Protein AF-A0A0L1I6T0-F1 (afdb_monomer)

Structure (mmCIF, N/CA/C/O backbone):
data_AF-A0A0L1I6T0-F1
#
_entry.id   AF-A0A0L1I6T0-F1
#
loop_
_atom_site.group_PDB
_atom_site.id
_atom_site.type_symbol
_atom_site.label_atom_id
_atom_site.label_alt_id
_atom_site.label_comp_id
_atom_site.label_asym_id
_atom_site.label_entity_id
_atom_site.label_seq_id
_atom_site.pdbx_PDB_ins_code
_atom_site.Cartn_x
_atom_site.Cartn_y
_atom_site.Cartn_z
_atom_site.occupancy
_atom_site.B_iso_or_equiv
_atom_site.auth_seq_id
_atom_site.auth_comp_id
_atom_site.auth_asym_id
_atom_site.auth_atom_id
_atom_site.pdbx_PDB_model_num
ATOM 1 N N . MET A 1 1 ? 6.686 -3.495 24.784 1.00 86.44 1 MET A N 1
ATOM 2 C CA . MET A 1 1 ? 7.859 -2.883 24.104 1.00 86.44 1 MET A CA 1
ATOM 3 C C . MET A 1 1 ? 7.490 -1.456 23.713 1.00 86.44 1 MET A C 1
ATOM 5 O O . MET A 1 1 ? 6.324 -1.241 23.418 1.00 86.44 1 MET A O 1
ATOM 9 N N . ASP A 1 2 ? 8.385 -0.470 23.781 1.00 90.19 2 ASP A N 1
ATOM 10 C CA . ASP A 1 2 ? 8.063 0.914 23.374 1.00 90.19 2 ASP A CA 1
ATOM 11 C C . ASP A 1 2 ? 8.415 1.176 21.894 1.00 90.19 2 ASP A C 1
ATOM 13 O O . ASP A 1 2 ? 8.954 0.301 21.211 1.00 90.19 2 ASP A O 1
ATOM 17 N N . ASP A 1 3 ? 8.096 2.372 21.395 1.00 89.81 3 ASP A N 1
ATOM 18 C CA . ASP A 1 3 ? 8.338 2.761 19.997 1.00 89.81 3 ASP A CA 1
ATOM 19 C C . ASP A 1 3 ? 9.828 2.818 19.629 1.00 89.81 3 ASP A C 1
ATOM 21 O O . ASP A 1 3 ? 10.187 2.536 18.488 1.00 89.81 3 ASP A O 1
ATOM 25 N N . ASN A 1 4 ? 10.703 3.139 20.588 1.00 86.81 4 ASN A N 1
ATOM 26 C CA . ASN A 1 4 ? 12.148 3.210 20.359 1.00 86.81 4 ASN A CA 1
ATOM 27 C C . ASN A 1 4 ? 12.766 1.819 20.214 1.00 86.81 4 ASN A C 1
ATOM 29 O O . ASN A 1 4 ? 13.787 1.654 19.550 1.00 86.81 4 ASN A O 1
ATOM 33 N N . ASN A 1 5 ? 12.154 0.824 20.853 1.00 89.88 5 ASN A N 1
ATOM 34 C CA . ASN A 1 5 ? 12.670 -0.527 20.893 1.00 89.88 5 ASN A CA 1
ATOM 35 C C . ASN A 1 5 ? 12.037 -1.435 19.832 1.00 89.88 5 ASN A C 1
ATOM 37 O O . ASN A 1 5 ? 12.729 -2.330 19.367 1.00 89.88 5 ASN A O 1
ATOM 41 N N . VAL A 1 6 ? 10.781 -1.217 19.404 1.00 90.44 6 VAL A N 1
ATOM 42 C CA . VAL A 1 6 ? 10.029 -2.156 18.530 1.00 90.44 6 VAL A CA 1
ATOM 43 C C . VAL A 1 6 ? 10.720 -2.498 17.200 1.00 90.44 6 VAL A C 1
ATOM 45 O O . VAL A 1 6 ? 10.526 -3.586 16.660 1.00 90.44 6 VAL A O 1
ATOM 48 N N . LEU A 1 7 ? 11.557 -1.592 16.691 1.00 90.56 7 LEU A N 1
ATOM 49 C CA . LEU A 1 7 ? 12.312 -1.766 15.446 1.00 90.56 7 LEU A CA 1
ATOM 50 C C . LEU A 1 7 ? 13.754 -2.261 15.659 1.00 90.56 7 LEU A C 1
ATOM 52 O O . LEU A 1 7 ? 14.477 -2.461 14.683 1.00 90.56 7 LEU A O 1
ATOM 56 N N . LEU A 1 8 ? 14.201 -2.442 16.907 1.00 87.19 8 LEU A N 1
ATOM 57 C CA . LEU A 1 8 ? 15.548 -2.927 17.196 1.00 87.19 8 LEU A CA 1
ATOM 58 C C . LEU A 1 8 ? 15.679 -4.417 16.877 1.00 87.19 8 LEU A C 1
ATOM 60 O O . LEU A 1 8 ? 14.784 -5.226 17.134 1.00 87.19 8 LEU A O 1
ATOM 64 N N . PHE A 1 9 ? 16.848 -4.768 16.348 1.00 82.25 9 PHE A N 1
ATOM 65 C CA . PHE A 1 9 ? 17.226 -6.151 16.109 1.00 82.25 9 PHE A CA 1
ATOM 66 C C . PHE A 1 9 ? 17.631 -6.810 17.434 1.00 82.25 9 PHE A C 1
ATOM 68 O O . PHE A 1 9 ? 18.522 -6.318 18.129 1.00 82.25 9 PHE A O 1
ATOM 75 N N . THR A 1 10 ? 16.994 -7.922 17.781 1.00 72.12 10 THR A N 1
ATOM 76 C CA . THR A 1 10 ? 17.306 -8.752 18.952 1.00 72.12 10 THR A CA 1
ATOM 77 C C . THR A 1 10 ? 18.234 -9.905 18.571 1.00 72.12 10 THR A C 1
ATOM 79 O O . THR A 1 10 ? 18.402 -10.230 17.398 1.00 72.12 10 THR A O 1
ATOM 82 N N . GLU A 1 11 ? 18.858 -10.570 19.548 1.00 64.12 11 GLU A N 1
ATOM 83 C CA . GLU A 1 11 ? 19.749 -11.708 19.255 1.00 64.12 11 GLU A CA 1
ATOM 84 C C . GLU A 1 11 ? 19.032 -12.887 18.591 1.00 64.12 11 GLU A C 1
ATOM 86 O O . GLU A 1 11 ? 19.621 -13.550 17.742 1.00 64.12 11 GLU A O 1
ATOM 91 N N . SER A 1 12 ? 17.743 -13.078 18.885 1.00 62.78 12 SER A N 1
ATOM 92 C CA . SER A 1 12 ? 16.871 -14.034 18.190 1.00 62.78 12 SER A CA 1
ATOM 93 C C . SER A 1 12 ? 16.697 -13.728 16.696 1.00 62.78 12 SER A C 1
ATOM 95 O O . SER A 1 12 ? 16.321 -14.606 15.930 1.00 62.78 12 SER A O 1
ATOM 97 N N . ASP A 1 13 ? 16.984 -12.499 16.251 1.00 64.88 13 ASP A N 1
ATOM 98 C CA . ASP A 1 13 ? 16.931 -12.124 14.836 1.00 64.88 13 ASP A CA 1
ATOM 99 C C . ASP A 1 13 ? 18.181 -12.578 14.058 1.00 64.88 13 ASP A C 1
ATOM 101 O O . ASP A 1 13 ? 18.234 -12.442 12.833 1.00 64.88 13 ASP A O 1
ATOM 105 N N . LYS A 1 14 ? 19.213 -13.105 14.735 1.00 57.59 14 LYS A N 1
ATOM 106 C CA . LYS A 1 14 ? 20.445 -13.587 14.089 1.00 57.59 14 LYS A CA 1
ATOM 107 C C . LYS A 1 14 ? 20.267 -14.950 13.394 1.00 57.59 14 LYS A C 1
ATOM 109 O O . LYS A 1 14 ? 21.068 -15.264 12.521 1.00 57.59 14 LYS A O 1
ATOM 114 N N . ASP A 1 15 ? 19.181 -15.687 13.659 1.00 52.75 15 ASP A N 1
ATOM 115 C CA . ASP A 1 15 ? 18.835 -16.962 12.987 1.00 52.75 15 ASP A CA 1
ATOM 116 C C . ASP A 1 15 ? 18.396 -16.805 11.509 1.00 52.75 15 ASP A C 1
ATOM 118 O O . ASP A 1 15 ? 18.027 -17.763 10.827 1.00 52.75 15 ASP A O 1
ATOM 122 N N . ASN A 1 16 ? 18.476 -15.592 10.957 1.00 54.28 16 ASN A N 1
ATOM 123 C CA . ASN A 1 16 ? 18.065 -15.255 9.591 1.00 54.28 16 ASN A CA 1
ATOM 124 C C . ASN A 1 16 ? 18.924 -15.879 8.466 1.00 54.28 16 ASN A C 1
ATOM 126 O O . ASN A 1 16 ? 18.552 -15.772 7.295 1.00 54.28 16 ASN A O 1
ATOM 130 N N . ASP A 1 17 ? 20.029 -16.561 8.782 1.00 57.41 17 ASP A N 1
ATOM 131 C CA . ASP A 1 17 ? 20.849 -17.271 7.788 1.00 57.41 17 ASP A CA 1
ATOM 132 C C . ASP A 1 17 ? 20.216 -18.579 7.290 1.00 57.41 17 ASP A C 1
ATOM 134 O O . ASP A 1 17 ? 20.591 -19.076 6.223 1.00 57.41 17 ASP A O 1
ATOM 138 N N . VAL A 1 18 ? 19.200 -19.101 7.989 1.00 60.62 18 VAL A N 1
ATOM 139 C CA . VAL A 1 18 ? 18.487 -20.331 7.600 1.00 60.62 18 VAL A CA 1
ATOM 140 C C . VAL A 1 18 ? 17.895 -20.219 6.189 1.00 60.62 18 VAL A C 1
ATOM 142 O O . VAL A 1 18 ? 17.924 -21.183 5.424 1.00 60.62 18 VAL A O 1
ATOM 145 N N . TYR A 1 19 ? 17.427 -19.032 5.791 1.00 69.06 19 TYR A N 1
ATOM 146 C CA . TYR A 1 19 ? 16.785 -18.818 4.491 1.00 69.06 19 TYR A CA 1
ATOM 147 C C . TYR A 1 19 ? 17.759 -18.687 3.316 1.00 69.06 19 TYR A C 1
ATOM 149 O O . TYR A 1 19 ? 17.331 -18.820 2.172 1.00 69.06 19 TYR A O 1
ATOM 157 N N . LYS A 1 20 ? 19.061 -18.473 3.551 1.00 66.69 20 LYS A N 1
ATOM 158 C CA . LYS A 1 20 ? 20.043 -18.346 2.457 1.00 66.69 20 LYS A CA 1
ATOM 159 C C . LYS A 1 20 ? 20.194 -19.635 1.648 1.00 66.69 20 LYS A C 1
ATOM 161 O O . LYS A 1 20 ? 20.472 -19.572 0.455 1.00 66.69 20 LYS A O 1
ATOM 166 N N . ASN A 1 21 ? 19.974 -20.782 2.292 1.00 68.56 21 ASN A N 1
ATOM 167 C CA . ASN A 1 21 ? 20.127 -22.114 1.699 1.00 68.56 21 ASN A CA 1
ATOM 168 C C . ASN A 1 21 ? 18.783 -22.795 1.387 1.00 68.56 21 ASN A C 1
ATOM 170 O O . ASN A 1 21 ? 18.746 -23.997 1.119 1.00 68.56 21 ASN A O 1
ATOM 174 N N . LEU A 1 22 ? 17.676 -22.054 1.475 1.00 71.25 22 LEU A N 1
ATOM 175 C CA . LEU A 1 22 ? 16.333 -22.562 1.219 1.00 71.25 22 LEU A CA 1
ATOM 176 C C . LEU A 1 22 ? 15.751 -21.953 -0.056 1.00 71.25 22 LEU A C 1
ATOM 178 O O . LEU A 1 22 ? 16.174 -20.908 -0.542 1.00 71.25 22 LEU A O 1
ATOM 182 N N . TYR A 1 23 ? 14.748 -22.634 -0.583 1.00 71.25 23 TYR A N 1
ATOM 183 C CA . TYR A 1 23 ? 13.949 -22.256 -1.732 1.00 71.25 23 TYR A CA 1
ATOM 184 C C . TYR A 1 23 ? 12.475 -22.298 -1.327 1.00 71.25 23 TYR A C 1
ATOM 186 O O . TYR A 1 23 ? 12.021 -23.292 -0.763 1.00 71.25 23 TYR A O 1
ATOM 194 N N . TYR A 1 24 ? 11.702 -21.253 -1.622 1.00 76.00 24 TYR A N 1
ATOM 195 C CA . TYR A 1 24 ? 10.254 -21.272 -1.403 1.00 76.00 24 TYR A CA 1
ATOM 196 C C . TYR A 1 24 ? 9.529 -21.747 -2.657 1.00 76.00 24 TYR A C 1
ATOM 198 O O . TYR A 1 24 ? 9.558 -21.065 -3.669 1.00 76.00 24 TYR A O 1
ATOM 206 N N . CYS A 1 25 ? 8.827 -22.870 -2.613 1.00 75.56 25 CYS A N 1
ATOM 207 C CA . CYS A 1 25 ? 7.931 -23.312 -3.676 1.00 75.56 25 CYS A CA 1
ATOM 208 C C . CYS A 1 25 ? 6.479 -22.993 -3.312 1.00 75.56 25 CYS A C 1
ATOM 210 O O . CYS A 1 25 ? 6.044 -23.328 -2.214 1.00 75.56 25 CYS A O 1
ATOM 212 N N . SER A 1 26 ? 5.694 -22.452 -4.247 1.00 68.44 26 SER A N 1
ATOM 213 C CA . SER A 1 26 ? 4.262 -22.215 -4.016 1.00 68.44 26 SER A CA 1
ATOM 214 C C . SER A 1 26 ? 3.505 -23.499 -3.668 1.00 68.44 26 SER A C 1
ATOM 216 O O . SER A 1 26 ? 2.596 -23.457 -2.854 1.00 68.44 26 SER A O 1
ATOM 218 N N . LYS A 1 27 ? 3.892 -24.647 -4.233 1.00 73.44 27 LYS A N 1
ATOM 219 C CA . LYS A 1 27 ? 3.275 -25.957 -3.954 1.00 73.44 27 LYS A CA 1
ATOM 220 C C . LYS A 1 27 ? 3.932 -26.692 -2.790 1.00 73.44 27 LYS A C 1
ATOM 222 O O . LYS A 1 27 ? 3.260 -27.225 -1.917 1.00 73.44 27 LYS A O 1
ATOM 227 N N . CYS A 1 28 ? 5.261 -26.743 -2.822 1.00 75.69 28 CYS A N 1
ATOM 228 C CA . CYS A 1 28 ? 6.071 -27.576 -1.943 1.00 75.69 28 CYS A CA 1
ATOM 229 C C . CYS A 1 28 ? 6.442 -26.844 -0.610 1.00 75.69 28 CYS A C 1
ATOM 231 O O . CYS A 1 28 ? 6.961 -27.475 0.305 1.00 75.69 28 CYS A O 1
ATOM 233 N N . GLY A 1 29 ? 6.190 -25.531 -0.473 1.00 75.38 29 GLY A N 1
ATOM 234 C CA . GLY A 1 29 ? 6.619 -24.716 0.676 1.00 75.38 29 GLY A CA 1
ATOM 235 C C . GLY A 1 29 ? 8.126 -24.427 0.688 1.00 75.38 29 GLY A C 1
ATOM 236 O O . GLY A 1 29 ? 8.793 -24.520 -0.345 1.00 75.38 29 GLY A O 1
ATOM 237 N N . LEU A 1 30 ? 8.678 -24.063 1.851 1.00 76.88 30 LEU A N 1
ATOM 238 C CA . LEU A 1 30 ? 10.129 -23.947 2.033 1.00 76.88 30 LEU A CA 1
ATOM 239 C C . LEU A 1 30 ? 10.806 -25.317 1.919 1.00 76.88 30 LEU A C 1
ATOM 241 O O . LEU A 1 30 ? 10.461 -26.247 2.642 1.00 76.88 30 LEU A O 1
ATOM 245 N N . SER A 1 31 ? 11.807 -25.430 1.050 1.00 74.06 31 SER A N 1
ATOM 246 C CA . SER A 1 31 ? 12.570 -26.659 0.842 1.00 74.06 31 SER A CA 1
ATOM 247 C C . SER A 1 31 ? 14.015 -26.367 0.438 1.00 74.06 31 SER A C 1
ATOM 249 O O . SER A 1 31 ? 14.311 -25.320 -0.124 1.00 74.06 31 SER A O 1
ATOM 251 N N . LYS A 1 32 ? 14.928 -27.313 0.673 1.00 74.94 32 LYS A N 1
ATOM 252 C CA . LYS A 1 32 ? 16.297 -27.273 0.117 1.00 74.94 32 LYS A CA 1
ATOM 253 C C . LYS A 1 32 ? 16.334 -27.655 -1.367 1.00 74.94 32 LYS A C 1
ATOM 255 O O . LYS A 1 32 ? 17.267 -27.302 -2.077 1.00 74.94 32 LYS A O 1
ATOM 260 N N . TYR A 1 33 ? 15.328 -28.398 -1.826 1.00 73.31 33 TYR A N 1
ATOM 261 C CA . TYR A 1 33 ? 15.235 -28.919 -3.187 1.00 73.31 33 TYR A CA 1
ATOM 262 C C . TYR A 1 33 ? 13.772 -29.113 -3.598 1.00 73.31 33 TYR A C 1
ATOM 264 O O . TYR A 1 33 ? 12.935 -29.509 -2.787 1.00 73.31 33 TYR A O 1
ATOM 272 N N . CYS A 1 34 ? 13.440 -28.825 -4.854 1.00 75.25 34 CYS A N 1
ATOM 273 C CA . CYS A 1 34 ? 12.063 -28.844 -5.329 1.00 75.25 34 CYS A CA 1
ATOM 274 C C . CYS A 1 34 ? 11.967 -29.455 -6.730 1.00 75.25 34 CYS A C 1
ATOM 276 O O . CYS A 1 34 ? 12.534 -28.918 -7.676 1.00 75.25 34 CYS A O 1
ATOM 278 N N . ASN A 1 35 ? 11.182 -30.529 -6.862 1.00 80.31 35 ASN A N 1
ATOM 279 C CA . ASN A 1 35 ? 10.857 -31.177 -8.141 1.00 80.31 35 ASN A CA 1
ATOM 280 C C . ASN A 1 35 ? 9.515 -30.722 -8.725 1.00 80.31 35 ASN A C 1
ATOM 282 O O . ASN A 1 35 ? 9.024 -31.312 -9.683 1.00 80.31 35 ASN A O 1
ATOM 286 N N . CYS A 1 36 ? 8.920 -29.660 -8.172 1.00 78.00 36 CYS A N 1
ATOM 287 C CA . CYS A 1 36 ? 7.641 -29.112 -8.623 1.00 78.00 36 CYS A CA 1
ATOM 288 C C . CYS A 1 36 ? 7.725 -28.465 -10.048 1.00 78.00 36 CYS A C 1
ATOM 290 O O . CYS A 1 36 ? 6.731 -27.916 -10.519 1.00 78.00 36 CYS A O 1
ATOM 292 N N . GLY A 1 37 ? 8.871 -28.543 -10.746 1.00 74.31 37 GLY A N 1
ATOM 293 C CA . GLY A 1 37 ? 9.098 -28.012 -12.099 1.00 74.31 37 GLY A CA 1
ATOM 294 C C . GLY A 1 37 ? 9.816 -26.657 -12.122 1.00 74.31 37 GLY A C 1
ATOM 295 O O . GLY A 1 37 ? 10.352 -26.206 -11.108 1.00 74.31 37 GLY A O 1
ATOM 296 N N . LYS A 1 38 ? 9.849 -25.999 -13.293 1.00 73.12 38 LYS A N 1
ATOM 297 C CA . LYS A 1 38 ? 10.403 -24.640 -13.429 1.00 73.12 38 LYS A CA 1
ATOM 298 C C . LYS A 1 38 ? 9.615 -23.682 -12.531 1.00 73.12 38 LYS A C 1
ATOM 300 O O . LYS A 1 38 ? 8.387 -23.717 -12.523 1.00 73.12 38 LYS A O 1
ATOM 305 N N . ARG A 1 39 ? 10.324 -22.811 -11.807 1.00 72.62 39 ARG A N 1
ATOM 306 C CA . ARG A 1 39 ? 9.705 -21.747 -11.009 1.00 72.62 39 ARG A CA 1
ATOM 307 C C . ARG A 1 39 ? 8.839 -20.859 -11.901 1.00 72.62 39 ARG A C 1
ATOM 309 O O . ARG A 1 39 ? 9.322 -20.355 -12.912 1.00 72.62 39 ARG A O 1
ATOM 316 N N . THR A 1 40 ? 7.594 -20.654 -11.495 1.00 68.75 40 THR A N 1
ATOM 317 C CA . THR A 1 40 ? 6.667 -19.707 -12.116 1.00 68.75 40 THR A CA 1
ATOM 318 C C . THR A 1 40 ? 5.997 -18.888 -11.025 1.00 68.75 40 THR A C 1
ATOM 320 O O . THR A 1 40 ? 5.658 -19.427 -9.967 1.00 68.75 40 THR A O 1
ATOM 323 N N . MET A 1 41 ? 5.752 -17.607 -11.292 1.00 74.25 41 MET A N 1
ATOM 324 C CA . MET A 1 41 ? 4.815 -16.827 -10.488 1.00 74.25 41 MET A CA 1
ATOM 325 C C . MET A 1 41 ? 3.440 -17.502 -10.562 1.00 74.25 41 MET A C 1
ATOM 327 O O . MET A 1 41 ? 2.994 -17.877 -11.646 1.00 74.25 41 MET A O 1
ATOM 331 N N . SER A 1 42 ? 2.801 -17.732 -9.414 1.00 73.94 42 SER A N 1
ATOM 332 C CA . SER A 1 42 ? 1.544 -18.481 -9.335 1.00 73.94 42 SER A CA 1
ATOM 333 C C . SER A 1 42 ? 0.515 -17.731 -8.509 1.00 73.94 42 SER A C 1
ATOM 335 O O . SER A 1 42 ? 0.822 -17.203 -7.441 1.00 73.94 42 SER A O 1
ATOM 337 N N . TYR A 1 43 ? -0.725 -17.747 -8.992 1.00 82.94 43 TYR A N 1
ATOM 338 C CA . TYR A 1 43 ? -1.890 -17.370 -8.202 1.00 82.94 43 TYR A CA 1
ATOM 339 C C . TYR A 1 43 ? -2.102 -18.334 -7.022 1.00 82.94 43 TYR A C 1
ATOM 341 O O . TYR A 1 43 ? -2.495 -17.912 -5.936 1.00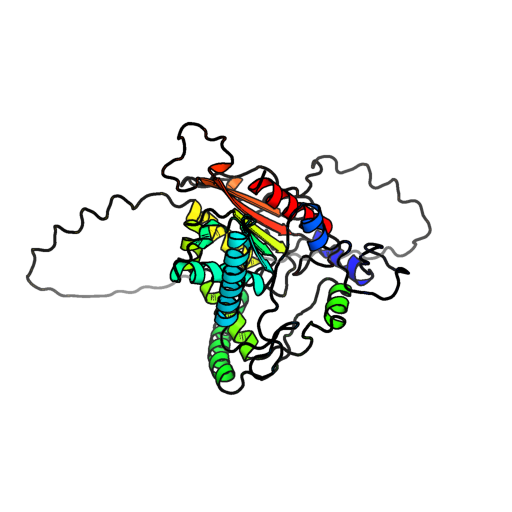 82.94 43 TYR A O 1
ATOM 349 N N . GLU A 1 44 ? -1.796 -19.618 -7.208 1.00 80.19 44 GLU A N 1
ATOM 350 C CA . GLU A 1 44 ? -1.945 -20.643 -6.175 1.00 80.19 44 GLU A CA 1
ATOM 351 C C . GLU A 1 44 ? -1.009 -20.383 -4.980 1.00 80.19 44 GLU A C 1
ATOM 353 O O . GLU A 1 44 ? 0.187 -20.139 -5.153 1.00 80.19 44 GLU A O 1
ATOM 358 N N . ASN A 1 45 ? -1.562 -20.458 -3.768 1.00 76.25 45 ASN A N 1
ATOM 359 C CA . ASN A 1 45 ? -0.945 -20.132 -2.481 1.00 76.25 45 ASN A CA 1
ATOM 360 C C . ASN A 1 45 ? -0.461 -18.677 -2.349 1.00 76.25 45 ASN A C 1
ATOM 362 O O . ASN A 1 45 ? 0.341 -18.362 -1.467 1.00 76.25 45 ASN A O 1
ATOM 366 N N . SER A 1 46 ? -0.965 -17.775 -3.196 1.00 81.38 46 SER A N 1
ATOM 367 C CA . SER A 1 46 ? -0.755 -16.336 -3.043 1.00 81.38 46 SER A CA 1
ATOM 368 C C . SER A 1 46 ? -1.706 -15.733 -2.005 1.00 81.38 46 SER A C 1
ATOM 370 O O . SER A 1 46 ? -2.793 -16.249 -1.732 1.00 81.38 46 SER A O 1
ATOM 372 N N . TRP A 1 47 ? -1.325 -14.577 -1.466 1.00 84.06 47 TRP A N 1
ATOM 373 C CA . TRP A 1 47 ? -2.194 -13.782 -0.598 1.00 84.06 47 TRP A CA 1
ATOM 374 C C . TRP A 1 47 ? -3.465 -13.316 -1.334 1.00 84.06 47 TRP A C 1
ATOM 376 O O . TRP A 1 47 ? -4.530 -13.270 -0.727 1.00 84.06 47 TRP A O 1
ATOM 386 N N . ILE A 1 48 ? -3.400 -13.077 -2.653 1.00 88.19 48 ILE A N 1
ATOM 387 C CA . ILE A 1 48 ? -4.584 -12.768 -3.475 1.00 88.19 48 ILE A CA 1
ATOM 388 C C . ILE A 1 48 ? -5.550 -13.952 -3.497 1.00 88.19 48 ILE A C 1
ATOM 390 O O . ILE A 1 48 ? -6.750 -13.764 -3.315 1.00 88.19 48 ILE A O 1
ATOM 394 N N . GLN A 1 49 ? -5.057 -15.183 -3.681 1.00 88.44 49 GLN A N 1
ATOM 395 C CA . GLN A 1 49 ? -5.926 -16.357 -3.593 1.00 88.44 49 GLN A CA 1
ATOM 396 C C . GLN A 1 49 ? -6.557 -16.455 -2.206 1.00 88.44 49 GLN A C 1
ATOM 398 O O . GLN A 1 49 ? -7.761 -16.676 -2.120 1.00 88.44 49 GLN A O 1
ATOM 403 N N . SER A 1 50 ? -5.779 -16.226 -1.142 1.00 88.12 50 SER A N 1
ATOM 404 C CA . SER A 1 50 ? -6.295 -16.197 0.231 1.00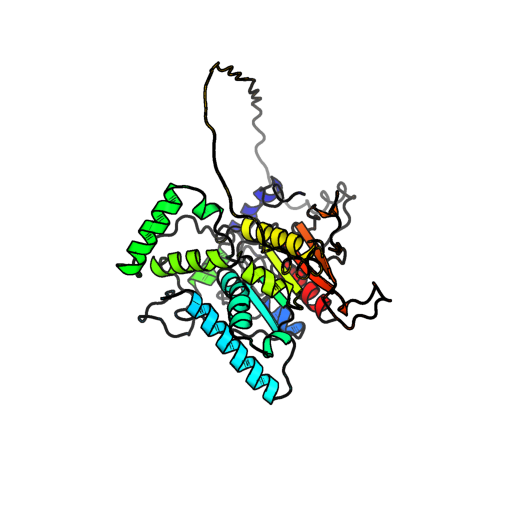 88.12 50 SER A CA 1
ATOM 405 C C . SER A 1 50 ? -7.427 -15.178 0.405 1.00 88.12 50 SER A C 1
ATOM 407 O O . SER A 1 50 ? -8.402 -15.468 1.089 1.00 88.12 50 SER A O 1
ATOM 409 N N . LEU A 1 51 ? -7.343 -14.005 -0.219 1.00 89.38 51 LEU A N 1
ATOM 410 C CA . LEU A 1 51 ? -8.413 -13.005 -0.181 1.00 89.38 51 LEU A CA 1
ATOM 411 C C . LEU A 1 51 ? -9.642 -13.440 -0.988 1.00 89.38 51 LEU A C 1
ATOM 413 O O . LEU A 1 51 ? -10.761 -13.371 -0.480 1.00 89.38 51 LEU A O 1
ATOM 417 N N . ASN A 1 52 ? -9.438 -13.958 -2.200 1.00 92.56 52 ASN A N 1
ATOM 418 C CA . ASN A 1 52 ? -10.529 -14.405 -3.068 1.00 92.56 52 ASN A CA 1
ATOM 419 C C . ASN A 1 52 ? -11.337 -15.551 -2.446 1.00 92.56 52 ASN A C 1
ATOM 421 O O . ASN A 1 52 ? -12.565 -15.530 -2.502 1.00 92.56 52 ASN A O 1
ATOM 425 N N . VAL A 1 53 ? -10.681 -16.527 -1.803 1.00 92.38 53 VAL A N 1
ATOM 426 C CA . VAL A 1 53 ? -11.392 -17.623 -1.112 1.00 92.38 53 VAL A CA 1
ATOM 427 C C . VAL A 1 53 ? -12.166 -17.145 0.121 1.00 92.38 53 VAL A C 1
ATOM 429 O O . VAL A 1 53 ? -13.084 -17.831 0.556 1.00 92.38 53 VAL A O 1
ATOM 432 N N . ASN A 1 54 ? -11.836 -15.963 0.653 1.00 90.69 54 ASN A N 1
ATOM 433 C CA . ASN A 1 54 ? -12.573 -15.295 1.730 1.00 90.69 54 ASN A CA 1
ATOM 434 C C . ASN A 1 54 ? -13.608 -14.277 1.203 1.00 90.69 54 ASN A C 1
ATOM 436 O O . ASN A 1 54 ? -14.136 -13.482 1.973 1.00 90.69 54 ASN A O 1
ATOM 440 N N . GLY A 1 55 ? -13.925 -14.297 -0.097 1.00 91.81 55 GLY A N 1
ATOM 441 C CA . GLY A 1 55 ? -15.001 -13.488 -0.680 1.00 91.81 55 GLY A CA 1
ATOM 442 C C . GLY A 1 55 ? -14.618 -12.049 -1.038 1.00 91.81 55 GLY A C 1
ATOM 443 O O . GLY A 1 55 ? -15.494 -11.261 -1.394 1.00 91.81 55 GLY A O 1
ATOM 444 N N . TYR A 1 56 ? -13.332 -11.698 -0.987 1.00 91.81 56 TYR A N 1
ATOM 445 C CA . TYR A 1 56 ? -12.841 -10.393 -1.427 1.00 91.81 56 TYR A CA 1
ATOM 446 C C . TYR A 1 56 ? -12.467 -10.428 -2.906 1.00 91.81 56 TYR A C 1
ATOM 448 O O . TYR A 1 56 ? -11.946 -11.418 -3.404 1.00 91.81 56 TYR A O 1
ATOM 456 N N . THR A 1 57 ? -12.716 -9.334 -3.622 1.00 91.88 57 THR A N 1
ATOM 457 C CA . THR A 1 57 ? -12.255 -9.169 -5.006 1.00 91.88 57 THR A CA 1
ATOM 458 C C . THR A 1 57 ? -11.116 -8.168 -5.031 1.00 91.88 57 THR A C 1
ATOM 460 O O . THR A 1 57 ? -11.239 -7.079 -4.471 1.00 91.88 57 THR A O 1
ATOM 463 N N . PHE A 1 58 ? -10.016 -8.537 -5.682 1.00 88.50 58 PHE A N 1
ATOM 464 C CA . PHE A 1 58 ? -8.873 -7.656 -5.869 1.00 88.50 58 PHE A CA 1
ATOM 465 C C . PHE A 1 58 ? -8.886 -7.052 -7.274 1.00 88.50 58 PHE A C 1
ATOM 467 O O . PHE A 1 58 ? -8.938 -7.780 -8.265 1.00 88.50 58 PHE A O 1
ATOM 474 N N . CYS A 1 59 ? -8.798 -5.727 -7.346 1.00 91.50 59 CYS A N 1
ATOM 475 C CA . CYS A 1 59 ? -8.729 -4.964 -8.586 1.00 91.50 59 CYS A CA 1
ATOM 476 C C . CYS A 1 59 ? -7.541 -4.005 -8.510 1.00 91.50 59 CYS A C 1
ATOM 478 O O . CYS A 1 59 ? -7.262 -3.444 -7.451 1.00 91.50 59 CYS A O 1
ATOM 480 N N . GLY A 1 60 ? -6.870 -3.783 -9.634 1.00 92.44 60 GLY A N 1
ATOM 481 C CA . GLY A 1 60 ? -5.765 -2.840 -9.727 1.00 92.44 60 GLY A CA 1
ATOM 482 C C . GLY A 1 60 ? -5.485 -2.467 -11.173 1.00 92.44 60 GLY A C 1
ATOM 483 O O . GLY A 1 60 ? -5.969 -3.121 -12.096 1.00 92.44 60 GLY A O 1
ATOM 484 N N . ILE A 1 61 ? -4.702 -1.410 -11.340 1.00 95.25 61 ILE A N 1
ATOM 485 C CA . ILE A 1 61 ? -4.142 -0.997 -12.621 1.00 95.25 61 ILE A CA 1
ATOM 486 C C . ILE A 1 61 ? -2.624 -0.995 -12.509 1.00 95.25 61 ILE A C 1
ATOM 488 O O . ILE A 1 61 ? -2.072 -0.738 -11.434 1.00 95.25 61 ILE A O 1
ATOM 492 N N . ASP A 1 62 ? -1.954 -1.249 -13.626 1.00 97.31 62 ASP A N 1
ATOM 493 C CA . ASP A 1 62 ? -0.534 -0.963 -13.718 1.00 97.31 62 ASP A CA 1
ATOM 494 C C . ASP A 1 62 ? -0.358 0.556 -13.772 1.00 97.31 62 ASP A C 1
ATOM 496 O O . ASP A 1 62 ? -0.940 1.240 -14.616 1.00 97.31 62 ASP A O 1
ATOM 500 N N . ASN A 1 63 ? 0.436 1.103 -12.854 1.00 97.00 63 ASN A N 1
ATOM 501 C CA . ASN A 1 63 ? 0.784 2.522 -12.877 1.00 97.00 63 ASN A CA 1
ATOM 502 C C . ASN A 1 63 ? 1.478 2.877 -14.202 1.00 97.00 63 ASN A C 1
ATOM 504 O O . ASN A 1 63 ? 2.179 2.037 -14.771 1.00 97.00 63 ASN A O 1
ATOM 508 N N . GLN A 1 64 ? 1.364 4.128 -14.661 1.00 95.50 64 GLN A N 1
ATOM 509 C CA . GLN A 1 64 ? 2.070 4.578 -15.867 1.00 95.50 64 GLN A CA 1
ATOM 510 C C . GLN A 1 64 ? 3.557 4.161 -15.858 1.00 95.50 64 GLN A C 1
ATOM 512 O O . GLN A 1 64 ? 4.243 4.208 -14.829 1.00 95.50 64 GLN A O 1
ATOM 517 N N . SER A 1 65 ? 4.051 3.711 -17.011 1.00 96.31 65 SER A N 1
ATOM 518 C CA . SER A 1 65 ? 5.404 3.172 -17.215 1.00 96.31 65 SER A CA 1
ATOM 519 C C . SER A 1 65 ? 5.750 1.875 -16.461 1.00 96.31 65 SER A C 1
ATOM 521 O O . SER A 1 65 ? 6.917 1.460 -16.470 1.00 96.31 65 SER A O 1
ATOM 523 N N . HIS A 1 66 ? 4.784 1.223 -15.813 1.00 96.19 66 HIS A N 1
ATOM 524 C CA . HIS A 1 66 ? 4.948 -0.060 -15.124 1.00 96.19 66 HIS A CA 1
ATOM 525 C C . HIS A 1 66 ? 4.107 -1.149 -15.793 1.00 96.19 66 HIS A C 1
ATOM 527 O O . HIS A 1 66 ? 3.120 -0.855 -16.458 1.00 96.19 66 HIS A O 1
ATOM 533 N N . GLY A 1 67 ? 4.518 -2.407 -15.611 1.00 94.81 67 GLY A N 1
ATOM 534 C CA . GLY A 1 67 ? 3.797 -3.568 -16.127 1.00 94.81 67 GLY A CA 1
ATOM 535 C C . GLY A 1 67 ? 3.453 -3.462 -17.614 1.00 94.81 67 GLY A C 1
ATOM 536 O O . GLY A 1 67 ? 4.348 -3.338 -18.454 1.00 94.81 67 GLY A O 1
ATOM 537 N N . LEU A 1 68 ? 2.157 -3.532 -17.902 1.00 95.94 68 LEU A N 1
ATOM 538 C CA . LEU A 1 68 ? 1.545 -3.441 -19.225 1.00 95.94 68 LEU A CA 1
ATOM 539 C C . LEU A 1 68 ? 1.109 -2.022 -19.614 1.00 95.94 68 LEU A C 1
ATOM 541 O O . LEU A 1 68 ? 0.729 -1.811 -20.765 1.00 95.94 68 LEU A O 1
ATOM 545 N N . SER A 1 69 ? 1.145 -1.063 -18.690 1.00 97.12 69 SER A N 1
ATOM 546 C CA . SER A 1 69 ? 0.745 0.315 -18.972 1.00 97.12 69 SER A CA 1
ATOM 547 C C . SER A 1 69 ? 1.764 1.038 -19.846 1.00 97.12 69 SER A C 1
ATOM 549 O O . SER A 1 69 ? 2.976 0.812 -19.765 1.00 97.12 69 SER A O 1
ATOM 551 N N . GLU A 1 70 ? 1.259 1.954 -20.673 1.00 96.00 70 GLU A N 1
ATOM 552 C CA . GLU A 1 70 ? 2.089 2.795 -21.529 1.00 96.00 70 GLU A CA 1
ATOM 553 C C . GLU A 1 70 ? 3.074 3.633 -20.709 1.00 96.00 70 GLU A C 1
ATOM 555 O O . GLU A 1 70 ? 2.832 3.996 -19.552 1.00 96.00 70 GLU A O 1
ATOM 560 N N . ALA A 1 71 ? 4.216 3.924 -21.324 1.00 93.75 71 ALA A N 1
ATOM 561 C CA . ALA A 1 71 ? 5.326 4.580 -20.663 1.00 93.75 71 ALA A CA 1
ATOM 562 C C . ALA A 1 71 ? 5.434 6.056 -21.045 1.00 93.75 71 ALA A C 1
ATOM 564 O O . ALA A 1 71 ? 5.494 6.410 -22.226 1.00 93.75 71 ALA A O 1
ATOM 565 N N . SER A 1 72 ? 5.568 6.916 -20.035 1.00 91.75 72 SER A N 1
ATOM 566 C CA . SER A 1 72 ? 5.951 8.308 -20.261 1.00 91.75 72 SER A CA 1
ATOM 567 C C . SER A 1 72 ? 7.324 8.356 -20.929 1.00 91.75 72 SER A C 1
ATOM 569 O O . SER A 1 72 ? 8.245 7.645 -20.525 1.00 91.75 72 SER A O 1
ATOM 571 N N . ARG A 1 73 ? 7.456 9.169 -21.983 1.00 92.06 73 ARG A N 1
ATOM 572 C CA . ARG A 1 73 ? 8.656 9.250 -22.840 1.00 92.06 73 ARG A CA 1
ATOM 573 C C . ARG A 1 73 ? 9.107 7.909 -23.430 1.00 92.06 73 ARG A C 1
ATOM 575 O O . ARG A 1 73 ? 10.267 7.789 -23.810 1.00 92.06 73 ARG A O 1
ATOM 582 N N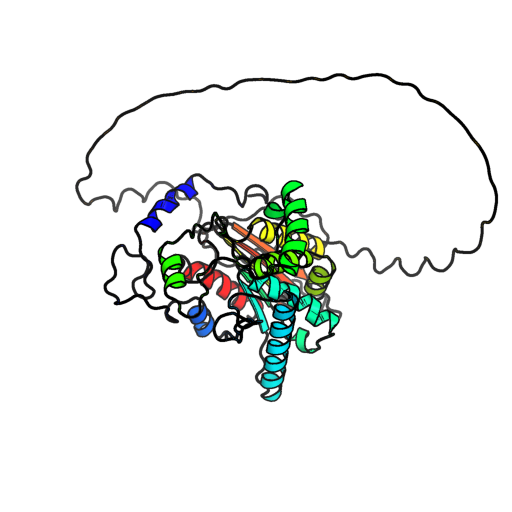 . ASN A 1 74 ? 8.219 6.916 -23.511 1.00 93.75 74 ASN A N 1
ATOM 583 C CA . ASN A 1 74 ? 8.575 5.545 -23.879 1.00 93.75 74 ASN A CA 1
ATOM 584 C C . ASN A 1 74 ? 9.630 4.915 -22.934 1.00 93.75 74 ASN A C 1
ATOM 586 O O . ASN A 1 74 ? 10.403 4.049 -23.336 1.00 93.75 74 ASN A O 1
ATOM 590 N N . GLU A 1 75 ? 9.675 5.357 -21.671 1.00 94.56 75 GLU A N 1
ATOM 591 C CA . GLU A 1 75 ? 10.653 4.938 -20.664 1.00 94.56 75 GLU A CA 1
ATOM 592 C C . GLU A 1 75 ? 9.991 4.184 -19.508 1.00 94.56 75 GLU A C 1
ATOM 594 O O . GLU A 1 75 ? 9.192 4.736 -18.754 1.00 94.56 75 GLU A O 1
ATOM 599 N N . ARG A 1 76 ? 10.366 2.917 -19.310 1.00 94.56 76 ARG A N 1
ATOM 600 C CA . ARG A 1 76 ? 9.880 2.106 -18.178 1.00 94.56 76 ARG A CA 1
ATOM 601 C C . ARG A 1 76 ? 10.320 2.698 -16.834 1.00 94.56 76 ARG A C 1
ATOM 603 O O . ARG A 1 76 ? 11.411 3.263 -16.736 1.00 94.56 76 ARG A O 1
ATOM 610 N N . CYS A 1 77 ? 9.509 2.508 -15.790 1.00 93.44 77 CYS A N 1
ATOM 611 C CA . CYS A 1 77 ? 9.794 2.967 -14.421 1.00 93.44 77 CYS A CA 1
ATOM 612 C C . CYS A 1 77 ? 10.145 4.470 -14.369 1.00 93.44 77 CYS A C 1
ATOM 614 O O . CYS A 1 77 ? 11.173 4.888 -13.828 1.00 93.44 77 CYS A O 1
ATOM 616 N N . PHE A 1 78 ? 9.316 5.285 -15.023 1.00 94.75 78 PHE A N 1
ATOM 617 C CA . PHE A 1 78 ? 9.481 6.731 -15.087 1.00 94.75 78 PHE A CA 1
ATOM 618 C C . PHE A 1 78 ? 8.133 7.454 -15.016 1.00 94.75 78 PHE A C 1
ATOM 620 O O . PHE A 1 78 ? 7.135 7.014 -15.587 1.00 94.75 78 PHE A O 1
ATOM 627 N N . VAL A 1 79 ? 8.120 8.592 -14.334 1.00 94.94 79 VAL A N 1
ATOM 628 C CA . VAL A 1 79 ? 6.973 9.490 -14.221 1.00 94.94 79 VAL A CA 1
ATOM 629 C C . VAL A 1 79 ? 7.467 10.932 -14.240 1.00 94.94 79 VAL A C 1
ATOM 631 O O . VAL A 1 79 ? 8.559 11.220 -13.753 1.00 94.94 79 VAL A O 1
ATOM 634 N N . GLU A 1 80 ? 6.678 11.824 -14.833 1.00 93.31 80 GLU A N 1
ATOM 635 C CA . GLU A 1 80 ? 6.983 13.260 -14.866 1.00 93.31 80 GLU A CA 1
ATOM 636 C C . GLU A 1 80 ? 6.705 13.924 -13.510 1.00 93.31 80 GLU A C 1
ATOM 638 O O . GLU A 1 80 ? 7.516 14.715 -13.011 1.00 93.31 80 GLU A O 1
ATOM 643 N N . ASP A 1 81 ? 5.558 13.568 -12.930 1.00 94.12 81 ASP A N 1
ATOM 644 C CA . ASP A 1 81 ? 5.030 14.068 -11.665 1.00 94.12 81 ASP A CA 1
ATOM 645 C C . ASP A 1 81 ? 4.360 12.925 -10.893 1.00 94.12 81 ASP A C 1
ATOM 647 O O . ASP A 1 81 ? 3.464 12.259 -11.420 1.00 94.12 81 ASP A O 1
ATOM 651 N N . PHE A 1 82 ? 4.792 12.683 -9.654 1.00 95.38 82 PHE A N 1
ATOM 652 C CA . PHE A 1 82 ? 4.218 11.648 -8.793 1.00 95.38 82 PHE A CA 1
ATOM 653 C C . PHE A 1 82 ? 2.687 11.744 -8.669 1.00 95.38 82 PHE A C 1
ATOM 655 O O . PHE A 1 82 ? 2.020 10.714 -8.542 1.00 95.38 82 PHE A O 1
ATOM 662 N N . GLU A 1 83 ? 2.112 12.951 -8.730 1.00 95.81 83 GLU A N 1
ATOM 663 C CA . GLU A 1 83 ? 0.659 13.150 -8.681 1.00 95.81 83 GLU A CA 1
ATOM 664 C C . GLU A 1 83 ? -0.079 12.490 -9.846 1.00 95.81 83 GLU A C 1
ATOM 666 O O . GLU A 1 83 ? -1.255 12.166 -9.688 1.00 95.81 83 GLU A O 1
ATOM 671 N N . ASN A 1 84 ? 0.581 12.215 -10.976 1.00 97.12 84 ASN A N 1
ATOM 672 C CA . ASN A 1 84 ? -0.046 11.480 -12.073 1.00 97.12 84 ASN A CA 1
ATOM 673 C C . ASN A 1 84 ? -0.473 10.080 -11.623 1.00 97.12 84 ASN A C 1
ATOM 675 O O . ASN A 1 84 ? -1.601 9.679 -11.884 1.00 97.12 84 ASN A O 1
ATOM 679 N N . PHE A 1 85 ? 0.354 9.376 -10.840 1.00 97.75 85 PHE A N 1
ATOM 680 C CA . PHE A 1 85 ? -0.043 8.079 -10.280 1.00 97.75 85 PHE A CA 1
ATOM 681 C C . PHE A 1 85 ? -1.285 8.188 -9.391 1.00 97.75 85 PHE A C 1
ATOM 683 O O . PHE A 1 85 ? -2.138 7.303 -9.384 1.00 97.75 85 PHE A O 1
ATOM 690 N N . VAL A 1 86 ? -1.386 9.272 -8.617 1.00 97.69 86 VAL A N 1
ATOM 691 C CA . VAL A 1 86 ? -2.527 9.516 -7.729 1.00 97.69 86 VAL A CA 1
ATOM 692 C C . VAL A 1 86 ? -3.775 9.840 -8.545 1.00 97.69 86 VAL A C 1
ATOM 694 O O . VAL A 1 86 ? -4.844 9.300 -8.261 1.00 97.69 86 VAL A O 1
ATOM 697 N N . ALA A 1 87 ? -3.647 10.692 -9.562 1.00 97.62 87 ALA A N 1
ATOM 698 C CA . ALA A 1 87 ? -4.733 11.060 -10.459 1.00 97.62 87 ALA A CA 1
ATOM 699 C C . ALA A 1 87 ? -5.274 9.837 -11.213 1.00 97.62 87 ALA A C 1
ATOM 701 O O . ALA A 1 87 ? -6.485 9.614 -11.194 1.00 97.62 87 ALA A O 1
ATOM 702 N N . ASP A 1 88 ? -4.390 9.012 -11.777 1.00 97.75 88 ASP A N 1
ATOM 703 C CA . ASP A 1 88 ? -4.745 7.787 -12.496 1.00 97.75 88 ASP A CA 1
ATOM 704 C C . ASP A 1 88 ? -5.460 6.791 -11.572 1.00 97.75 88 ASP A C 1
ATOM 706 O O . ASP A 1 88 ? -6.509 6.251 -11.922 1.00 97.75 88 ASP A O 1
ATOM 710 N N . ALA A 1 89 ? -4.955 6.593 -10.348 1.00 98.00 89 ALA A N 1
ATOM 711 C CA . ALA A 1 89 ? -5.579 5.702 -9.371 1.00 98.00 89 ALA A CA 1
ATOM 712 C C . ALA A 1 89 ? -6.977 6.183 -8.939 1.00 98.00 89 ALA A C 1
ATOM 714 O O . ALA A 1 89 ? -7.904 5.378 -8.814 1.00 98.00 89 ALA A O 1
ATOM 715 N N . VAL A 1 90 ? -7.161 7.493 -8.728 1.00 98.31 90 VAL A N 1
ATOM 716 C CA . VAL A 1 90 ? -8.476 8.079 -8.409 1.00 98.31 90 VAL A CA 1
ATOM 717 C C . VAL A 1 90 ? -9.431 7.963 -9.595 1.00 98.31 90 VAL A C 1
ATOM 719 O O . VAL A 1 90 ? -10.595 7.613 -9.395 1.00 98.31 90 VAL A O 1
ATOM 722 N N . GLN A 1 91 ? -8.957 8.210 -10.817 1.00 97.94 91 GLN A N 1
ATOM 723 C CA . GLN A 1 91 ? -9.760 8.080 -12.031 1.00 97.94 91 GLN A CA 1
ATOM 724 C C . GLN A 1 91 ? -10.202 6.630 -12.258 1.00 97.94 91 GLN A C 1
ATOM 726 O O . GLN A 1 91 ? -11.384 6.379 -12.489 1.00 97.94 91 GLN A O 1
ATOM 731 N N . ALA A 1 92 ? -9.285 5.667 -12.141 1.00 97.75 92 ALA A N 1
ATOM 732 C CA . ALA A 1 92 ? -9.595 4.248 -12.278 1.00 97.75 92 ALA A CA 1
ATOM 733 C C . ALA A 1 92 ? -10.633 3.794 -11.244 1.00 97.75 92 ALA A C 1
ATOM 735 O O . ALA A 1 92 ? -11.588 3.088 -11.578 1.00 97.75 92 ALA A O 1
ATOM 736 N N . LEU A 1 93 ? -10.496 4.251 -9.995 1.00 98.00 93 LEU A N 1
ATOM 737 C CA . LEU A 1 93 ? -11.467 3.962 -8.947 1.00 98.00 93 LEU A CA 1
ATOM 738 C C . LEU A 1 93 ? -12.836 4.594 -9.227 1.00 98.00 93 LEU A C 1
ATOM 740 O O . LEU A 1 93 ? -13.860 3.961 -8.988 1.00 98.00 93 LEU A O 1
ATOM 744 N N . GLU A 1 94 ? -12.875 5.820 -9.747 1.00 98.06 94 GLU A N 1
ATOM 745 C CA . GLU A 1 94 ? -14.122 6.486 -10.125 1.00 98.06 94 GLU A CA 1
ATOM 746 C C . GLU A 1 94 ? -14.854 5.739 -11.247 1.00 98.06 94 GLU A C 1
ATOM 748 O O . GLU A 1 94 ? -16.064 5.523 -11.147 1.00 98.06 94 GLU A O 1
ATOM 753 N N . ILE A 1 95 ? -14.129 5.297 -12.280 1.00 97.81 95 ILE A N 1
ATOM 754 C CA . ILE A 1 95 ? -14.680 4.470 -13.363 1.00 97.81 95 ILE A CA 1
ATOM 755 C C . ILE A 1 95 ? -15.257 3.176 -12.782 1.00 97.81 95 ILE A C 1
ATOM 757 O O . ILE A 1 95 ? -16.435 2.885 -12.995 1.00 97.81 95 ILE A O 1
ATOM 761 N N . PHE A 1 96 ? -14.474 2.461 -11.966 1.00 96.94 96 PHE A N 1
ATOM 762 C CA . PHE A 1 96 ? -14.920 1.242 -11.292 1.00 96.94 96 PHE A CA 1
ATOM 763 C C . PHE A 1 96 ? -16.196 1.486 -10.474 1.00 96.94 96 PHE A C 1
ATOM 765 O O . PHE A 1 96 ? -17.194 0.785 -10.637 1.00 96.94 96 PHE A O 1
ATOM 772 N N . VAL A 1 97 ? -16.216 2.512 -9.622 1.00 97.62 97 VAL A N 1
ATOM 773 C CA . VAL A 1 97 ? -17.394 2.816 -8.805 1.00 97.62 97 VAL A CA 1
ATOM 774 C C . VAL A 1 97 ? -18.617 3.077 -9.678 1.00 97.62 97 VAL A C 1
ATOM 776 O O . VAL A 1 97 ? -19.690 2.547 -9.390 1.00 97.62 97 VAL A O 1
ATOM 779 N N . ASN A 1 98 ? -18.478 3.880 -10.731 1.00 97.31 98 ASN A N 1
ATOM 780 C CA . ASN A 1 98 ? -19.596 4.237 -11.597 1.00 97.31 98 ASN A CA 1
ATOM 781 C C . ASN A 1 98 ? -20.169 3.014 -12.324 1.00 97.31 98 ASN A C 1
ATOM 783 O O . ASN A 1 98 ? -21.388 2.831 -12.332 1.00 97.31 98 ASN A O 1
ATOM 787 N N . GLU A 1 99 ? -19.313 2.142 -12.860 1.00 96.94 99 GLU A N 1
ATOM 788 C CA . GLU A 1 99 ? -19.734 0.910 -13.534 1.00 96.94 99 GLU A CA 1
ATOM 789 C C . GLU A 1 99 ? -20.469 -0.049 -12.592 1.00 96.94 99 GLU A C 1
ATOM 791 O O . GLU A 1 99 ? -21.563 -0.529 -12.901 1.00 96.94 99 GLU A O 1
ATOM 796 N N . TRP A 1 100 ? -19.902 -0.312 -11.414 1.00 96.44 100 TRP A N 1
ATOM 797 C CA . TRP A 1 100 ? -20.480 -1.256 -10.455 1.00 96.44 100 TRP A CA 1
ATOM 798 C C . TRP A 1 100 ? -21.726 -0.702 -9.766 1.00 96.44 100 TRP A C 1
ATOM 800 O O . TRP A 1 100 ? -22.639 -1.453 -9.413 1.00 96.44 100 TRP A O 1
ATOM 810 N N . LYS A 1 101 ? -21.817 0.623 -9.623 1.00 96.25 101 LYS A N 1
ATOM 811 C CA . LYS A 1 101 ? -23.036 1.288 -9.165 1.00 96.25 101 LYS A CA 1
ATOM 812 C C . LYS A 1 101 ? -24.153 1.178 -10.200 1.00 96.25 101 LYS A C 1
ATOM 814 O O . LYS A 1 101 ? -25.283 0.903 -9.812 1.00 96.25 101 LYS A O 1
ATOM 819 N N . ALA A 1 102 ? -23.850 1.341 -11.491 1.00 97.12 102 ALA A N 1
ATOM 820 C CA . ALA A 1 102 ? -24.831 1.176 -12.567 1.00 97.12 102 ALA A CA 1
ATOM 821 C C . ALA A 1 102 ? -25.387 -0.258 -12.633 1.00 97.12 102 ALA A C 1
ATOM 823 O O . ALA A 1 102 ? -26.564 -0.448 -12.925 1.00 97.12 102 ALA A O 1
ATOM 824 N N . LYS A 1 103 ? -24.563 -1.255 -12.289 1.00 97.00 103 LYS A N 1
ATOM 825 C CA . LYS A 1 103 ? -24.968 -2.666 -12.165 1.00 97.00 103 LYS A CA 1
ATOM 826 C C . LYS A 1 103 ? -25.692 -3.001 -10.854 1.00 97.00 103 LYS A C 1
ATOM 828 O O . LYS A 1 103 ? -26.167 -4.117 -10.703 1.00 97.00 103 LYS A O 1
ATOM 833 N N . ASN A 1 104 ? -25.789 -2.059 -9.910 1.00 95.44 104 ASN A N 1
ATOM 834 C CA . ASN A 1 104 ? -26.291 -2.290 -8.549 1.00 95.44 104 ASN A CA 1
ATOM 835 C C . ASN A 1 104 ? -25.522 -3.392 -7.782 1.00 95.44 104 ASN A C 1
ATOM 837 O O . ASN A 1 104 ? -26.073 -4.095 -6.938 1.00 95.44 104 ASN A O 1
ATOM 841 N N . GLU A 1 105 ? -24.226 -3.528 -8.067 1.00 95.44 105 GLU A N 1
ATOM 842 C CA . GLU A 1 105 ? -23.349 -4.559 -7.495 1.00 95.44 105 GLU A CA 1
ATOM 843 C C . GLU A 1 105 ? -22.200 -3.968 -6.663 1.00 95.44 105 GLU A C 1
ATOM 845 O O . GLU A 1 105 ? -21.405 -4.712 -6.091 1.00 95.44 105 GLU A O 1
ATOM 850 N N . LEU A 1 106 ? -22.118 -2.636 -6.551 1.00 95.56 106 LEU A N 1
ATOM 851 C CA . LEU A 1 106 ? -21.067 -1.945 -5.806 1.00 95.56 106 LEU A CA 1
ATOM 852 C C . LEU A 1 106 ? -21.009 -2.398 -4.339 1.00 95.56 106 LEU A C 1
ATOM 854 O O . LEU A 1 106 ? -21.973 -2.267 -3.580 1.00 95.56 106 LEU A O 1
ATOM 858 N N . LYS A 1 107 ? -19.838 -2.890 -3.936 1.00 93.44 107 LYS A N 1
ATOM 859 C CA . LYS A 1 107 ? -19.516 -3.305 -2.567 1.00 93.44 107 LYS A CA 1
ATOM 860 C C . LYS A 1 107 ? -18.653 -2.252 -1.860 1.00 93.44 107 LYS A C 1
ATOM 862 O O . LYS A 1 107 ? -18.124 -1.359 -2.525 1.00 93.44 107 LYS A O 1
ATOM 867 N N . PRO A 1 108 ? -18.511 -2.326 -0.523 1.00 93.75 108 PRO A N 1
ATOM 868 C CA . PRO A 1 108 ? -17.505 -1.549 0.191 1.00 93.75 108 PRO A CA 1
ATOM 869 C C . PRO A 1 108 ? -16.110 -1.720 -0.415 1.00 93.75 108 PRO A C 1
ATOM 871 O O . PRO A 1 108 ? -15.726 -2.819 -0.811 1.00 93.75 108 PRO A O 1
ATOM 874 N N . ILE A 1 109 ? -15.361 -0.624 -0.476 1.00 95.81 109 ILE A N 1
ATOM 875 C CA . ILE A 1 109 ? -14.044 -0.547 -1.105 1.00 95.81 109 ILE A CA 1
ATOM 876 C C . ILE A 1 109 ? -12.969 -0.423 -0.035 1.00 95.81 109 ILE A C 1
ATOM 878 O O . ILE A 1 109 ? -13.116 0.308 0.947 1.00 95.81 109 ILE A O 1
ATOM 882 N N . ILE A 1 110 ? -11.856 -1.105 -0.268 1.00 95.56 110 ILE A N 1
ATOM 883 C CA . ILE A 1 110 ? -10.663 -1.049 0.567 1.00 95.56 110 ILE A CA 1
ATOM 884 C C . ILE A 1 110 ? -9.534 -0.570 -0.325 1.00 95.56 110 ILE A C 1
ATOM 886 O O . ILE A 1 110 ? -9.223 -1.209 -1.328 1.00 95.56 110 ILE A O 1
ATOM 890 N N . LEU A 1 111 ? -8.939 0.566 0.028 1.00 97.06 111 LEU A N 1
ATOM 891 C CA . LEU A 1 111 ? -7.727 1.023 -0.632 1.00 97.06 111 LEU A CA 1
ATOM 892 C C . LEU A 1 111 ? -6.560 0.262 -0.028 1.00 97.06 111 LEU A C 1
ATOM 894 O O . LEU A 1 111 ? -6.347 0.309 1.182 1.00 97.06 111 LEU A O 1
ATOM 898 N N . MET A 1 112 ? -5.808 -0.442 -0.861 1.00 95.50 112 MET A N 1
ATOM 899 C CA . MET A 1 112 ? -4.633 -1.176 -0.428 1.00 95.50 112 MET A CA 1
ATOM 900 C C . MET A 1 112 ? -3.405 -0.677 -1.179 1.00 95.50 112 MET A C 1
ATOM 902 O O . MET A 1 112 ? -3.432 -0.544 -2.399 1.00 95.50 112 MET A O 1
ATOM 906 N N . GLY A 1 113 ? -2.320 -0.433 -0.450 1.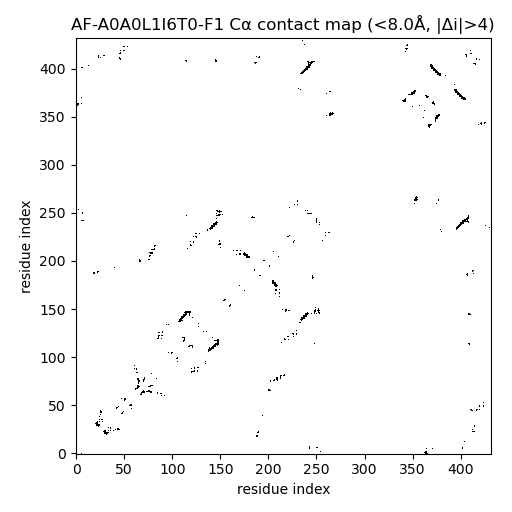00 95.38 113 GLY A N 1
ATOM 907 C CA . GLY A 1 113 ? -1.067 0.024 -1.027 1.00 95.38 113 GLY A CA 1
ATOM 908 C C . GLY A 1 113 ? 0.143 -0.660 -0.403 1.00 95.38 113 GLY A C 1
ATOM 909 O O . GLY A 1 113 ? 0.312 -0.655 0.816 1.00 95.38 113 GLY A O 1
ATOM 910 N N . THR A 1 114 ? 1.011 -1.203 -1.257 1.00 93.88 114 THR A N 1
ATOM 911 C CA . THR A 1 114 ? 2.329 -1.721 -0.871 1.00 93.88 114 THR A CA 1
ATOM 912 C C . THR A 1 114 ? 3.427 -0.780 -1.344 1.00 93.88 114 THR A C 1
ATOM 914 O O . THR A 1 114 ? 3.395 -0.356 -2.498 1.00 93.88 114 THR A O 1
ATOM 917 N N . SER A 1 115 ? 4.422 -0.475 -0.503 1.00 93.88 115 SER A N 1
ATOM 918 C CA . SER A 1 115 ? 5.578 0.343 -0.908 1.00 93.88 115 SER A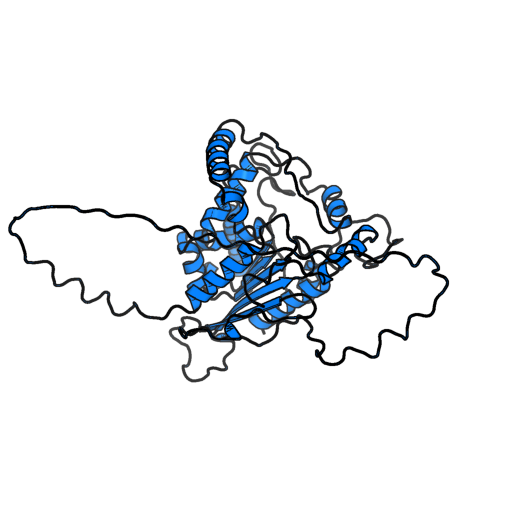 CA 1
ATOM 919 C C . SER A 1 115 ? 5.156 1.709 -1.469 1.00 93.88 115 SER A C 1
ATOM 921 O O . SER A 1 115 ? 4.365 2.417 -0.837 1.00 93.88 115 SER A O 1
ATOM 923 N N . MET A 1 116 ? 5.631 2.083 -2.660 1.00 94.94 116 MET A N 1
ATOM 924 C CA . MET A 1 116 ? 5.165 3.251 -3.416 1.00 94.94 116 MET A CA 1
ATOM 925 C C . MET A 1 116 ? 3.634 3.288 -3.562 1.00 94.94 116 MET A C 1
ATOM 927 O O . MET A 1 116 ? 3.037 4.353 -3.441 1.00 94.94 116 MET A O 1
ATOM 931 N N . GLY A 1 117 ? 2.977 2.139 -3.731 1.00 96.62 117 GLY A N 1
ATOM 932 C CA . GLY A 1 117 ? 1.515 2.040 -3.744 1.00 96.62 117 GLY A CA 1
ATOM 933 C C . GLY A 1 117 ? 0.866 2.482 -2.429 1.00 96.62 117 GLY A C 1
ATOM 934 O O . GLY A 1 117 ? -0.226 3.035 -2.446 1.00 96.62 117 GLY A O 1
ATOM 935 N N . GLY A 1 118 ? 1.546 2.314 -1.289 1.00 96.25 118 GLY A N 1
ATOM 936 C CA . GLY A 1 118 ? 1.109 2.857 0.004 1.00 96.25 118 GLY A CA 1
ATOM 937 C C . GLY A 1 118 ? 1.140 4.387 0.039 1.00 96.25 118 GLY A C 1
ATOM 938 O O . GLY A 1 118 ? 0.220 5.009 0.564 1.00 96.25 118 GLY A O 1
ATOM 939 N N . CYS A 1 119 ? 2.155 4.998 -0.583 1.00 96.44 119 CYS A N 1
ATOM 940 C CA . CYS A 1 119 ? 2.222 6.450 -0.784 1.00 96.44 119 CYS A CA 1
ATOM 941 C C . CYS A 1 119 ? 1.034 6.940 -1.623 1.00 96.44 119 CYS A C 1
ATOM 943 O O . CYS A 1 119 ? 0.320 7.856 -1.217 1.00 96.44 119 CYS A O 1
ATOM 945 N N . ILE A 1 120 ? 0.785 6.275 -2.758 1.00 97.88 120 ILE A N 1
ATOM 946 C CA . ILE A 1 120 ? -0.335 6.581 -3.657 1.00 97.88 120 ILE A CA 1
ATOM 947 C C . ILE A 1 120 ? -1.662 6.467 -2.897 1.00 97.88 120 ILE A C 1
ATOM 949 O O . ILE A 1 120 ? -2.415 7.435 -2.861 1.00 97.88 120 ILE A O 1
ATOM 953 N N . ALA A 1 121 ? -1.913 5.348 -2.210 1.00 97.25 121 ALA A N 1
ATOM 954 C CA . ALA A 1 121 ? -3.151 5.107 -1.467 1.00 97.25 121 ALA A CA 1
ATOM 955 C C . ALA A 1 121 ? -3.430 6.174 -0.393 1.00 97.25 121 ALA A C 1
ATOM 957 O O . ALA A 1 121 ? -4.563 6.632 -0.258 1.00 97.25 121 ALA A O 1
ATOM 958 N N . VAL A 1 122 ? -2.404 6.619 0.344 1.00 96.38 122 VAL A N 1
ATOM 959 C CA . VAL A 1 122 ? -2.541 7.721 1.314 1.00 96.38 122 VAL A CA 1
ATOM 960 C C . VAL A 1 122 ? -2.858 9.040 0.604 1.00 96.38 122 VAL A C 1
ATOM 962 O O . VAL A 1 122 ? -3.753 9.770 1.029 1.00 96.38 122 VAL A O 1
ATOM 965 N N . LYS A 1 123 ? -2.167 9.348 -0.498 1.00 96.06 123 LYS A N 1
ATOM 966 C CA . LYS A 1 123 ? -2.361 10.597 -1.251 1.00 96.06 123 LYS A CA 1
ATOM 967 C C . LYS A 1 123 ? -3.684 10.663 -2.007 1.00 96.06 123 LYS A C 1
ATOM 969 O O . LYS A 1 123 ? -4.210 11.759 -2.181 1.00 96.06 123 LYS A O 1
ATOM 974 N N . MET A 1 124 ? -4.276 9.525 -2.370 1.00 96.75 124 MET A N 1
ATOM 975 C CA . MET A 1 124 ? -5.619 9.484 -2.955 1.00 96.75 124 MET A CA 1
ATOM 976 C C . MET A 1 124 ? -6.641 10.213 -2.074 1.00 96.75 124 MET A C 1
ATOM 978 O O . MET A 1 124 ? -7.505 10.894 -2.616 1.00 96.75 124 MET A O 1
ATOM 982 N N . PHE A 1 125 ? -6.528 10.155 -0.739 1.00 94.94 125 PHE A N 1
ATOM 983 C CA . PHE A 1 125 ? -7.438 10.881 0.157 1.00 94.94 125 PHE A CA 1
ATOM 984 C C . PHE A 1 125 ? -7.389 12.395 -0.041 1.00 94.94 125 PHE A C 1
ATOM 986 O O . PHE A 1 125 ? -8.435 13.033 0.015 1.00 94.94 125 PHE A O 1
ATOM 993 N N . GLU A 1 126 ? -6.214 12.972 -0.310 1.00 92.81 126 GLU A N 1
ATOM 994 C CA . GLU A 1 126 ? -6.105 14.400 -0.618 1.00 92.81 126 GLU A CA 1
ATOM 995 C C . GLU A 1 126 ? -6.928 14.751 -1.854 1.00 92.81 126 GLU A C 1
ATOM 997 O O . GLU A 1 126 ? -7.812 15.605 -1.797 1.00 92.81 126 GLU A O 1
ATOM 1002 N N . ARG A 1 127 ? -6.693 14.022 -2.948 1.00 95.12 127 ARG A N 1
ATOM 1003 C CA . ARG A 1 127 ? -7.353 14.255 -4.232 1.00 95.12 127 ARG A CA 1
ATOM 1004 C C . ARG A 1 127 ? -8.863 14.022 -4.155 1.00 95.12 127 ARG A C 1
ATOM 1006 O O . ARG A 1 127 ? -9.636 14.870 -4.586 1.00 95.12 127 ARG A O 1
ATOM 1013 N N . ILE A 1 128 ? -9.286 12.911 -3.553 1.00 96.31 128 ILE A N 1
ATOM 1014 C CA . ILE A 1 128 ? -10.695 12.536 -3.361 1.00 96.31 128 ILE A CA 1
ATOM 1015 C C . ILE A 1 128 ? -11.460 13.620 -2.591 1.00 96.31 128 ILE A C 1
ATOM 1017 O O . ILE A 1 128 ? -12.613 13.918 -2.916 1.00 96.31 128 ILE A O 1
ATOM 1021 N N . TYR A 1 129 ? -10.839 14.207 -1.566 1.00 93.44 129 TYR A N 1
ATOM 1022 C CA . TYR A 1 129 ? -11.459 15.257 -0.765 1.00 93.44 129 TYR A CA 1
ATOM 1023 C C . TYR A 1 129 ? -11.459 16.617 -1.458 1.00 93.44 129 TYR A C 1
ATOM 1025 O O . TYR A 1 129 ? -12.500 17.277 -1.455 1.00 93.44 129 TYR A O 1
ATOM 1033 N N . ASP A 1 130 ? -10.343 17.016 -2.071 1.00 93.31 130 ASP A N 1
ATOM 1034 C CA . ASP A 1 130 ? -10.235 18.278 -2.810 1.00 93.31 130 ASP A CA 1
ATOM 1035 C C . ASP A 1 130 ? -11.237 18.330 -3.972 1.00 93.31 130 ASP A C 1
ATOM 1037 O O . ASP A 1 130 ? -11.910 19.340 -4.184 1.00 93.31 130 ASP A O 1
ATOM 1041 N N . GLU A 1 131 ? -11.404 17.210 -4.677 1.00 95.62 131 GLU A N 1
ATOM 1042 C CA . GLU A 1 131 ? -12.363 17.067 -5.775 1.00 95.62 131 GLU A CA 1
ATOM 1043 C C . GLU A 1 131 ? -13.789 16.745 -5.309 1.00 95.62 131 GLU A C 1
ATOM 1045 O O . GLU A 1 131 ? -14.679 16.565 -6.140 1.00 95.62 131 GLU A O 1
ATOM 1050 N N . LYS A 1 132 ? -14.027 16.672 -3.991 1.00 95.12 132 LYS A N 1
ATOM 1051 C CA . LYS A 1 132 ? -15.343 16.412 -3.384 1.00 95.12 132 LYS A CA 1
ATOM 1052 C C . LYS A 1 132 ? -16.034 15.182 -3.984 1.00 95.12 132 LYS A C 1
ATOM 1054 O O . LYS A 1 132 ? -17.226 15.200 -4.284 1.00 95.12 132 LYS A O 1
ATOM 1059 N N . LYS A 1 133 ? -15.283 14.096 -4.171 1.00 96.19 133 LYS A N 1
ATOM 1060 C CA . LYS A 1 133 ? -15.805 12.868 -4.775 1.00 96.19 133 LYS A CA 1
ATOM 1061 C C . LYS A 1 133 ? -16.860 12.230 -3.871 1.00 96.19 133 LYS A C 1
ATOM 1063 O O . LYS A 1 133 ? -16.546 11.646 -2.837 1.00 96.19 133 LYS A O 1
ATOM 1068 N N . GLU A 1 134 ? -18.123 12.285 -4.285 1.00 94.06 134 GLU A N 1
ATOM 1069 C CA . GLU A 1 134 ? -19.264 11.747 -3.523 1.00 94.06 134 GLU A CA 1
ATOM 1070 C C . GLU A 1 134 ? -19.178 10.234 -3.275 1.00 94.06 134 GLU A C 1
ATOM 1072 O O . GLU A 1 134 ? -19.706 9.710 -2.289 1.00 94.06 134 GLU A O 1
ATOM 1077 N N . TRP A 1 135 ? -18.490 9.505 -4.155 1.00 95.44 135 TRP A N 1
ATOM 1078 C CA . TRP A 1 135 ? -18.268 8.072 -3.999 1.00 95.44 135 TRP A CA 1
ATOM 1079 C C . TRP A 1 135 ? -17.271 7.713 -2.889 1.00 95.44 135 TRP A C 1
ATOM 1081 O O . TRP A 1 135 ? -17.190 6.543 -2.516 1.00 95.44 135 TRP A O 1
ATOM 1091 N N . ARG A 1 136 ? -16.581 8.685 -2.275 1.00 94.38 136 ARG A N 1
ATOM 1092 C CA . ARG A 1 136 ? -15.670 8.434 -1.144 1.00 94.38 136 ARG A CA 1
ATOM 1093 C C . ARG A 1 136 ? -16.323 7.677 0.014 1.00 94.38 136 ARG A C 1
ATOM 1095 O O . ARG A 1 136 ? -15.655 6.929 0.710 1.00 94.38 136 ARG A O 1
ATOM 1102 N N . LYS A 1 137 ? -17.646 7.807 0.183 1.00 92.56 137 LYS A N 1
ATOM 1103 C CA . LYS A 1 137 ? -18.432 7.096 1.208 1.00 92.56 137 LYS A CA 1
ATOM 1104 C C . LYS A 1 137 ? -18.402 5.567 1.085 1.00 92.56 137 LYS A C 1
ATOM 1106 O O . LYS A 1 137 ? -18.755 4.884 2.047 1.00 92.56 137 LYS A O 1
ATOM 1111 N N . TYR A 1 138 ? -18.041 5.043 -0.090 1.00 94.75 138 TYR A N 1
ATOM 1112 C CA . TYR A 1 138 ? -17.892 3.608 -0.327 1.00 94.75 138 TYR A CA 1
ATOM 1113 C C . TYR A 1 138 ? -16.526 3.079 0.117 1.00 94.75 138 TYR A C 1
ATOM 1115 O O . TYR A 1 138 ? -16.398 1.873 0.301 1.00 94.75 138 TYR A O 1
ATOM 1123 N N . ILE A 1 139 ? -15.532 3.947 0.332 1.00 95.44 139 ILE A N 1
ATOM 1124 C CA . ILE A 1 139 ? -14.246 3.552 0.907 1.00 95.44 139 ILE A CA 1
ATOM 1125 C C . ILE A 1 139 ? -14.448 3.315 2.403 1.00 95.44 139 ILE A C 1
ATOM 1127 O O . ILE A 1 139 ? -14.902 4.207 3.118 1.00 95.44 139 ILE A O 1
ATOM 1131 N N . LYS A 1 140 ? -14.128 2.102 2.857 1.00 93.88 140 LYS A N 1
ATOM 1132 C CA . LYS A 1 140 ? -14.287 1.643 4.244 1.00 93.88 140 LYS A CA 1
ATOM 1133 C C . LYS A 1 140 ? -12.993 1.173 4.890 1.00 93.88 140 LYS A C 1
ATOM 1135 O O . LYS A 1 140 ? -12.946 1.056 6.106 1.00 93.88 140 LYS A O 1
ATOM 1140 N N . GLY A 1 141 ? -11.940 0.956 4.107 1.00 94.94 141 GLY A N 1
ATOM 1141 C CA . GLY A 1 141 ? -10.657 0.516 4.638 1.00 94.94 141 GLY A CA 1
ATOM 1142 C C . GLY A 1 141 ? -9.463 1.135 3.925 1.00 94.94 141 GLY A C 1
ATOM 1143 O O . GLY A 1 141 ? -9.524 1.417 2.726 1.00 94.94 141 GLY A O 1
ATOM 1144 N N . LEU A 1 142 ? -8.370 1.292 4.668 1.00 97.06 142 LEU A N 1
ATOM 1145 C CA . LEU A 1 142 ? -7.034 1.602 4.176 1.00 97.06 142 LEU A CA 1
ATOM 1146 C C . LEU A 1 142 ? -6.047 0.548 4.698 1.00 97.06 142 LEU A C 1
ATOM 1148 O O . LEU A 1 142 ? -5.760 0.489 5.892 1.00 97.06 142 LEU A O 1
ATOM 1152 N N . ALA A 1 143 ? -5.515 -0.274 3.798 1.00 96.12 143 ALA A N 1
ATOM 1153 C CA . ALA A 1 143 ? -4.523 -1.297 4.100 1.00 96.12 143 ALA A CA 1
ATOM 1154 C C . ALA A 1 143 ? -3.147 -0.884 3.564 1.00 96.12 143 ALA A C 1
ATOM 1156 O O . ALA A 1 143 ? -2.933 -0.784 2.356 1.00 96.12 143 ALA A O 1
ATOM 1157 N N . LEU A 1 144 ? -2.201 -0.642 4.466 1.00 96.88 144 LEU A N 1
ATOM 1158 C CA . LEU A 1 144 ? -0.843 -0.220 4.143 1.00 96.88 144 LEU A CA 1
ATOM 1159 C C . LEU A 1 144 ? 0.140 -1.344 4.457 1.00 96.88 144 LEU A C 1
ATOM 1161 O O . LEU A 1 144 ? 0.258 -1.759 5.606 1.00 96.88 144 LEU A O 1
ATOM 1165 N N . ILE A 1 145 ? 0.877 -1.815 3.455 1.00 94.50 145 ILE A N 1
ATOM 1166 C CA . ILE A 1 145 ? 1.919 -2.831 3.640 1.00 94.50 145 ILE A CA 1
ATOM 1167 C C . ILE A 1 145 ? 3.268 -2.245 3.265 1.00 94.50 145 ILE A C 1
ATOM 1169 O O . ILE A 1 145 ? 3.469 -1.861 2.114 1.00 94.50 145 ILE A O 1
ATOM 1173 N N . SER A 1 146 ? 4.195 -2.189 4.217 1.00 94.12 146 SER A N 1
ATOM 1174 C CA . SER A 1 146 ? 5.500 -1.551 4.030 1.00 94.12 146 SER A CA 1
ATOM 1175 C C . SER A 1 146 ? 5.390 -0.228 3.247 1.00 94.12 146 SER A C 1
ATOM 1177 O O . SER A 1 146 ? 5.992 -0.086 2.180 1.00 94.12 146 SER A O 1
ATOM 1179 N N . PRO A 1 147 ? 4.531 0.719 3.671 1.00 95.56 147 PRO A N 1
ATOM 1180 C CA . PRO A 1 147 ? 4.206 1.892 2.870 1.00 95.56 147 PRO A CA 1
ATOM 1181 C C . PRO A 1 147 ? 5.383 2.874 2.775 1.00 95.56 147 PRO A C 1
ATOM 1183 O O . PRO A 1 147 ? 6.034 3.207 3.764 1.00 95.56 147 PRO A O 1
ATOM 1186 N N . MET A 1 148 ? 5.611 3.427 1.582 1.00 93.81 148 MET A N 1
ATOM 1187 C CA . MET A 1 148 ? 6.598 4.486 1.350 1.00 93.81 148 MET A CA 1
ATOM 1188 C C . MET A 1 148 ? 6.035 5.847 1.800 1.00 93.81 148 MET A C 1
ATOM 1190 O O . MET A 1 148 ? 5.606 6.651 0.981 1.00 93.81 148 MET A O 1
ATOM 1194 N N . ILE A 1 149 ? 5.972 6.099 3.109 1.00 90.81 149 ILE A N 1
ATOM 1195 C CA . ILE A 1 149 ? 5.315 7.300 3.681 1.00 90.81 149 ILE A CA 1
ATOM 1196 C C . ILE A 1 149 ? 6.224 8.161 4.564 1.00 90.81 149 ILE A C 1
ATOM 1198 O O . ILE A 1 149 ? 5.791 9.201 5.060 1.00 90.81 149 ILE A O 1
ATOM 1202 N N . SER A 1 150 ? 7.478 7.752 4.755 1.00 82.00 150 SER A N 1
ATOM 1203 C CA . SER A 1 150 ? 8.490 8.528 5.471 1.00 82.00 150 SER A CA 1
ATOM 1204 C C . SER A 1 150 ? 9.841 8.436 4.785 1.00 82.00 150 SER A C 1
ATOM 1206 O O . SER A 1 150 ? 10.189 7.420 4.185 1.00 82.00 150 SER A O 1
ATOM 1208 N N . ILE A 1 151 ? 10.588 9.527 4.915 1.00 69.44 151 ILE A N 1
ATOM 1209 C CA . ILE A 1 151 ? 11.947 9.716 4.407 1.00 69.44 151 ILE A CA 1
ATOM 1210 C C . ILE A 1 151 ? 12.843 10.380 5.461 1.00 69.44 151 ILE A C 1
ATOM 1212 O O . ILE A 1 151 ? 13.868 10.987 5.144 1.00 69.44 151 ILE A O 1
ATOM 1216 N N . GLU A 1 152 ? 12.438 10.327 6.734 1.00 65.06 152 GLU A N 1
ATOM 1217 C CA . GLU A 1 152 ? 13.127 10.999 7.841 1.00 65.06 152 GLU A CA 1
ATOM 1218 C C . GLU A 1 152 ? 14.589 10.557 7.942 1.00 65.06 152 GLU A C 1
ATOM 1220 O O . GLU A 1 152 ? 15.488 11.396 8.026 1.00 65.06 152 GLU A O 1
ATOM 1225 N N . LYS A 1 153 ? 14.859 9.255 7.813 1.00 63.81 153 LYS A N 1
ATOM 1226 C CA . LYS A 1 153 ? 16.224 8.727 7.831 1.00 63.81 153 LYS A CA 1
ATOM 1227 C C . LYS A 1 153 ? 17.046 9.199 6.630 1.00 63.81 153 LYS A C 1
ATOM 1229 O O . LYS A 1 153 ? 18.188 9.627 6.812 1.00 63.81 153 LYS A O 1
ATOM 1234 N N . GLN A 1 154 ? 16.470 9.201 5.424 1.00 60.69 154 GLN A N 1
ATOM 1235 C CA . GLN A 1 154 ? 17.149 9.621 4.191 1.00 60.69 154 GLN A CA 1
ATOM 1236 C C . GLN A 1 154 ? 17.391 11.140 4.131 1.00 60.69 154 GLN A C 1
ATOM 1238 O O . GLN A 1 154 ? 18.365 11.576 3.523 1.00 60.69 154 GLN A O 1
ATOM 1243 N N . THR A 1 155 ? 16.562 11.952 4.791 1.00 59.56 155 THR A N 1
ATOM 1244 C CA . THR A 1 155 ? 16.639 13.429 4.773 1.00 59.56 155 THR A CA 1
ATOM 1245 C C . THR A 1 155 ? 17.243 14.050 6.037 1.00 59.56 155 THR A C 1
ATOM 1247 O O . THR A 1 155 ? 17.301 15.275 6.164 1.00 59.56 155 THR A O 1
ATOM 1250 N N . SER A 1 156 ? 17.719 13.221 6.968 1.00 64.81 156 SER A N 1
ATOM 1251 C CA . SER A 1 156 ? 18.182 13.645 8.296 1.00 64.81 156 SER A CA 1
ATOM 1252 C C . SER A 1 156 ? 19.422 14.549 8.282 1.00 64.81 156 SER A C 1
ATOM 1254 O O . SER A 1 156 ? 19.563 15.406 9.155 1.00 64.81 156 SER A O 1
ATOM 1256 N N . THR A 1 157 ? 20.308 14.422 7.289 1.00 70.62 157 THR A N 1
ATOM 1257 C CA . THR A 1 157 ? 21.574 15.173 7.246 1.00 70.62 157 THR A CA 1
ATOM 1258 C C . THR A 1 157 ? 21.492 16.412 6.350 1.00 70.62 157 THR A C 1
ATOM 1260 O O . THR A 1 157 ? 20.823 16.422 5.315 1.00 70.62 157 THR A O 1
ATOM 1263 N N . LEU A 1 158 ? 22.218 17.476 6.720 1.00 67.75 158 LEU A N 1
ATOM 1264 C CA . LEU A 1 158 ? 22.335 18.699 5.907 1.00 67.75 158 LEU A CA 1
ATOM 1265 C C . LEU A 1 158 ? 22.891 18.408 4.506 1.00 67.75 158 LEU A C 1
ATOM 1267 O O . LEU A 1 158 ? 22.436 18.993 3.526 1.00 67.75 158 LEU A O 1
ATOM 1271 N N . PHE A 1 159 ? 23.823 17.459 4.410 1.00 70.00 159 PHE A N 1
ATOM 1272 C CA . PHE A 1 159 ? 24.373 17.005 3.138 1.00 70.00 159 PHE A CA 1
ATOM 1273 C C . PHE A 1 159 ? 23.303 16.357 2.254 1.00 70.00 159 PHE A C 1
ATOM 1275 O O . PHE A 1 159 ? 23.181 16.716 1.087 1.00 70.00 159 PHE A O 1
ATOM 1282 N N . ASN A 1 160 ? 22.461 15.481 2.810 1.00 75.00 160 ASN A N 1
ATOM 1283 C CA . ASN A 1 160 ? 21.380 14.860 2.046 1.00 75.00 160 ASN A CA 1
ATOM 1284 C C . ASN A 1 160 ? 20.346 15.896 1.591 1.00 75.00 160 ASN A C 1
ATOM 1286 O O . ASN A 1 160 ? 19.885 15.834 0.458 1.00 75.00 160 ASN A O 1
ATOM 1290 N N . LYS A 1 161 ? 20.030 16.898 2.420 1.00 75.88 161 LYS A N 1
ATOM 1291 C CA . LYS A 1 161 ? 19.150 18.012 2.020 1.00 75.88 161 LYS A CA 1
ATOM 1292 C C . LYS A 1 161 ? 19.730 18.819 0.855 1.00 75.88 161 LYS A C 1
ATOM 1294 O O . LYS A 1 161 ? 19.005 19.140 -0.083 1.00 75.88 161 LYS A O 1
ATOM 1299 N N . MET A 1 162 ? 21.035 19.097 0.879 1.00 75.00 162 MET A N 1
ATOM 1300 C CA . MET A 1 162 ? 21.734 19.736 -0.240 1.00 75.00 162 MET A CA 1
ATOM 1301 C C . MET A 1 162 ? 21.698 18.858 -1.502 1.00 75.00 162 MET A C 1
ATOM 1303 O O . MET A 1 162 ? 21.395 19.359 -2.582 1.00 75.00 162 MET A O 1
ATOM 1307 N N . LEU A 1 163 ? 21.945 17.549 -1.371 1.00 75.88 163 LEU A N 1
ATOM 1308 C CA . LEU A 1 163 ? 21.867 16.596 -2.482 1.00 75.88 163 LEU A CA 1
ATOM 1309 C C . LEU A 1 163 ? 20.465 16.505 -3.086 1.00 75.88 163 LEU A C 1
ATOM 1311 O O . LEU A 1 163 ? 20.351 16.351 -4.294 1.00 75.88 163 LEU A O 1
ATOM 1315 N N . ILE A 1 164 ? 19.408 16.634 -2.287 1.00 79.94 164 ILE A N 1
ATOM 1316 C CA . ILE A 1 164 ? 18.025 16.678 -2.782 1.00 79.94 164 ILE A CA 1
ATOM 1317 C C . ILE A 1 164 ? 17.792 17.945 -3.609 1.00 79.94 164 ILE A C 1
ATOM 1319 O O . ILE A 1 164 ? 17.209 17.873 -4.689 1.00 79.94 164 ILE A O 1
ATOM 1323 N N . GLY A 1 165 ? 18.308 19.091 -3.152 1.00 78.38 165 GLY A N 1
ATOM 1324 C CA . GLY A 1 165 ? 18.277 20.340 -3.918 1.00 78.38 165 GLY A CA 1
ATOM 1325 C C . GLY A 1 165 ? 19.025 20.234 -5.253 1.00 78.38 165 GLY A C 1
ATOM 1326 O O . GLY A 1 165 ? 18.492 20.617 -6.292 1.00 78.38 165 GLY A O 1
ATOM 1327 N N . LEU A 1 166 ? 20.226 19.646 -5.252 1.00 77.12 166 LEU A N 1
ATOM 1328 C CA . LEU A 1 166 ? 20.974 19.344 -6.481 1.00 77.12 166 LEU A CA 1
ATOM 1329 C C . LEU A 1 166 ? 20.248 18.312 -7.354 1.00 77.12 166 LEU A C 1
ATOM 1331 O O . LEU A 1 166 ? 20.235 18.430 -8.576 1.00 77.12 166 LEU A O 1
ATOM 1335 N N . GLY A 1 167 ? 19.597 17.336 -6.727 1.00 79.88 167 GLY A N 1
ATOM 1336 C CA . GLY A 1 167 ? 18.752 16.346 -7.374 1.00 79.88 167 GLY A CA 1
ATOM 1337 C C . GLY A 1 167 ? 17.628 17.004 -8.161 1.00 79.88 167 GLY A C 1
ATOM 1338 O O . GLY A 1 167 ? 17.437 16.668 -9.322 1.00 79.88 167 GLY A O 1
ATOM 1339 N N . TYR A 1 168 ? 16.943 17.999 -7.596 1.00 81.38 168 TYR A N 1
ATOM 1340 C CA . TYR A 1 168 ? 15.898 18.738 -8.310 1.00 81.38 168 TYR A CA 1
ATOM 1341 C C . TYR A 1 168 ? 16.416 19.390 -9.603 1.00 81.38 168 TYR A C 1
ATOM 1343 O O . TYR A 1 168 ? 15.755 19.341 -10.640 1.00 81.38 168 TYR A O 1
ATOM 1351 N N . ILE A 1 169 ? 17.634 19.938 -9.577 1.00 80.69 169 ILE A N 1
ATOM 1352 C CA . ILE A 1 169 ? 18.292 20.467 -10.780 1.00 80.69 169 ILE A CA 1
ATOM 1353 C C . ILE A 1 169 ? 18.575 19.323 -11.767 1.00 80.69 169 ILE A C 1
ATOM 1355 O O . ILE A 1 169 ? 18.222 19.424 -12.940 1.00 80.69 169 ILE A O 1
ATOM 1359 N N . LEU A 1 170 ? 19.146 18.208 -11.297 1.00 78.88 170 LEU A N 1
ATOM 1360 C CA . LEU A 1 170 ? 19.413 17.026 -12.125 1.00 78.88 170 LEU A CA 1
ATOM 1361 C C . LEU A 1 170 ? 18.140 16.426 -12.738 1.00 78.88 170 LEU A C 1
ATOM 1363 O O . LEU A 1 170 ? 18.191 16.009 -13.889 1.00 78.88 170 LEU A O 1
ATOM 1367 N N . LYS A 1 171 ? 16.997 16.430 -12.037 1.00 84.38 171 LYS A N 1
ATOM 1368 C CA . LYS A 1 171 ? 15.695 16.015 -12.588 1.00 84.38 171 LYS A CA 1
ATOM 1369 C C . LYS A 1 171 ? 15.344 16.832 -13.828 1.00 84.38 171 LYS A C 1
ATOM 1371 O O . LYS A 1 171 ? 14.886 16.265 -14.810 1.00 84.38 171 LYS A O 1
ATOM 1376 N N . ASN A 1 172 ? 15.557 18.144 -13.794 1.00 85.19 172 ASN A N 1
ATOM 1377 C CA . ASN A 1 172 ? 15.136 19.022 -14.885 1.00 85.19 172 ASN A CA 1
ATOM 1378 C C . ASN A 1 172 ? 16.007 18.871 -16.141 1.00 85.19 172 ASN A C 1
ATOM 1380 O O . ASN A 1 172 ? 15.492 18.985 -17.250 1.00 85.19 172 ASN A O 1
ATOM 1384 N N . PHE A 1 173 ? 17.305 18.590 -15.984 1.00 87.94 173 PHE A N 1
ATOM 1385 C CA . PHE A 1 173 ? 18.234 18.473 -17.118 1.00 87.94 173 PHE A CA 1
ATOM 1386 C C . PHE A 1 173 ? 18.491 17.028 -17.563 1.00 87.94 173 PHE A C 1
ATOM 1388 O O . PHE A 1 173 ? 18.627 16.763 -18.754 1.00 87.94 173 PHE A O 1
ATOM 1395 N N . PHE A 1 174 ? 18.537 16.083 -16.623 1.00 91.50 174 PHE A N 1
ATOM 1396 C CA . PHE A 1 174 ? 18.883 14.680 -16.857 1.00 91.50 174 PHE A CA 1
ATOM 1397 C C . PHE A 1 174 ? 17.944 13.717 -16.097 1.00 91.50 174 PHE A C 1
ATOM 1399 O O . PHE A 1 174 ? 18.414 12.861 -15.341 1.00 91.50 174 PHE A O 1
ATOM 1406 N N . PRO A 1 175 ? 16.612 13.790 -16.305 1.00 91.06 175 PRO A N 1
ATOM 1407 C CA . PRO A 1 175 ? 15.642 12.972 -15.562 1.00 91.06 175 PRO A CA 1
ATOM 1408 C C . PRO A 1 175 ? 15.837 11.463 -15.760 1.00 91.06 175 PRO A C 1
ATOM 1410 O O . PRO A 1 175 ? 15.508 10.670 -14.877 1.00 91.06 175 PRO A O 1
ATOM 1413 N N . LEU A 1 176 ? 16.389 11.068 -16.909 1.00 93.25 176 LEU A N 1
ATOM 1414 C CA . LEU A 1 176 ? 16.629 9.675 -17.284 1.00 93.25 176 LEU A CA 1
ATOM 1415 C C . LEU A 1 176 ? 18.006 9.157 -16.849 1.00 93.25 176 LEU A C 1
ATOM 1417 O O . LEU A 1 176 ? 18.331 8.005 -17.130 1.00 93.25 176 LEU A O 1
ATOM 1421 N N . TYR A 1 177 ? 18.818 9.978 -16.170 1.00 90.88 177 TYR A N 1
ATOM 1422 C CA . TYR A 1 177 ? 20.113 9.534 -15.664 1.00 90.88 177 TYR A CA 1
ATOM 1423 C C . TYR A 1 177 ? 19.923 8.379 -14.680 1.00 90.88 177 TYR A C 1
ATOM 1425 O O . TYR A 1 177 ? 19.188 8.498 -13.697 1.00 90.88 177 TYR A O 1
ATOM 1433 N N . LYS A 1 178 ? 20.580 7.257 -14.965 1.00 90.75 178 LYS A N 1
ATOM 1434 C CA . LYS A 1 178 ? 20.498 6.031 -14.176 1.00 90.75 178 LYS A CA 1
ATOM 1435 C C . LYS A 1 178 ? 21.581 6.033 -13.107 1.00 90.75 178 LYS A C 1
ATOM 1437 O O . LYS A 1 178 ? 22.727 6.391 -13.378 1.00 90.75 178 LYS A O 1
ATOM 1442 N N . PHE A 1 179 ? 21.225 5.636 -11.892 1.00 83.88 179 PHE A N 1
ATOM 1443 C CA . PHE A 1 179 ? 22.199 5.432 -10.830 1.00 83.88 179 PHE A CA 1
ATOM 1444 C C . PHE A 1 179 ? 21.970 4.112 -10.099 1.00 83.88 179 PHE A C 1
ATOM 1446 O O . PHE A 1 179 ? 20.843 3.652 -9.890 1.00 83.88 179 PHE A O 1
ATOM 1453 N N . LYS A 1 180 ? 23.078 3.512 -9.658 1.00 77.88 180 LYS A N 1
ATOM 1454 C CA . LYS A 1 180 ? 23.054 2.307 -8.832 1.00 77.88 180 LYS A CA 1
ATOM 1455 C C . LYS A 1 180 ? 22.629 2.663 -7.416 1.00 77.88 180 LYS A C 1
ATOM 1457 O O . LYS A 1 180 ? 23.350 3.343 -6.689 1.00 77.88 180 LYS A O 1
ATOM 1462 N N . VAL A 1 181 ? 21.471 2.157 -7.012 1.00 68.69 181 VAL A N 1
ATOM 1463 C CA . VAL A 1 181 ? 21.036 2.199 -5.615 1.00 68.69 181 VAL A CA 1
ATOM 1464 C C . VAL A 1 181 ? 21.813 1.130 -4.849 1.00 68.69 181 VAL A C 1
ATOM 1466 O O . VAL A 1 181 ? 21.555 -0.065 -4.995 1.00 68.69 181 VAL A O 1
ATOM 1469 N N . LEU A 1 182 ? 22.791 1.555 -4.049 1.00 62.09 182 LEU A N 1
ATOM 1470 C CA . LEU A 1 182 ? 23.511 0.670 -3.134 1.00 62.09 182 LEU A CA 1
ATOM 1471 C C . LEU A 1 182 ? 22.575 0.230 -1.994 1.00 62.09 182 LEU A C 1
ATOM 1473 O O . LEU A 1 182 ? 21.805 1.039 -1.483 1.00 62.09 182 LEU A O 1
ATOM 1477 N N . GLY A 1 183 ? 22.653 -1.039 -1.578 1.00 56.69 183 GLY A N 1
ATOM 1478 C CA . GLY A 1 183 ? 21.975 -1.524 -0.364 1.00 56.69 183 GLY A CA 1
ATOM 1479 C C . GLY A 1 183 ? 20.634 -2.247 -0.547 1.00 56.69 183 GLY A C 1
ATOM 1480 O O . GLY A 1 183 ? 19.968 -2.517 0.448 1.00 56.69 183 GLY A O 1
ATOM 1481 N N . ARG A 1 184 ? 20.236 -2.620 -1.772 1.00 61.09 184 ARG A N 1
ATOM 1482 C CA . ARG A 1 184 ? 19.059 -3.482 -2.009 1.00 61.09 184 ARG A CA 1
ATOM 1483 C C . ARG A 1 184 ? 19.371 -4.953 -1.724 1.00 61.09 184 ARG A C 1
ATOM 1485 O O . ARG A 1 184 ? 19.491 -5.761 -2.645 1.00 61.09 184 ARG A O 1
ATOM 1492 N N . THR A 1 185 ? 19.537 -5.315 -0.459 1.00 64.94 185 THR A N 1
ATOM 1493 C CA . THR A 1 185 ? 19.714 -6.724 -0.088 1.00 64.94 185 THR A CA 1
ATOM 1494 C C . THR A 1 185 ? 18.355 -7.315 0.255 1.00 64.94 185 THR A C 1
ATOM 1496 O O . THR A 1 185 ? 17.892 -7.190 1.384 1.00 64.94 185 THR A O 1
ATOM 1499 N N . LEU A 1 186 ? 17.685 -7.941 -0.712 1.00 72.06 186 LEU A N 1
ATOM 1500 C CA . LEU A 1 186 ? 16.455 -8.675 -0.411 1.00 72.06 186 LEU A CA 1
ATOM 1501 C C . LEU A 1 186 ? 16.767 -9.794 0.588 1.00 72.06 186 LEU A C 1
ATOM 1503 O O . LEU A 1 186 ? 17.724 -10.547 0.404 1.00 72.06 186 LEU A O 1
ATOM 1507 N N . LYS A 1 187 ? 15.950 -9.899 1.642 1.00 76.12 187 LYS A N 1
ATOM 1508 C CA . LYS A 1 187 ? 16.125 -10.910 2.695 1.00 76.12 187 LYS A CA 1
ATOM 1509 C C . LYS A 1 187 ? 16.063 -12.334 2.138 1.00 76.12 187 LYS A C 1
ATOM 1511 O O . LYS A 1 187 ? 16.802 -13.206 2.584 1.00 76.12 187 LYS A O 1
ATOM 1516 N N . TYR A 1 188 ? 15.188 -12.558 1.159 1.00 79.31 188 TYR A N 1
ATOM 1517 C CA . TYR A 1 188 ? 14.912 -13.871 0.586 1.00 79.31 188 TYR A CA 1
ATOM 1518 C C . TYR A 1 188 ? 15.457 -13.976 -0.849 1.00 79.31 188 TYR A C 1
ATOM 1520 O O . TYR A 1 188 ? 14.969 -13.270 -1.735 1.00 79.31 188 TYR A O 1
ATOM 1528 N N . PRO A 1 189 ? 16.424 -14.870 -1.131 1.00 78.19 189 PRO A N 1
ATOM 1529 C CA . PRO A 1 189 ? 17.023 -14.984 -2.465 1.00 78.19 189 PRO A CA 1
ATOM 1530 C C . PRO A 1 189 ? 16.026 -15.336 -3.578 1.00 78.19 189 PRO A C 1
ATOM 1532 O O . PRO A 1 189 ? 16.131 -14.824 -4.688 1.00 78.19 189 PRO A O 1
ATOM 1535 N N . TRP A 1 190 ? 15.026 -16.177 -3.295 1.00 78.88 190 TRP A N 1
ATOM 1536 C CA . TRP A 1 190 ? 14.012 -16.551 -4.291 1.00 78.88 190 TRP A CA 1
ATOM 1537 C C . TRP A 1 190 ? 13.067 -15.402 -4.644 1.00 78.88 190 TRP A C 1
ATOM 1539 O O . TRP A 1 190 ? 12.500 -15.411 -5.728 1.00 78.88 190 TRP A O 1
ATOM 1549 N N . VAL A 1 191 ? 12.909 -14.414 -3.760 1.00 80.44 191 VAL A N 1
ATOM 1550 C CA . VAL A 1 191 ? 12.128 -13.209 -4.056 1.00 80.44 191 VAL A CA 1
ATOM 1551 C C . VAL A 1 191 ? 12.839 -12.372 -5.112 1.00 80.44 191 VAL A C 1
ATOM 1553 O O . VAL A 1 191 ? 12.194 -11.873 -6.026 1.00 80.44 191 VAL A O 1
ATOM 1556 N N . LYS A 1 192 ? 14.172 -12.280 -5.025 1.00 80.44 192 LYS A N 1
ATOM 1557 C CA . LYS A 1 192 ? 14.983 -11.671 -6.080 1.00 80.44 192 LYS A CA 1
ATOM 1558 C C . LYS A 1 192 ? 14.845 -12.438 -7.394 1.00 80.44 192 LYS A C 1
ATOM 1560 O O . LYS A 1 192 ? 14.687 -11.826 -8.435 1.00 80.44 192 LYS A O 1
ATOM 1565 N N . LEU A 1 193 ? 14.877 -13.771 -7.335 1.00 80.06 193 LEU A N 1
ATOM 1566 C CA . LEU A 1 193 ? 14.690 -14.609 -8.519 1.00 80.06 193 LEU A CA 1
ATOM 1567 C C . LEU A 1 193 ? 13.301 -14.420 -9.150 1.00 80.06 193 LEU A C 1
ATOM 1569 O O . LEU A 1 193 ? 13.197 -14.410 -10.370 1.00 80.06 193 LEU A O 1
ATOM 1573 N N . ASP A 1 194 ? 12.243 -14.288 -8.343 1.00 81.69 194 ASP A N 1
ATOM 1574 C CA . ASP A 1 194 ? 10.901 -13.962 -8.845 1.00 81.69 194 ASP A CA 1
ATOM 1575 C C . ASP A 1 194 ? 10.903 -12.635 -9.583 1.00 81.69 194 ASP A C 1
ATOM 1577 O O . ASP A 1 194 ? 10.430 -12.591 -10.713 1.00 81.69 194 ASP A O 1
ATOM 1581 N N . ASP A 1 195 ? 11.480 -11.599 -8.966 1.00 82.69 195 ASP A N 1
ATOM 1582 C CA . ASP A 1 195 ? 11.609 -10.293 -9.598 1.00 82.69 195 ASP A CA 1
ATOM 1583 C C . ASP A 1 195 ? 12.365 -10.467 -10.925 1.00 82.69 195 ASP A C 1
ATOM 1585 O O . ASP A 1 195 ? 11.752 -10.310 -11.975 1.00 82.69 195 ASP A O 1
ATOM 1589 N N . ASP A 1 196 ? 13.613 -10.948 -10.913 1.00 83.12 196 ASP A N 1
ATOM 1590 C CA . ASP A 1 196 ? 14.475 -11.113 -12.100 1.00 83.12 196 ASP A CA 1
ATOM 1591 C C . ASP A 1 196 ? 13.839 -11.950 -13.240 1.00 83.12 196 ASP A C 1
ATOM 1593 O O . ASP A 1 196 ? 14.258 -11.845 -14.396 1.00 83.12 196 ASP A O 1
ATOM 1597 N N . THR A 1 197 ? 12.857 -12.810 -12.940 1.00 84.38 197 THR A N 1
ATOM 1598 C CA . THR A 1 197 ? 12.174 -13.660 -13.936 1.00 84.38 197 THR A CA 1
ATOM 1599 C C . THR A 1 197 ? 10.843 -13.104 -14.435 1.00 84.38 197 THR A C 1
ATOM 1601 O O . THR A 1 197 ? 10.349 -13.584 -15.459 1.00 84.38 197 THR A O 1
ATOM 1604 N N . ASP A 1 198 ? 10.266 -12.111 -13.760 1.00 86.81 198 ASP A N 1
ATOM 1605 C CA . ASP A 1 198 ? 9.028 -11.462 -14.175 1.00 86.81 198 ASP A CA 1
ATOM 1606 C C . ASP A 1 198 ? 9.280 -10.541 -15.387 1.00 86.81 198 ASP A C 1
ATOM 1608 O O . ASP A 1 198 ? 10.009 -9.547 -15.262 1.00 86.81 198 ASP A O 1
ATOM 1612 N N . PRO A 1 199 ? 8.675 -10.819 -16.563 1.00 88.56 199 PRO A N 1
ATOM 1613 C CA . PRO A 1 199 ? 8.837 -9.980 -17.753 1.00 88.56 199 PRO A CA 1
ATOM 1614 C C . PRO A 1 199 ? 8.208 -8.584 -17.606 1.00 88.56 199 PRO A C 1
ATOM 1616 O O . PRO A 1 199 ? 8.521 -7.677 -18.381 1.00 88.56 199 PRO A O 1
ATOM 1619 N N . TYR A 1 200 ? 7.312 -8.399 -16.638 1.00 91.06 200 TYR A N 1
ATOM 1620 C CA . TYR A 1 200 ? 6.624 -7.138 -16.378 1.00 91.06 200 TYR A CA 1
ATOM 1621 C C . TYR A 1 200 ? 7.294 -6.312 -15.276 1.00 91.06 200 TYR A C 1
ATOM 1623 O O . TYR A 1 200 ? 6.997 -5.121 -15.136 1.00 91.06 200 TYR A O 1
ATOM 1631 N N . HIS A 1 201 ? 8.264 -6.887 -14.567 1.00 89.50 201 HIS A N 1
ATOM 1632 C CA . HIS A 1 201 ? 9.076 -6.175 -13.592 1.00 89.50 201 HIS A CA 1
ATOM 1633 C C . HIS A 1 201 ? 10.234 -5.426 -14.270 1.00 89.50 201 HIS A C 1
ATOM 1635 O O . HIS A 1 201 ? 10.828 -5.884 -15.245 1.00 89.50 201 HIS A O 1
ATOM 1641 N N . TYR A 1 202 ? 10.551 -4.232 -13.767 1.00 90.00 202 TYR A N 1
ATOM 1642 C CA . TYR A 1 202 ? 11.663 -3.422 -14.266 1.00 90.00 202 TYR A CA 1
ATOM 1643 C C . TYR A 1 202 ? 12.938 -3.698 -13.462 1.00 90.00 202 TYR A C 1
ATOM 1645 O O . TYR A 1 202 ? 13.000 -3.384 -12.275 1.00 90.00 202 TYR A O 1
ATOM 1653 N N . HIS A 1 203 ? 13.960 -4.233 -14.131 1.00 85.06 203 HIS A N 1
ATOM 1654 C CA . HIS A 1 203 ? 15.206 -4.711 -13.502 1.00 85.06 203 HIS A CA 1
ATOM 1655 C C . HIS A 1 203 ? 16.384 -3.755 -13.608 1.00 85.06 203 HIS A C 1
ATOM 1657 O O . HIS A 1 203 ? 17.442 -3.994 -13.025 1.00 85.06 203 HIS A O 1
ATOM 1663 N N . GLU A 1 204 ? 16.242 -2.694 -14.394 1.00 86.19 204 GLU A N 1
ATOM 1664 C CA . GLU A 1 204 ? 17.350 -1.780 -14.612 1.00 86.19 204 GLU A CA 1
ATOM 1665 C C . GLU A 1 204 ? 17.524 -0.806 -13.438 1.00 86.19 204 GLU A C 1
ATOM 1667 O O . GLU A 1 204 ? 16.775 -0.763 -12.458 1.00 86.19 204 GLU A O 1
ATOM 1672 N N . GLU A 1 205 ? 18.568 0.004 -13.543 1.00 88.19 205 GLU A N 1
ATOM 1673 C CA . GLU A 1 205 ? 18.905 1.017 -12.557 1.00 88.19 205 GLU A CA 1
ATOM 1674 C C . GLU A 1 205 ? 17.805 2.083 -12.416 1.00 88.19 205 GLU A C 1
ATOM 1676 O O . GLU A 1 205 ? 17.064 2.402 -13.357 1.00 88.19 205 GLU A O 1
ATOM 1681 N N . LEU A 1 206 ? 17.712 2.646 -11.207 1.00 87.62 206 LEU A N 1
ATOM 1682 C CA . LEU A 1 206 ? 16.734 3.675 -10.878 1.00 87.62 206 LEU A CA 1
ATOM 1683 C C . LEU A 1 206 ? 17.105 4.984 -11.583 1.00 87.62 206 LEU A C 1
ATOM 1685 O O . LEU A 1 206 ? 18.258 5.418 -11.552 1.00 87.62 206 LEU A O 1
ATOM 1689 N N . LYS A 1 207 ? 16.109 5.619 -12.200 1.00 91.62 207 LYS A N 1
ATOM 1690 C CA . LYS A 1 207 ? 16.253 6.914 -12.868 1.00 91.62 207 LYS A CA 1
ATOM 1691 C C . LYS A 1 207 ? 16.164 8.064 -11.857 1.00 91.62 207 LYS A C 1
ATOM 1693 O O . LYS A 1 207 ? 15.344 8.018 -10.939 1.00 91.62 207 LYS A O 1
ATOM 1698 N N . ALA A 1 208 ? 16.962 9.115 -12.057 1.00 88.88 208 ALA A N 1
ATOM 1699 C CA . ALA A 1 208 ? 16.992 10.325 -11.228 1.00 88.88 208 ALA A CA 1
ATOM 1700 C C . ALA A 1 208 ? 15.616 10.961 -11.030 1.00 88.88 208 ALA A C 1
ATOM 1702 O O . ALA A 1 208 ? 15.236 11.234 -9.892 1.00 88.88 208 ALA A O 1
ATOM 1703 N N . GLY A 1 209 ? 14.848 11.126 -12.110 1.00 91.12 209 GLY A N 1
ATOM 1704 C CA . GLY A 1 209 ? 13.497 11.674 -12.027 1.00 91.12 209 GLY A CA 1
ATOM 1705 C C . GLY A 1 209 ? 12.579 10.807 -11.169 1.00 91.12 209 GLY A C 1
ATOM 1706 O O . GLY A 1 209 ? 12.016 11.303 -10.203 1.00 91.12 209 GLY A O 1
ATOM 1707 N N . MET A 1 210 ? 12.518 9.500 -11.441 1.00 92.19 210 MET A N 1
ATOM 1708 C CA . MET A 1 210 ? 11.691 8.557 -10.674 1.00 92.19 210 MET A CA 1
ATOM 1709 C C . MET A 1 210 ? 12.038 8.560 -9.175 1.00 92.19 210 MET A C 1
ATOM 1711 O O . MET A 1 210 ? 11.150 8.578 -8.327 1.00 92.19 210 MET A O 1
ATOM 1715 N N . ALA A 1 211 ? 13.330 8.574 -8.835 1.00 88.88 211 ALA A N 1
ATOM 1716 C CA . ALA A 1 211 ? 13.777 8.615 -7.445 1.00 88.88 211 ALA A CA 1
ATOM 1717 C C . ALA A 1 211 ? 13.314 9.882 -6.713 1.00 88.88 211 ALA A C 1
ATOM 1719 O O . ALA A 1 211 ? 12.872 9.811 -5.564 1.00 88.88 211 ALA A O 1
ATOM 1720 N N . LEU A 1 212 ? 13.421 11.035 -7.376 1.00 89.00 212 LEU A N 1
ATOM 1721 C CA . LEU A 1 212 ? 13.013 12.320 -6.814 1.00 89.00 212 LEU A CA 1
ATOM 1722 C C . LEU A 1 212 ? 11.496 12.448 -6.727 1.00 89.00 212 LEU A C 1
ATOM 1724 O O . LEU A 1 212 ? 11.009 12.949 -5.722 1.00 89.00 212 LEU A O 1
ATOM 1728 N N . GLU A 1 213 ? 10.751 11.920 -7.696 1.00 92.50 213 GLU A N 1
ATOM 1729 C CA . GLU A 1 213 ? 9.290 11.875 -7.621 1.00 92.50 213 GLU A CA 1
ATOM 1730 C C . GLU A 1 213 ? 8.803 11.012 -6.462 1.00 92.50 213 GLU A C 1
ATOM 1732 O O . GLU A 1 213 ? 7.943 11.443 -5.697 1.00 92.50 213 GLU A O 1
ATOM 1737 N N . CYS A 1 214 ? 9.406 9.841 -6.242 1.00 90.88 214 CYS A N 1
ATOM 1738 C CA . CYS A 1 214 ? 9.122 9.050 -5.046 1.00 90.88 214 CYS A CA 1
ATOM 1739 C C . CYS A 1 214 ? 9.403 9.838 -3.762 1.00 90.88 214 CYS A C 1
ATOM 1741 O O . CYS A 1 214 ? 8.566 9.864 -2.858 1.00 90.88 214 CYS A O 1
ATOM 1743 N N . LEU A 1 215 ? 10.561 10.502 -3.685 1.00 87.94 215 LEU A N 1
ATOM 1744 C CA . LEU A 1 215 ? 10.934 11.328 -2.539 1.00 87.94 215 LEU A CA 1
ATOM 1745 C C . LEU A 1 215 ? 9.898 12.439 -2.296 1.00 87.94 215 LEU A C 1
ATOM 1747 O O . LEU A 1 215 ? 9.395 12.569 -1.180 1.00 87.94 215 LEU A O 1
ATOM 1751 N N . PHE A 1 216 ? 9.541 13.208 -3.325 1.00 87.50 216 PHE A N 1
ATOM 1752 C CA . PHE A 1 216 ? 8.576 14.301 -3.213 1.00 87.50 216 PHE A CA 1
ATOM 1753 C C . PHE A 1 216 ? 7.171 13.811 -2.873 1.00 87.50 216 PHE A C 1
ATOM 1755 O O . PHE A 1 216 ? 6.517 14.425 -2.026 1.00 87.50 216 PHE A O 1
ATOM 1762 N N . GLY A 1 217 ? 6.751 12.671 -3.426 1.00 89.50 217 GLY A N 1
ATOM 1763 C CA . GLY A 1 217 ? 5.492 12.022 -3.073 1.00 89.50 217 GLY A CA 1
ATOM 1764 C C . GLY A 1 217 ? 5.376 11.792 -1.564 1.00 89.50 217 GLY A C 1
ATOM 1765 O O . GLY A 1 217 ? 4.367 12.139 -0.951 1.00 89.50 217 GLY A O 1
ATOM 1766 N N . THR A 1 218 ? 6.443 11.315 -0.914 1.00 88.81 218 THR A N 1
ATOM 1767 C CA . THR A 1 218 ? 6.401 11.063 0.538 1.00 88.81 218 THR A CA 1
ATOM 1768 C C . THR A 1 218 ? 6.254 12.322 1.401 1.00 88.81 218 THR A C 1
ATOM 1770 O O . THR A 1 218 ? 5.690 12.235 2.495 1.00 88.81 218 THR A O 1
ATOM 1773 N N . TYR A 1 219 ? 6.691 13.506 0.941 1.00 84.88 219 TYR A N 1
ATOM 1774 C CA . TYR A 1 219 ? 6.655 14.731 1.757 1.00 84.88 219 TYR A CA 1
ATOM 1775 C C . TYR A 1 219 ? 5.240 15.148 2.169 1.00 84.88 219 TYR A C 1
ATOM 1777 O O . TYR A 1 219 ? 5.070 15.837 3.180 1.00 84.88 219 TYR A O 1
ATOM 1785 N N . SER A 1 220 ? 4.215 14.779 1.399 1.00 82.88 220 SER A N 1
ATOM 1786 C CA . SER A 1 220 ? 2.831 15.142 1.709 1.00 82.88 220 SER A CA 1
ATOM 1787 C C . SER A 1 220 ? 2.086 14.108 2.547 1.00 82.88 220 SER A C 1
ATOM 1789 O O . SER A 1 220 ? 1.154 14.500 3.243 1.00 82.88 220 SER A O 1
ATOM 1791 N N . CYS A 1 221 ? 2.489 12.830 2.530 1.00 87.88 221 CYS A N 1
ATOM 1792 C CA . CYS A 1 221 ? 1.752 11.718 3.157 1.00 87.88 221 CYS A CA 1
ATOM 1793 C C . CYS A 1 221 ? 1.437 11.946 4.640 1.00 87.88 221 CYS A C 1
ATOM 1795 O O . CYS A 1 221 ? 0.415 11.500 5.149 1.00 87.88 221 CYS A O 1
ATOM 1797 N N . MET A 1 222 ? 2.314 12.677 5.327 1.00 86.06 222 MET A N 1
ATOM 1798 C CA . MET A 1 222 ? 2.248 12.923 6.765 1.00 86.06 222 MET A CA 1
ATOM 1799 C C . MET A 1 222 ? 1.812 14.356 7.125 1.00 86.06 222 MET A C 1
ATOM 1801 O O . MET A 1 222 ? 1.939 14.756 8.291 1.00 86.06 222 MET A O 1
ATOM 1805 N N . LYS A 1 223 ? 1.340 15.145 6.145 1.00 87.00 223 LYS A N 1
ATOM 1806 C CA . LYS A 1 223 ? 0.815 16.506 6.353 1.00 87.00 223 LYS A CA 1
ATOM 1807 C C . LYS A 1 223 ? -0.568 16.463 7.005 1.00 87.00 223 LYS A C 1
ATOM 1809 O O . LYS A 1 223 ? -1.370 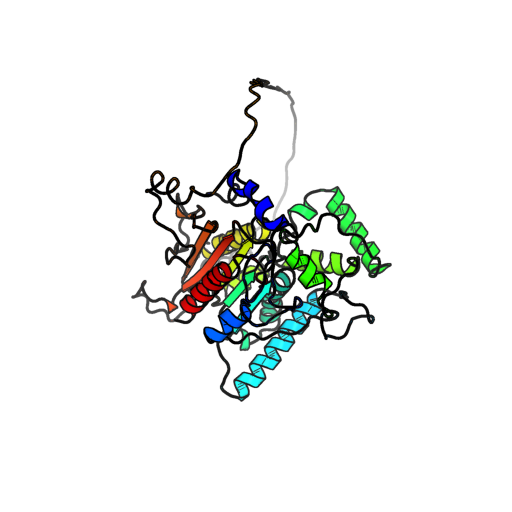15.571 6.745 1.00 87.00 223 LYS A O 1
ATOM 1814 N N . SER A 1 224 ? -0.871 17.486 7.806 1.00 84.38 224 SER A N 1
ATOM 1815 C CA . SER A 1 224 ? -2.128 17.596 8.562 1.00 84.38 224 SER A CA 1
ATOM 1816 C C . SER A 1 224 ? -3.380 17.500 7.690 1.00 84.38 224 SER A C 1
ATOM 1818 O O . SER A 1 224 ? -4.365 16.928 8.136 1.00 84.38 224 SER A O 1
ATOM 1820 N N . LYS A 1 225 ? -3.336 18.012 6.454 1.00 89.19 225 LYS A N 1
ATOM 1821 C CA . LYS A 1 225 ? -4.461 17.981 5.508 1.00 89.19 225 LYS A CA 1
ATOM 1822 C C . LYS A 1 225 ? -4.908 16.549 5.179 1.00 89.19 225 LYS A C 1
ATOM 1824 O O . LYS A 1 225 ? -6.077 16.234 5.361 1.00 89.19 225 LYS A O 1
ATOM 1829 N N . ILE A 1 226 ? -3.980 15.672 4.780 1.00 90.25 226 ILE A N 1
ATOM 1830 C CA . ILE A 1 226 ? -4.294 14.271 4.446 1.00 90.25 226 ILE A CA 1
ATOM 1831 C C . ILE A 1 226 ? -4.797 13.523 5.680 1.00 90.25 226 ILE A C 1
ATOM 1833 O O . ILE A 1 226 ? -5.832 12.864 5.633 1.00 90.25 226 ILE A O 1
ATOM 1837 N N . LEU A 1 227 ? -4.094 13.667 6.807 1.00 91.50 227 LEU A N 1
ATOM 1838 C CA . LEU A 1 227 ? -4.476 12.983 8.043 1.00 91.50 227 LEU A CA 1
ATOM 1839 C C . LEU A 1 227 ? -5.841 13.457 8.564 1.00 91.50 227 LEU A C 1
ATOM 1841 O O . LEU A 1 227 ? -6.598 12.653 9.096 1.00 91.50 227 LEU A O 1
ATOM 1845 N N . LYS A 1 228 ? -6.187 14.737 8.366 1.00 90.06 228 LYS A N 1
ATOM 1846 C CA . LYS A 1 228 ? -7.518 15.283 8.659 1.00 90.06 228 LYS A CA 1
ATOM 1847 C C . LYS A 1 228 ? -8.595 14.627 7.795 1.00 90.06 228 LYS A C 1
ATOM 1849 O O . LYS A 1 228 ? -9.635 14.262 8.321 1.00 90.06 228 LYS A O 1
ATOM 1854 N N . TYR A 1 229 ? -8.350 14.416 6.505 1.00 90.88 229 TYR A N 1
ATOM 1855 C CA . TYR A 1 229 ? -9.311 13.732 5.632 1.00 90.88 229 TYR A CA 1
ATOM 1856 C C . TYR A 1 229 ? -9.512 12.262 5.997 1.00 90.88 229 TYR A C 1
ATOM 1858 O O . TYR A 1 229 ? -10.643 11.782 6.031 1.00 90.88 229 TYR A O 1
ATOM 1866 N N . ILE A 1 230 ? -8.431 11.562 6.341 1.00 91.00 230 ILE A N 1
ATOM 1867 C CA . ILE A 1 230 ? -8.500 10.206 6.900 1.00 91.00 230 ILE A CA 1
ATOM 1868 C C . ILE A 1 230 ? -9.270 10.215 8.232 1.00 91.00 230 ILE A C 1
ATOM 1870 O O . ILE A 1 230 ? -10.019 9.287 8.530 1.00 91.00 230 ILE A O 1
ATOM 1874 N N . ASP A 1 231 ? -9.121 11.261 9.046 1.00 89.44 231 ASP A N 1
ATOM 1875 C CA . ASP A 1 231 ? -9.847 11.386 10.307 1.00 89.44 231 ASP A CA 1
ATOM 1876 C C . ASP A 1 231 ? -11.345 11.684 10.137 1.00 89.44 231 ASP A C 1
ATOM 1878 O O . ASP A 1 231 ? -12.185 11.088 10.807 1.00 89.44 231 ASP A O 1
ATOM 1882 N N . GLU A 1 232 ? -11.708 12.564 9.215 1.00 87.25 232 GLU A N 1
ATOM 1883 C CA . GLU A 1 232 ? -13.106 12.876 8.901 1.00 87.25 232 GLU A CA 1
ATOM 1884 C C . GLU A 1 232 ? -13.816 11.725 8.169 1.00 87.25 232 GLU A C 1
ATOM 1886 O O . GLU A 1 232 ? -15.042 11.718 8.057 1.00 87.25 232 GLU A O 1
ATOM 1891 N N . SER A 1 233 ? -13.054 10.755 7.660 1.00 87.50 233 SER A N 1
ATOM 1892 C CA . SER A 1 233 ? -13.565 9.548 7.017 1.00 87.50 233 SER A CA 1
ATOM 1893 C C . SER A 1 233 ? -14.020 8.493 8.029 1.00 87.50 233 SER A C 1
ATOM 1895 O O . SER A 1 233 ? -13.452 8.324 9.111 1.00 87.50 233 SER A O 1
ATOM 1897 N N . ASP A 1 234 ? -15.009 7.702 7.616 1.00 88.31 234 ASP A N 1
ATOM 1898 C CA . ASP A 1 234 ? -15.403 6.464 8.288 1.00 88.31 234 ASP A CA 1
ATOM 1899 C C . ASP A 1 234 ? -14.621 5.267 7.721 1.00 88.31 234 ASP A C 1
ATOM 1901 O O . ASP A 1 234 ? -15.195 4.408 7.045 1.00 88.31 234 ASP A O 1
ATOM 1905 N N . ILE A 1 235 ? -13.298 5.281 7.911 1.00 91.94 235 ILE A N 1
ATOM 1906 C CA . ILE A 1 235 ? -12.400 4.231 7.421 1.00 91.94 235 ILE A CA 1
ATOM 1907 C C . ILE A 1 235 ? -11.659 3.546 8.559 1.00 91.94 235 ILE A C 1
ATOM 1909 O O . ILE A 1 235 ? -11.171 4.189 9.489 1.00 91.94 235 ILE A O 1
ATOM 1913 N N . ASP A 1 236 ? -11.526 2.237 8.426 1.00 94.12 236 ASP A N 1
ATOM 1914 C CA . ASP A 1 236 ? -10.639 1.423 9.236 1.00 94.12 236 ASP A CA 1
ATOM 1915 C C . ASP A 1 236 ? -9.249 1.354 8.597 1.00 94.12 236 ASP A C 1
ATOM 1917 O O . ASP A 1 236 ? -9.105 1.365 7.373 1.00 94.12 236 ASP A O 1
ATOM 1921 N N . ILE A 1 237 ? -8.203 1.276 9.413 1.00 96.06 237 ILE A N 1
ATOM 1922 C CA . ILE A 1 237 ? -6.815 1.299 8.947 1.00 96.06 237 ILE A CA 1
ATOM 1923 C C . ILE A 1 237 ? -6.066 0.080 9.479 1.00 96.06 237 ILE A C 1
ATOM 1925 O O . ILE A 1 237 ? -6.122 -0.209 10.676 1.00 96.06 237 ILE A O 1
ATOM 1929 N N . ILE A 1 238 ? -5.316 -0.595 8.606 1.00 96.00 238 ILE A N 1
ATOM 1930 C CA . ILE A 1 238 ? -4.287 -1.564 8.995 1.00 96.00 238 ILE A CA 1
ATOM 1931 C C . ILE A 1 238 ? -2.941 -1.194 8.390 1.00 96.00 238 ILE A C 1
ATOM 1933 O O . ILE A 1 238 ? -2.845 -0.865 7.209 1.00 96.00 238 ILE A O 1
ATOM 1937 N N . VAL A 1 239 ? -1.893 -1.282 9.204 1.00 96.25 239 VAL A N 1
ATOM 1938 C CA . VAL A 1 239 ? -0.504 -1.146 8.773 1.00 96.25 239 VAL A CA 1
ATOM 1939 C C . VAL A 1 239 ? 0.243 -2.443 9.069 1.00 96.25 239 VAL A C 1
ATOM 1941 O O . VAL A 1 239 ? 0.295 -2.884 10.214 1.00 96.25 239 VAL A O 1
ATOM 1944 N N . LEU A 1 240 ? 0.836 -3.050 8.047 1.00 94.69 240 LEU A N 1
ATOM 1945 C CA . LEU A 1 240 ? 1.691 -4.229 8.158 1.00 94.69 240 LEU A CA 1
ATOM 1946 C C . LEU A 1 240 ? 3.102 -3.832 7.734 1.00 94.69 240 LEU A C 1
ATOM 1948 O O . LEU A 1 240 ? 3.315 -3.421 6.598 1.00 94.69 240 LEU A O 1
ATOM 1952 N N . GLN A 1 241 ? 4.072 -3.937 8.634 1.00 94.06 241 GLN A N 1
ATOM 1953 C CA . GLN A 1 241 ? 5.441 -3.504 8.374 1.00 94.06 241 GLN A CA 1
ATOM 1954 C C . GLN A 1 241 ? 6.420 -4.562 8.865 1.00 94.06 241 GLN A C 1
ATOM 1956 O O . GLN A 1 241 ? 6.367 -4.963 10.023 1.00 94.06 241 GLN A O 1
ATOM 1961 N N . SER A 1 242 ? 7.365 -4.974 8.022 1.00 90.00 242 SER A N 1
ATOM 1962 C CA . SER A 1 242 ? 8.512 -5.745 8.505 1.00 90.00 242 SER A CA 1
ATOM 1963 C C . SER A 1 242 ? 9.501 -4.822 9.211 1.00 90.00 242 SER A C 1
ATOM 1965 O O . SER A 1 242 ? 9.849 -3.766 8.671 1.00 90.00 242 SER A O 1
ATOM 1967 N N . LYS A 1 243 ? 10.015 -5.230 10.379 1.00 87.94 243 LYS A N 1
ATOM 1968 C CA . LYS A 1 243 ? 11.136 -4.518 11.020 1.00 87.94 243 LYS A CA 1
ATOM 1969 C C . LYS A 1 243 ? 12.455 -4.662 10.248 1.00 87.94 243 LYS A C 1
ATOM 1971 O O . LYS A 1 243 ? 13.387 -3.904 10.484 1.00 87.94 243 LYS A O 1
ATOM 1976 N N . TYR A 1 244 ? 12.530 -5.621 9.322 1.00 84.38 244 TYR A N 1
ATOM 1977 C CA . TYR A 1 244 ? 13.704 -5.886 8.487 1.00 84.38 244 TYR A CA 1
ATOM 1978 C C . TYR A 1 244 ? 13.651 -5.208 7.117 1.00 84.38 244 TYR A C 1
ATOM 1980 O O . TYR A 1 244 ? 14.498 -5.489 6.267 1.00 84.38 244 TYR A O 1
ATOM 1988 N N . ASP A 1 245 ? 12.657 -4.352 6.883 1.00 86.25 245 ASP A N 1
ATOM 1989 C CA . ASP A 1 245 ? 12.546 -3.629 5.625 1.00 86.25 245 ASP A CA 1
ATOM 1990 C C . ASP A 1 245 ? 13.726 -2.678 5.447 1.00 86.25 245 ASP A C 1
ATOM 1992 O O . ASP A 1 245 ? 14.021 -1.832 6.295 1.00 86.25 245 ASP A O 1
ATOM 1996 N N . ASN A 1 246 ? 14.439 -2.872 4.343 1.00 81.75 246 ASN A N 1
ATOM 1997 C CA . ASN A 1 246 ? 15.576 -2.056 3.945 1.00 81.75 246 ASN A CA 1
ATOM 1998 C C . ASN A 1 246 ? 15.309 -1.269 2.657 1.00 81.75 246 ASN A C 1
ATOM 2000 O O . ASN A 1 246 ? 16.215 -0.598 2.162 1.00 81.75 246 ASN A O 1
ATOM 2004 N N . ILE A 1 247 ? 14.087 -1.344 2.124 1.00 83.81 247 ILE A N 1
ATOM 2005 C CA . ILE A 1 247 ? 13.651 -0.603 0.942 1.00 83.81 247 ILE A CA 1
ATOM 2006 C C . ILE A 1 247 ? 12.913 0.659 1.386 1.00 83.81 247 ILE A C 1
ATOM 2008 O O . ILE A 1 247 ? 13.257 1.755 0.940 1.00 83.81 247 ILE A O 1
ATOM 2012 N N . VAL A 1 248 ? 11.942 0.523 2.292 1.00 87.44 248 VAL A N 1
ATOM 2013 C CA . VAL A 1 248 ? 11.286 1.657 2.962 1.00 87.44 248 VAL A CA 1
ATOM 2014 C C . VAL A 1 248 ? 11.698 1.713 4.426 1.00 87.44 248 VAL A C 1
ATOM 2016 O O . VAL A 1 248 ? 12.061 0.701 5.011 1.00 87.44 248 VAL A O 1
ATOM 2019 N N . ASP A 1 249 ? 11.658 2.902 5.028 1.00 88.19 249 ASP A N 1
ATOM 2020 C CA . ASP A 1 249 ? 11.991 3.084 6.443 1.00 88.19 249 ASP A CA 1
ATOM 2021 C C . ASP A 1 249 ? 10.814 2.651 7.343 1.00 88.19 249 ASP A C 1
ATOM 2023 O O . ASP A 1 249 ? 9.786 3.344 7.351 1.00 88.19 249 ASP A O 1
ATOM 2027 N N . PRO A 1 250 ? 10.942 1.570 8.147 1.00 90.50 250 PRO A N 1
ATOM 2028 C CA . PRO A 1 250 ? 9.871 1.101 9.032 1.00 90.50 250 PRO A CA 1
ATOM 2029 C C . PRO A 1 250 ? 9.405 2.147 10.050 1.00 90.50 250 PRO A C 1
ATOM 2031 O O . PRO A 1 250 ? 8.258 2.106 10.503 1.00 90.50 250 PRO A O 1
ATOM 2034 N N . THR A 1 251 ? 10.267 3.114 10.384 1.00 91.00 251 THR A N 1
ATOM 2035 C CA . THR A 1 251 ? 9.945 4.231 11.284 1.00 91.00 251 THR A CA 1
ATOM 2036 C C . THR A 1 251 ? 8.755 5.037 10.766 1.00 91.00 251 THR A C 1
ATOM 2038 O O . THR A 1 251 ? 7.958 5.546 11.551 1.00 91.00 251 THR A O 1
ATOM 2041 N N . GLY A 1 252 ? 8.568 5.106 9.442 1.00 91.75 252 GLY A N 1
ATOM 2042 C CA . GLY A 1 252 ? 7.426 5.787 8.837 1.00 91.75 252 GLY A CA 1
ATOM 2043 C C . GLY A 1 252 ? 6.078 5.222 9.264 1.00 91.75 252 GLY A C 1
ATOM 2044 O O . GLY A 1 252 ? 5.168 5.989 9.576 1.00 91.75 252 GLY A O 1
ATOM 2045 N N . SER A 1 253 ? 5.970 3.897 9.346 1.00 94.25 253 SER A N 1
ATOM 2046 C CA . SER A 1 253 ? 4.760 3.203 9.796 1.00 94.25 253 SER A CA 1
ATOM 2047 C C . SER A 1 253 ? 4.462 3.488 11.271 1.00 94.25 253 SER A C 1
ATOM 2049 O O . SER A 1 253 ? 3.319 3.787 11.620 1.00 94.25 253 SER A O 1
ATOM 2051 N N . VAL A 1 254 ? 5.490 3.489 12.129 1.00 94.19 254 VAL A N 1
ATOM 2052 C CA . VAL A 1 254 ? 5.361 3.846 13.555 1.00 94.19 254 VAL A CA 1
ATOM 2053 C C . VAL A 1 254 ? 4.919 5.306 13.711 1.00 94.19 254 VAL A C 1
ATOM 2055 O O . VAL A 1 254 ? 3.935 5.594 14.395 1.00 94.19 254 VAL A O 1
ATOM 2058 N N . ASN A 1 255 ? 5.575 6.231 13.006 1.00 93.19 255 ASN A N 1
ATOM 2059 C CA . ASN A 1 255 ? 5.246 7.656 13.052 1.00 93.19 255 ASN A CA 1
ATOM 2060 C C . ASN A 1 255 ? 3.831 7.942 12.540 1.00 93.19 255 ASN A C 1
ATOM 2062 O O . ASN A 1 255 ? 3.132 8.786 13.105 1.00 93.19 255 ASN A O 1
ATOM 2066 N N . PHE A 1 256 ? 3.397 7.259 11.476 1.00 94.06 256 PHE A N 1
ATOM 2067 C CA . PHE A 1 256 ? 2.045 7.390 10.933 1.00 94.06 256 PHE A CA 1
ATOM 2068 C C . PHE A 1 256 ? 0.992 7.013 11.971 1.00 94.06 256 PHE A C 1
ATOM 2070 O O . PHE A 1 256 ? 0.091 7.808 12.245 1.00 94.06 256 PHE A O 1
ATOM 2077 N N . VAL A 1 257 ? 1.151 5.855 12.614 1.00 93.44 257 VAL A N 1
ATOM 2078 C CA . VAL A 1 257 ? 0.238 5.399 13.668 1.00 93.44 257 VAL A CA 1
ATOM 2079 C C . VAL A 1 257 ? 0.223 6.385 14.826 1.00 93.44 257 VAL A C 1
ATOM 2081 O O . VAL A 1 257 ? -0.852 6.797 15.244 1.00 93.44 257 VAL A O 1
ATOM 2084 N N . ASN A 1 258 ? 1.386 6.840 15.292 1.00 92.81 258 ASN A N 1
ATOM 2085 C CA . ASN A 1 258 ? 1.467 7.806 16.386 1.00 92.81 258 ASN A CA 1
ATOM 2086 C C . ASN A 1 258 ? 0.748 9.120 16.055 1.00 92.81 258 ASN A C 1
ATOM 2088 O O . ASN A 1 258 ? 0.010 9.652 16.886 1.00 92.81 258 ASN A O 1
ATOM 2092 N N . LYS A 1 259 ? 0.889 9.636 14.827 1.00 92.81 259 LYS A N 1
ATOM 2093 C CA . LYS A 1 259 ? 0.133 10.819 14.390 1.00 92.81 259 LYS A CA 1
ATOM 2094 C C . LYS A 1 259 ? -1.371 10.557 14.348 1.00 92.81 259 LYS A C 1
ATOM 2096 O O . LYS A 1 259 ? -2.127 11.412 14.804 1.00 92.81 259 LYS A O 1
ATOM 2101 N N . MET A 1 260 ? -1.803 9.405 13.841 1.00 93.25 260 MET A N 1
ATOM 2102 C CA . MET A 1 260 ? -3.222 9.045 13.794 1.00 93.25 260 MET A CA 1
ATOM 2103 C C . MET A 1 260 ? -3.818 8.861 15.191 1.00 93.25 260 MET A C 1
ATOM 2105 O O . MET A 1 260 ? -4.885 9.404 15.458 1.00 93.25 260 MET A O 1
ATOM 2109 N N . VAL A 1 261 ? -3.112 8.191 16.107 1.00 93.00 261 VAL A N 1
ATOM 2110 C CA . VAL A 1 261 ? -3.503 8.064 17.520 1.00 93.00 261 VAL A CA 1
ATOM 2111 C C . VAL A 1 261 ? -3.624 9.441 18.161 1.00 93.00 261 VAL A C 1
ATOM 2113 O O . VAL A 1 261 ? -4.636 9.727 18.792 1.00 93.00 261 VAL A O 1
ATOM 2116 N N . ASN A 1 262 ? -2.647 10.325 17.947 1.00 91.75 262 ASN A N 1
ATOM 2117 C CA . ASN A 1 262 ? -2.701 11.690 18.465 1.00 91.75 262 ASN A CA 1
ATOM 2118 C C . ASN A 1 262 ? -3.907 12.460 17.922 1.00 91.75 262 ASN A C 1
ATOM 2120 O O . ASN A 1 262 ? -4.568 13.150 18.685 1.00 91.75 262 ASN A O 1
ATOM 2124 N N . ILE A 1 263 ? -4.219 12.344 16.629 1.00 90.94 263 ILE A N 1
ATOM 2125 C CA . ILE A 1 263 ? -5.407 12.977 16.037 1.00 90.94 263 ILE A CA 1
ATOM 2126 C C . ILE A 1 263 ? -6.685 12.395 16.644 1.00 90.94 263 ILE A C 1
ATOM 2128 O O . ILE A 1 263 ? -7.563 13.147 17.051 1.00 90.94 263 ILE A O 1
ATOM 2132 N N . TYR A 1 264 ? -6.770 11.070 16.755 1.00 90.31 264 TYR A N 1
ATOM 2133 C CA . TYR A 1 264 ? -7.943 10.381 17.287 1.00 90.31 264 TYR A CA 1
ATOM 2134 C C . TYR A 1 264 ? -8.159 10.623 18.782 1.00 90.31 264 TYR A C 1
ATOM 2136 O O . TYR A 1 264 ? -9.288 10.528 19.256 1.00 90.31 264 TYR A O 1
ATOM 2144 N N . ASN A 1 265 ? -7.088 10.918 19.516 1.00 89.31 265 ASN A N 1
ATOM 2145 C CA . ASN A 1 265 ? -7.105 11.146 20.953 1.00 89.31 265 ASN A CA 1
ATOM 2146 C C . ASN A 1 265 ? -6.981 12.631 21.333 1.00 8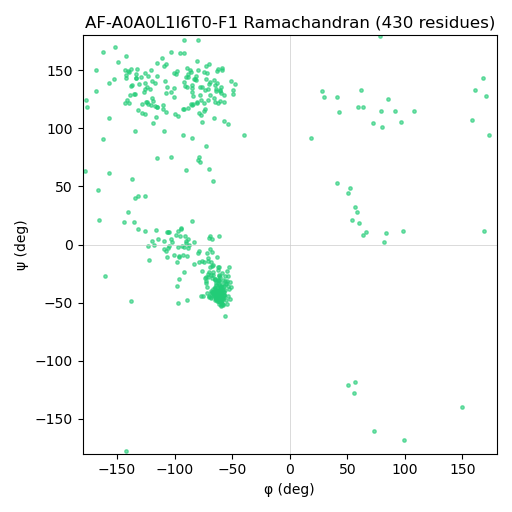9.31 265 ASN A C 1
ATOM 2148 O O . ASN A 1 265 ? -6.775 12.940 22.506 1.00 89.31 265 ASN A O 1
ATOM 2152 N N . LYS A 1 266 ? -7.087 13.564 20.376 1.00 84.94 266 LYS A N 1
ATOM 2153 C CA . LYS A 1 266 ? -7.240 14.988 20.699 1.00 84.94 266 LYS A CA 1
ATOM 2154 C C . LYS A 1 266 ? -8.577 15.202 21.405 1.00 84.94 266 LYS A C 1
ATOM 2156 O O . LYS A 1 266 ? -9.591 14.635 21.006 1.00 84.94 266 LYS A O 1
ATOM 2161 N N . LYS A 1 267 ? -8.566 16.023 22.457 1.00 61.06 267 LYS A N 1
ATOM 2162 C CA . LYS A 1 267 ? -9.791 16.474 23.121 1.00 61.06 267 LYS A CA 1
ATOM 2163 C C . LYS A 1 267 ? -10.619 17.295 22.134 1.00 61.06 267 LYS A C 1
ATOM 2165 O O . LYS A 1 267 ? -10.056 18.105 21.402 1.00 61.06 267 LYS A O 1
ATOM 2170 N N . GLU A 1 268 ? -11.933 17.101 22.137 1.00 54.50 268 GLU A N 1
ATOM 2171 C CA . GLU A 1 268 ? -12.891 18.010 21.495 1.00 54.50 268 GLU A CA 1
ATOM 2172 C C . GLU A 1 268 ? -12.957 19.326 22.296 1.00 54.50 268 GLU A C 1
ATOM 2174 O O . GLU A 1 268 ? -13.948 19.644 22.941 1.00 54.50 268 GLU A O 1
ATOM 2179 N N . GLU A 1 269 ? -11.862 20.074 22.328 1.00 42.25 269 GLU A N 1
ATOM 2180 C CA . GLU A 1 269 ? -11.830 21.468 22.759 1.00 42.25 269 GLU A CA 1
ATOM 2181 C C . GLU A 1 269 ? -11.576 22.258 21.472 1.00 42.25 269 GLU A C 1
ATOM 2183 O O . GLU A 1 269 ? -10.444 22.218 21.009 1.00 42.25 269 GLU A O 1
ATOM 2188 N N . ASP A 1 270 ? -12.625 22.810 20.827 1.00 41.28 270 ASP A N 1
ATOM 2189 C CA . ASP A 1 270 ? -12.555 24.007 19.942 1.00 41.28 270 ASP A CA 1
ATOM 2190 C C . ASP A 1 270 ? -13.814 24.319 19.088 1.00 41.28 270 ASP A C 1
ATOM 2192 O O . ASP A 1 270 ? -13.767 25.227 18.261 1.00 41.28 270 ASP A O 1
ATOM 2196 N N . ASP A 1 271 ? -14.981 23.699 19.306 1.00 37.81 271 ASP A N 1
ATOM 2197 C CA . ASP A 1 271 ? -16.216 24.139 18.611 1.00 37.81 271 ASP A CA 1
ATOM 2198 C C . ASP A 1 271 ? -16.994 25.260 19.343 1.00 37.81 271 ASP A C 1
ATOM 2200 O O . ASP A 1 271 ? -17.998 25.753 18.830 1.00 37.81 271 ASP A O 1
ATOM 2204 N N . SER A 1 272 ? -16.531 25.733 20.510 1.00 33.16 272 SER A N 1
ATOM 2205 C CA . SER A 1 272 ? -17.228 26.772 21.297 1.00 33.16 272 SER A CA 1
ATOM 2206 C C . SER A 1 272 ? -16.596 28.171 21.286 1.00 33.16 272 SER A C 1
ATOM 2208 O O . SER A 1 272 ? -17.255 29.111 21.719 1.00 33.16 272 SER A O 1
ATOM 2210 N N . ASN A 1 273 ? -15.372 28.364 20.776 1.00 30.78 273 ASN A N 1
ATOM 2211 C CA . ASN A 1 273 ? -14.652 29.645 20.935 1.00 30.78 273 ASN A CA 1
ATOM 2212 C C . ASN A 1 273 ? -14.655 30.570 19.702 1.00 30.78 273 ASN A C 1
ATOM 2214 O O . ASN A 1 273 ? -14.110 31.670 19.760 1.00 30.78 273 ASN A O 1
ATOM 2218 N N . ASN A 1 274 ? -15.317 30.196 18.601 1.00 31.84 274 ASN A N 1
ATOM 2219 C CA . ASN A 1 274 ? -15.383 31.039 17.396 1.00 31.84 274 ASN A CA 1
ATOM 2220 C C . ASN A 1 274 ? -16.540 32.057 17.367 1.00 31.84 274 ASN A C 1
ATOM 2222 O O . ASN A 1 274 ? -16.677 32.773 16.378 1.00 31.84 274 ASN A O 1
ATOM 2226 N N . ASN A 1 275 ? -17.333 32.184 18.439 1.00 33.53 275 ASN A N 1
ATOM 2227 C CA . ASN A 1 275 ? -18.433 33.159 18.506 1.00 33.53 275 ASN A CA 1
ATOM 2228 C C . ASN A 1 275 ? -18.177 34.393 19.394 1.00 33.53 275 ASN A C 1
ATOM 2230 O O . ASN A 1 275 ? -19.010 35.295 19.388 1.00 33.53 275 ASN A O 1
ATOM 2234 N N . GLU A 1 276 ? -17.040 34.509 20.093 1.00 32.25 276 GLU A N 1
ATOM 2235 C CA . GLU A 1 276 ? -16.761 35.679 20.958 1.00 32.25 276 GLU A CA 1
ATOM 2236 C C . GLU A 1 276 ? -15.696 36.657 20.432 1.00 32.25 276 GLU A C 1
ATOM 2238 O O . GLU A 1 276 ? -15.540 37.751 20.973 1.00 32.25 276 GLU A O 1
ATOM 2243 N N . SER A 1 277 ? -15.023 36.356 19.320 1.00 28.95 277 SER A N 1
ATOM 2244 C CA . SER A 1 277 ? -13.913 37.195 18.829 1.00 28.95 277 SER A CA 1
ATOM 2245 C C . SER A 1 277 ? -14.316 38.316 17.857 1.00 28.95 277 SER A C 1
ATOM 2247 O O . SER A 1 277 ? -13.448 39.047 17.387 1.00 28.95 277 SER A O 1
ATOM 2249 N N . ASN A 1 278 ? -15.610 38.506 17.569 1.00 29.81 278 ASN A N 1
ATOM 2250 C CA . ASN A 1 278 ? -16.083 39.523 16.613 1.00 29.81 278 ASN A CA 1
ATOM 2251 C C . ASN A 1 278 ? -16.596 40.836 17.233 1.00 29.81 278 ASN A C 1
ATOM 2253 O O . ASN A 1 278 ? -17.102 41.673 16.492 1.00 29.81 278 ASN A O 1
ATOM 2257 N N . ASN A 1 279 ? -16.438 41.069 18.544 1.00 30.00 279 ASN A N 1
ATOM 2258 C CA . ASN A 1 279 ? -16.987 42.279 19.185 1.00 30.00 279 ASN A CA 1
ATOM 2259 C C . ASN A 1 279 ? -15.994 43.237 19.863 1.00 30.00 279 ASN A C 1
ATOM 2261 O O . ASN A 1 279 ? -16.438 44.252 20.383 1.00 30.00 279 ASN A O 1
ATOM 2265 N N . ASN A 1 280 ? -14.676 43.011 19.812 1.00 30.12 280 ASN A N 1
ATOM 2266 C CA . ASN A 1 280 ? -13.713 43.876 20.520 1.00 30.12 280 ASN A CA 1
ATOM 2267 C C . ASN A 1 280 ? -12.598 44.463 19.638 1.00 30.12 280 ASN A C 1
ATOM 2269 O O . ASN A 1 280 ? -11.455 44.567 20.068 1.00 30.12 280 ASN A O 1
ATOM 2273 N N . ASN A 1 281 ? -12.932 44.922 18.430 1.00 28.69 281 ASN A N 1
ATOM 2274 C CA . ASN A 1 281 ? -12.063 45.819 17.659 1.00 28.69 281 ASN A CA 1
ATOM 2275 C C . ASN A 1 281 ? -12.735 47.181 17.474 1.00 28.69 281 ASN A C 1
ATOM 2277 O O . ASN A 1 281 ? -13.228 47.507 16.402 1.00 28.69 281 ASN A O 1
ATOM 2281 N N . ASN A 1 282 ? -12.758 47.966 18.549 1.00 29.31 282 ASN A N 1
ATOM 2282 C CA . ASN A 1 282 ? -12.792 49.424 18.493 1.00 29.31 282 ASN A CA 1
ATOM 2283 C C . ASN A 1 282 ? -12.362 49.959 19.855 1.00 29.31 282 ASN A C 1
ATOM 2285 O O . ASN A 1 282 ? -13.183 50.085 20.757 1.00 29.31 282 ASN A O 1
ATOM 2289 N N . ASN A 1 283 ? -11.056 50.186 20.001 1.00 28.22 283 ASN A N 1
ATOM 2290 C CA . ASN A 1 283 ? -10.429 51.273 20.761 1.00 28.22 283 ASN A CA 1
ATOM 2291 C C . ASN A 1 283 ? -8.999 50.865 21.110 1.00 28.22 283 ASN A C 1
ATOM 2293 O O . ASN A 1 283 ? -8.788 50.018 21.972 1.00 28.22 283 ASN A O 1
ATOM 2297 N N . ASN A 1 284 ? -8.020 51.471 20.436 1.00 27.47 284 ASN A N 1
ATOM 2298 C CA . ASN A 1 284 ? -6.960 52.240 21.097 1.00 27.47 284 ASN A CA 1
ATOM 2299 C C . ASN A 1 284 ? -5.896 52.672 20.080 1.00 27.47 284 ASN A C 1
ATOM 2301 O O . ASN A 1 284 ? -4.923 51.973 19.815 1.00 27.47 284 ASN A O 1
ATOM 2305 N N . ASN A 1 285 ? -6.078 53.889 19.566 1.00 25.98 285 ASN A N 1
ATOM 2306 C CA . ASN A 1 285 ? -4.968 54.767 19.217 1.00 25.98 285 ASN A CA 1
ATOM 2307 C C . ASN A 1 285 ? -4.487 55.443 20.508 1.00 25.98 285 ASN A C 1
ATOM 2309 O O . ASN A 1 285 ? -5.285 56.137 21.136 1.00 25.98 285 ASN A O 1
ATOM 2313 N N . ASN A 1 286 ? -3.215 55.272 20.881 1.00 26.78 286 ASN A N 1
ATOM 2314 C CA . ASN A 1 286 ? -2.260 56.371 21.112 1.00 26.78 286 ASN A CA 1
ATOM 2315 C C . ASN A 1 286 ? -1.038 55.968 21.961 1.00 26.78 286 ASN A C 1
ATOM 2317 O O . ASN A 1 286 ? -1.162 55.474 23.074 1.00 26.78 286 ASN A O 1
ATOM 2321 N N . SER A 1 287 ? 0.119 56.379 21.430 1.00 26.11 287 SER A N 1
ATOM 2322 C CA . SER A 1 287 ? 1.273 56.987 22.114 1.00 26.11 287 SER A CA 1
ATOM 2323 C C . SER A 1 287 ? 2.204 56.167 23.024 1.00 26.11 287 SER A C 1
ATOM 2325 O O . SER A 1 287 ? 1.960 55.978 24.206 1.00 26.11 287 SER A O 1
ATOM 2327 N N . ASN A 1 288 ? 3.378 55.879 22.445 1.00 25.14 288 ASN A N 1
ATOM 2328 C CA . ASN A 1 288 ? 4.709 56.433 22.772 1.00 25.14 288 ASN A CA 1
ATOM 2329 C C . ASN A 1 288 ? 5.392 56.251 24.154 1.00 25.14 288 ASN A C 1
ATOM 2331 O O . ASN A 1 288 ? 4.905 56.701 25.183 1.00 25.14 288 ASN A O 1
ATOM 2335 N N . ASN A 1 289 ? 6.680 55.865 24.024 1.00 25.55 289 ASN A N 1
ATOM 2336 C CA . ASN A 1 289 ? 7.890 56.224 24.800 1.00 25.55 289 ASN A CA 1
ATOM 2337 C C . ASN A 1 289 ? 8.152 55.545 26.165 1.00 25.55 289 ASN A C 1
ATOM 2339 O O . ASN A 1 289 ? 7.505 55.871 27.148 1.00 25.55 289 ASN A O 1
ATOM 2343 N N . ASN A 1 290 ? 9.230 54.747 26.307 1.00 25.34 290 ASN A N 1
ATOM 2344 C CA . ASN A 1 290 ? 10.621 55.200 26.549 1.00 25.34 290 ASN A CA 1
ATOM 2345 C C . ASN A 1 290 ? 11.614 54.052 26.905 1.00 25.34 290 ASN A C 1
ATOM 2347 O O . ASN A 1 290 ? 11.396 53.287 27.833 1.00 25.34 290 ASN A O 1
ATOM 2351 N N . LYS A 1 291 ? 12.729 54.015 26.158 1.00 27.22 291 LYS A N 1
ATOM 2352 C CA . LYS A 1 291 ? 14.169 53.883 26.513 1.00 27.22 291 LYS A CA 1
ATOM 2353 C C . LYS A 1 291 ? 14.705 53.152 27.780 1.00 27.22 291 LYS A C 1
ATOM 2355 O O . LYS A 1 291 ? 14.467 53.587 28.899 1.00 27.22 291 LYS A O 1
ATOM 2360 N N . ASN A 1 292 ? 15.708 52.295 27.491 1.00 25.22 292 ASN A N 1
ATOM 2361 C CA . ASN A 1 292 ? 17.120 52.268 27.972 1.00 25.22 292 ASN A CA 1
ATOM 2362 C C . ASN A 1 292 ? 17.630 51.198 28.986 1.00 25.22 292 ASN A C 1
ATOM 2364 O O . ASN A 1 292 ? 17.366 51.276 30.177 1.00 25.22 292 ASN A O 1
ATOM 2368 N N . ASN A 1 293 ? 18.555 50.371 28.454 1.00 26.20 293 ASN A N 1
ATOM 2369 C CA . ASN A 1 293 ? 19.961 50.102 28.854 1.00 26.20 293 ASN A CA 1
ATOM 2370 C C . ASN A 1 293 ? 20.409 49.074 29.934 1.00 26.20 293 ASN A C 1
ATOM 2372 O O . ASN A 1 293 ? 20.163 49.238 31.123 1.00 26.20 293 ASN A O 1
ATOM 2376 N N . ASN A 1 294 ? 21.309 48.195 29.439 1.00 26.84 294 ASN A N 1
ATOM 2377 C CA . ASN A 1 294 ? 22.631 47.738 29.938 1.00 26.84 294 ASN A CA 1
ATOM 2378 C C . ASN A 1 294 ? 22.803 46.432 30.758 1.00 26.84 294 ASN A C 1
ATOM 2380 O O . ASN A 1 294 ? 22.561 46.383 31.957 1.00 26.84 294 ASN A O 1
ATOM 2384 N N . ASP A 1 295 ? 23.346 45.420 30.058 1.00 27.11 295 ASP A N 1
ATOM 2385 C CA . ASP A 1 295 ? 24.576 44.625 30.286 1.00 27.11 295 ASP A CA 1
ATOM 2386 C C . ASP A 1 295 ? 25.126 44.364 31.707 1.00 27.11 295 ASP A C 1
ATOM 2388 O O . ASP A 1 295 ? 25.534 45.292 32.399 1.00 27.11 295 ASP A O 1
ATOM 2392 N N . HIS A 1 296 ? 25.360 43.076 32.036 1.00 27.77 296 HIS A N 1
ATOM 2393 C CA . HIS A 1 296 ? 26.704 42.555 32.373 1.00 27.77 296 HIS A CA 1
ATOM 2394 C C . HIS A 1 296 ? 26.797 41.006 32.437 1.00 27.77 296 HIS A C 1
ATOM 2396 O O . HIS A 1 296 ? 25.853 40.290 32.755 1.00 27.77 296 HIS A O 1
ATOM 2402 N N . ILE A 1 297 ? 28.004 40.528 32.116 1.00 26.05 297 ILE A N 1
ATOM 2403 C CA . ILE A 1 297 ? 28.518 39.165 31.860 1.00 26.05 297 ILE A CA 1
ATOM 2404 C C . ILE A 1 297 ? 28.968 38.418 33.141 1.00 26.05 297 ILE A C 1
ATOM 2406 O O . ILE A 1 297 ? 29.536 39.069 34.013 1.00 26.05 297 ILE A O 1
ATOM 2410 N N . ASN A 1 298 ? 28.871 37.067 33.195 1.00 25.56 298 ASN A N 1
ATOM 2411 C CA . ASN A 1 298 ? 30.005 36.158 33.537 1.00 25.56 298 ASN A CA 1
ATOM 2412 C C . ASN A 1 298 ? 29.739 34.622 33.457 1.00 25.56 298 ASN A C 1
ATOM 2414 O O . ASN A 1 298 ? 28.947 34.064 34.203 1.00 25.56 298 ASN A O 1
ATOM 2418 N N . LYS A 1 299 ? 30.515 33.979 32.560 1.00 27.11 299 LYS A N 1
ATOM 2419 C CA . LYS A 1 299 ? 31.316 32.720 32.607 1.00 27.11 299 LYS A CA 1
ATOM 2420 C C . LYS A 1 299 ? 30.833 31.392 33.256 1.00 27.11 299 LYS A C 1
ATOM 2422 O O . LYS A 1 299 ? 30.844 31.228 34.465 1.00 27.11 299 LYS A O 1
ATOM 2427 N N . ALA A 1 300 ? 30.662 30.401 32.365 1.00 24.72 300 ALA A N 1
ATOM 2428 C CA . ALA A 1 300 ? 31.356 29.098 32.208 1.00 24.72 300 ALA A CA 1
ATOM 2429 C C . ALA A 1 300 ? 31.739 28.199 33.414 1.00 24.72 300 ALA A C 1
ATOM 2431 O O . ALA A 1 300 ? 32.577 28.556 34.237 1.00 24.72 300 ALA A O 1
ATOM 2432 N N . GLY A 1 301 ? 31.306 26.929 33.335 1.00 23.94 301 GLY A N 1
ATOM 2433 C CA . GLY A 1 301 ? 31.881 25.768 34.029 1.00 23.94 301 GLY A CA 1
ATOM 2434 C C . GLY A 1 301 ? 31.530 24.451 33.312 1.00 23.94 301 GLY A C 1
ATOM 2435 O O . GLY A 1 301 ? 30.379 24.034 33.311 1.00 23.94 301 GLY A O 1
ATOM 2436 N N . ASN A 1 302 ? 32.526 23.824 32.674 1.00 23.03 302 ASN A N 1
ATOM 2437 C CA . ASN A 1 302 ? 32.468 22.501 32.033 1.00 23.03 302 ASN A CA 1
ATOM 2438 C C . ASN A 1 302 ? 32.734 21.394 33.066 1.00 23.03 302 ASN A C 1
ATOM 2440 O O . ASN A 1 302 ? 33.715 21.494 33.800 1.00 23.03 302 ASN A O 1
ATOM 2444 N N . ILE A 1 303 ? 31.974 20.293 33.035 1.00 26.22 303 ILE A N 1
ATOM 2445 C CA . ILE A 1 303 ? 32.347 19.027 33.692 1.00 26.22 303 ILE A CA 1
ATOM 2446 C C . ILE A 1 303 ? 32.144 17.870 32.702 1.00 26.22 303 ILE A C 1
ATOM 2448 O O . ILE A 1 303 ? 31.032 17.590 32.266 1.00 26.22 303 ILE A O 1
ATOM 2452 N N . LYS A 1 304 ? 33.257 17.213 32.350 1.00 23.80 304 LYS A N 1
ATOM 2453 C CA . LYS A 1 304 ? 33.331 15.892 31.707 1.00 23.80 304 LYS A CA 1
ATOM 2454 C C . LYS A 1 304 ? 33.432 14.829 32.804 1.00 23.80 304 LYS A C 1
ATOM 2456 O O . LYS A 1 304 ? 34.225 15.007 33.725 1.00 23.80 304 LYS A O 1
ATOM 2461 N N . SER A 1 305 ? 32.749 13.697 32.648 1.00 25.20 305 SER A N 1
ATOM 2462 C CA . SER A 1 305 ? 33.036 12.467 33.394 1.00 25.20 305 SER A CA 1
ATOM 2463 C C . SER A 1 305 ? 33.314 11.308 32.427 1.00 25.20 305 SER A C 1
ATOM 2465 O O . SER A 1 305 ? 32.510 10.972 31.562 1.00 25.20 305 SER A O 1
ATOM 2467 N N . HIS A 1 306 ? 34.510 10.735 32.563 1.00 22.08 306 HIS A N 1
ATOM 2468 C CA . HIS A 1 306 ? 34.906 9.415 32.067 1.00 22.08 306 HIS A CA 1
ATOM 2469 C C . HIS A 1 306 ? 34.603 8.368 33.147 1.00 22.08 306 HIS A C 1
ATOM 2471 O O . HIS A 1 306 ? 34.677 8.725 34.317 1.00 22.08 306 HIS A O 1
ATOM 2477 N N . ILE A 1 307 ? 34.342 7.113 32.749 1.00 25.67 307 ILE A N 1
ATOM 2478 C CA . ILE A 1 307 ? 34.603 5.810 33.426 1.00 25.67 307 ILE A CA 1
ATOM 2479 C C . ILE A 1 307 ? 33.801 4.753 32.634 1.00 25.67 307 ILE A C 1
ATOM 2481 O O . ILE A 1 307 ? 32.685 5.042 32.226 1.00 25.67 307 ILE A O 1
ATOM 2485 N N . HIS A 1 308 ? 34.193 3.503 32.394 1.00 24.53 308 HIS A N 1
ATOM 2486 C CA . HIS A 1 308 ? 35.456 2.770 32.302 1.00 24.53 308 HIS A CA 1
ATOM 2487 C C . HIS A 1 308 ? 35.045 1.410 31.698 1.00 24.53 308 HIS A C 1
ATOM 2489 O O . HIS A 1 308 ? 34.049 0.821 32.116 1.00 24.53 308 HIS A O 1
ATOM 2495 N N . SER A 1 309 ? 35.754 0.944 30.675 1.00 22.91 309 SER A N 1
ATOM 2496 C CA . SER A 1 309 ? 35.519 -0.329 29.988 1.00 22.91 309 SER A CA 1
ATOM 2497 C C . SER A 1 309 ? 36.189 -1.480 30.737 1.00 22.91 309 SER A C 1
ATOM 2499 O O . SER A 1 309 ? 37.402 -1.42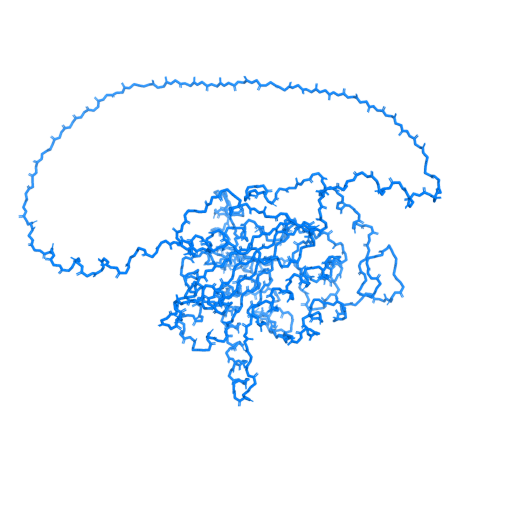3 30.928 1.00 22.91 309 SER A O 1
ATOM 2501 N N . ASN A 1 310 ? 35.454 -2.549 31.051 1.00 23.38 310 ASN A N 1
ATOM 2502 C CA . ASN A 1 310 ? 36.040 -3.829 31.452 1.00 23.38 310 ASN A CA 1
ATOM 2503 C C . ASN A 1 310 ? 35.701 -4.914 30.424 1.00 23.38 310 ASN A C 1
ATOM 2505 O O . ASN A 1 310 ? 34.562 -5.352 30.297 1.00 23.38 310 ASN A O 1
ATOM 2509 N N . ASN A 1 311 ? 36.741 -5.318 29.694 1.00 22.52 311 ASN A N 1
ATOM 2510 C CA . ASN A 1 311 ? 36.796 -6.508 28.857 1.00 22.52 311 ASN A CA 1
ATOM 2511 C C . ASN A 1 311 ? 37.005 -7.745 29.740 1.00 22.52 311 ASN A C 1
ATOM 2513 O O . ASN A 1 311 ? 37.912 -7.748 30.571 1.00 22.52 311 ASN A O 1
ATOM 2517 N N . ILE A 1 312 ? 36.268 -8.824 29.479 1.00 25.03 312 ILE A N 1
ATOM 2518 C CA . ILE A 1 312 ? 36.676 -10.184 29.849 1.00 25.03 312 ILE A CA 1
ATOM 2519 C C . ILE A 1 312 ? 36.679 -11.017 28.567 1.00 25.03 312 ILE A C 1
ATOM 2521 O O . ILE A 1 312 ? 35.690 -11.078 27.840 1.00 25.03 312 ILE A O 1
ATOM 2525 N N . LYS A 1 313 ? 37.843 -11.599 28.281 1.00 22.48 313 LYS A N 1
ATOM 2526 C CA . LYS A 1 313 ? 38.140 -12.499 27.167 1.00 22.48 313 LYS A CA 1
ATOM 2527 C C . LYS A 1 313 ? 38.303 -13.931 27.693 1.00 22.48 313 LYS A C 1
ATOM 2529 O O . LYS A 1 313 ? 38.781 -14.109 28.810 1.00 22.48 313 LYS A O 1
ATOM 2534 N N . ASN A 1 314 ? 38.052 -14.874 26.781 1.00 23.41 314 ASN A N 1
ATOM 2535 C CA . ASN A 1 314 ? 38.474 -16.283 26.718 1.00 23.41 314 ASN A CA 1
ATOM 2536 C C . ASN A 1 314 ? 37.547 -17.342 27.341 1.00 23.41 314 ASN A C 1
ATOM 2538 O O . ASN A 1 314 ? 37.449 -17.466 28.556 1.00 23.41 314 ASN A O 1
ATOM 2542 N N . ASN A 1 315 ? 37.001 -18.215 26.485 1.00 24.34 315 ASN A N 1
ATOM 2543 C CA . ASN A 1 315 ? 37.598 -19.544 26.320 1.00 24.34 315 ASN A CA 1
ATOM 2544 C C . ASN A 1 315 ? 37.239 -20.181 24.965 1.00 24.34 315 ASN A C 1
ATOM 2546 O O . ASN A 1 315 ? 36.112 -20.072 24.490 1.00 24.34 315 ASN A O 1
ATOM 2550 N N . GLU A 1 316 ? 38.241 -20.819 24.364 1.00 24.59 316 GLU A N 1
ATOM 2551 C CA . GLU A 1 316 ? 38.190 -21.598 23.126 1.00 24.59 316 GLU A CA 1
ATOM 2552 C C . GLU A 1 316 ? 37.918 -23.090 23.410 1.00 24.59 316 GLU A C 1
ATOM 2554 O O . GLU A 1 316 ? 38.156 -23.573 24.517 1.00 24.59 316 GLU A O 1
ATOM 2559 N N . ASN A 1 317 ? 37.547 -23.802 22.336 1.00 24.41 317 ASN A N 1
ATOM 2560 C CA . ASN A 1 317 ? 37.651 -25.251 22.094 1.00 24.41 317 ASN A CA 1
ATOM 2561 C C . ASN A 1 317 ? 36.601 -26.182 22.709 1.00 24.41 317 ASN A C 1
ATOM 2563 O O . ASN A 1 317 ? 36.789 -26.645 23.825 1.00 24.41 317 ASN A O 1
ATOM 2567 N N . ILE A 1 318 ? 35.629 -26.613 21.886 1.00 24.92 318 ILE A N 1
ATOM 2568 C CA . ILE A 1 318 ? 35.324 -28.045 21.673 1.00 24.92 318 ILE A CA 1
ATOM 2569 C C . ILE A 1 318 ? 34.947 -28.256 20.194 1.00 24.92 318 ILE A C 1
ATOM 2571 O O . ILE A 1 318 ? 34.013 -27.644 19.680 1.00 24.92 318 ILE A O 1
ATOM 2575 N N . SER A 1 319 ? 35.704 -29.120 19.524 1.00 26.02 319 SER A N 1
ATOM 2576 C CA . SER A 1 319 ? 35.530 -29.610 18.155 1.00 26.02 319 SER A CA 1
ATOM 2577 C C . SER A 1 319 ? 34.831 -30.980 18.129 1.00 26.02 319 SER A C 1
ATOM 2579 O O . SER A 1 319 ? 35.078 -31.791 19.013 1.00 26.02 319 SER A O 1
ATOM 2581 N N . GLU A 1 320 ? 34.066 -31.229 17.053 1.00 25.23 320 GLU A N 1
ATOM 2582 C CA . GLU A 1 320 ? 33.656 -32.538 16.484 1.00 25.23 320 GLU A CA 1
ATOM 2583 C C . GLU A 1 320 ? 32.766 -33.438 17.375 1.00 25.23 320 GLU A C 1
ATOM 2585 O O . GLU A 1 320 ? 33.168 -33.941 18.413 1.00 25.23 320 GLU A O 1
ATOM 2590 N N . THR A 1 321 ? 31.529 -33.790 17.005 1.00 25.70 321 THR A N 1
ATOM 2591 C CA . THR A 1 321 ? 31.209 -34.783 15.961 1.00 25.70 321 THR A CA 1
ATOM 2592 C C . THR A 1 321 ? 29.676 -34.842 15.801 1.00 25.70 321 THR A C 1
ATOM 2594 O O . THR A 1 321 ? 28.984 -35.113 16.777 1.00 25.70 321 THR A O 1
ATOM 2597 N N . ILE A 1 322 ? 29.123 -34.631 14.598 1.00 25.98 322 ILE A N 1
ATOM 2598 C CA . ILE A 1 322 ? 27.698 -34.895 14.307 1.00 25.98 322 ILE A CA 1
ATOM 2599 C C . ILE A 1 322 ? 27.597 -36.245 13.596 1.00 25.98 322 ILE A C 1
ATOM 2601 O O . ILE A 1 322 ? 28.034 -36.389 12.453 1.00 25.98 322 ILE A O 1
ATOM 2605 N N . LYS A 1 323 ? 26.996 -37.227 14.272 1.00 26.53 323 LYS A N 1
ATOM 2606 C CA . LYS A 1 323 ? 26.453 -38.444 13.663 1.00 26.53 323 LYS A CA 1
ATOM 2607 C C . LYS A 1 323 ? 25.063 -38.726 14.236 1.00 26.53 323 LYS A C 1
ATOM 2609 O O . LYS A 1 323 ? 24.905 -38.767 15.447 1.00 26.53 323 LYS A O 1
ATOM 2614 N N . SER A 1 324 ? 24.142 -38.950 13.294 1.00 26.67 324 SER A N 1
ATOM 2615 C CA . SER A 1 324 ? 22.851 -39.657 13.366 1.00 26.67 324 SER A CA 1
ATOM 2616 C C . SER A 1 324 ? 21.774 -39.172 14.342 1.00 26.67 324 SER A C 1
ATOM 2618 O O . SER A 1 324 ? 21.937 -39.232 15.551 1.00 26.67 324 SER A O 1
ATOM 2620 N N . GLU A 1 325 ? 20.650 -38.774 13.730 1.00 34.00 325 GLU A N 1
ATOM 2621 C CA . GLU A 1 325 ? 19.264 -39.103 14.099 1.00 34.00 325 GLU A CA 1
ATOM 2622 C C . GLU A 1 325 ? 19.050 -39.620 15.526 1.00 34.00 325 GLU A C 1
ATOM 2624 O O . GLU A 1 325 ? 19.120 -40.820 15.735 1.00 34.00 325 GLU A O 1
ATOM 2629 N N . ASP A 1 326 ? 18.762 -38.712 16.467 1.00 30.11 326 ASP A N 1
ATOM 2630 C CA . ASP A 1 326 ? 17.881 -38.934 17.628 1.00 30.11 326 ASP A CA 1
ATOM 2631 C C . ASP A 1 326 ? 17.740 -37.639 18.460 1.00 30.11 326 ASP A C 1
ATOM 2633 O O . ASP A 1 326 ? 18.127 -37.571 19.616 1.00 30.11 326 ASP A O 1
ATOM 2637 N N . ASP A 1 327 ? 17.160 -36.579 17.879 1.00 29.22 327 ASP A N 1
ATOM 2638 C CA . ASP A 1 327 ? 16.871 -35.319 18.602 1.00 29.22 327 ASP A CA 1
ATOM 2639 C C . ASP A 1 327 ? 15.430 -34.828 18.373 1.00 29.22 327 ASP A C 1
ATOM 2641 O O . ASP A 1 327 ? 15.143 -33.645 18.193 1.00 29.22 327 ASP A O 1
ATOM 2645 N N . LYS A 1 328 ? 14.469 -35.761 18.385 1.00 33.16 328 LYS A N 1
ATOM 2646 C CA . LYS A 1 328 ? 13.031 -35.424 18.391 1.00 33.16 328 LYS A CA 1
ATOM 2647 C C . LYS A 1 328 ? 12.395 -35.348 19.781 1.00 33.16 328 LYS A C 1
ATOM 2649 O O . LYS A 1 328 ? 11.226 -34.998 19.858 1.00 33.16 328 LYS A O 1
ATOM 2654 N N . ASN A 1 329 ? 13.132 -35.604 20.866 1.00 29.61 329 ASN A N 1
ATOM 2655 C CA . ASN A 1 329 ? 12.538 -35.707 22.208 1.00 29.61 329 ASN A CA 1
ATOM 2656 C C . ASN A 1 329 ? 13.237 -34.911 23.328 1.00 29.61 329 ASN A C 1
ATOM 2658 O O . ASN A 1 329 ? 12.895 -35.109 24.491 1.00 29.61 329 ASN A O 1
ATOM 2662 N N . LEU A 1 330 ? 14.150 -33.973 23.026 1.00 27.16 330 LEU A N 1
ATOM 2663 C CA . LEU A 1 330 ? 14.835 -33.178 24.066 1.00 27.16 330 LEU A CA 1
ATOM 2664 C C . LEU A 1 330 ? 14.563 -31.661 24.059 1.00 27.16 330 LEU A C 1
ATOM 2666 O O . LEU A 1 330 ? 15.217 -30.923 24.789 1.00 27.16 330 LEU A O 1
ATOM 2670 N N . ILE A 1 331 ? 13.563 -31.189 23.305 1.00 30.47 331 ILE A N 1
ATOM 2671 C CA . ILE A 1 331 ? 13.121 -29.773 23.323 1.00 30.47 331 ILE A CA 1
ATOM 2672 C C . ILE A 1 331 ? 11.788 -29.596 24.085 1.00 30.47 331 ILE A C 1
ATOM 2674 O O . ILE A 1 331 ? 11.300 -28.487 24.273 1.00 30.47 331 ILE A O 1
ATOM 2678 N N . SER A 1 332 ? 11.184 -30.666 24.609 1.00 32.50 332 SER A N 1
ATOM 2679 C CA . SER A 1 332 ? 9.791 -30.613 25.072 1.00 32.50 332 SER A CA 1
ATOM 2680 C C . SER A 1 332 ? 9.553 -30.249 26.542 1.00 32.50 332 SER A C 1
ATOM 2682 O O . SER A 1 332 ? 8.409 -30.346 26.963 1.00 32.50 332 SER A O 1
ATOM 2684 N N . ASN A 1 333 ? 10.543 -29.845 27.354 1.00 28.39 333 ASN A N 1
ATOM 2685 C CA . ASN A 1 333 ? 10.306 -29.750 28.810 1.00 28.39 333 ASN A CA 1
ATOM 2686 C C . ASN A 1 333 ? 10.924 -28.561 29.570 1.00 28.39 333 ASN A C 1
ATOM 2688 O O . ASN A 1 333 ? 11.151 -28.675 30.776 1.00 28.39 333 ASN A O 1
ATOM 2692 N N . LYS A 1 334 ? 11.151 -27.393 28.944 1.00 28.42 334 LYS A N 1
ATOM 2693 C CA . LYS A 1 334 ? 11.511 -26.191 29.731 1.00 28.42 334 LYS A CA 1
ATOM 2694 C C . LYS A 1 334 ? 11.225 -24.831 29.072 1.00 28.42 334 LYS A C 1
ATOM 2696 O O . LYS A 1 334 ? 12.132 -24.027 28.911 1.00 28.42 334 LYS A O 1
ATOM 2701 N N . SER A 1 335 ? 9.958 -24.538 28.769 1.00 28.59 335 SER A N 1
ATOM 2702 C CA . SER A 1 335 ? 9.456 -23.148 28.645 1.00 28.59 335 SER A CA 1
ATOM 2703 C C . SER A 1 335 ? 7.919 -23.059 28.607 1.00 28.59 335 SER A C 1
ATOM 2705 O O . SER A 1 335 ? 7.337 -22.350 27.794 1.00 28.59 335 SER A O 1
ATOM 2707 N N . ASN A 1 336 ? 7.224 -23.750 29.514 1.00 31.80 336 ASN A N 1
ATOM 2708 C CA . ASN A 1 336 ? 5.795 -23.505 29.741 1.00 31.80 336 ASN A CA 1
ATOM 2709 C C . ASN A 1 336 ? 5.606 -22.339 30.727 1.00 31.80 336 ASN A C 1
ATOM 2711 O O . ASN A 1 336 ? 5.562 -22.572 31.932 1.00 31.80 336 ASN A O 1
ATOM 2715 N N . SER A 1 337 ? 5.481 -21.107 30.212 1.00 28.48 337 SER A N 1
ATOM 2716 C CA . SER A 1 337 ? 4.647 -20.045 30.824 1.00 28.48 337 SER A CA 1
ATOM 2717 C C . SER A 1 337 ? 4.363 -18.829 29.914 1.00 28.48 337 SER A C 1
ATOM 2719 O O . SER A 1 337 ? 4.031 -17.763 30.428 1.00 28.48 337 SER A O 1
ATOM 2721 N N . LEU A 1 338 ? 4.472 -18.946 28.587 1.00 33.03 338 LEU A N 1
ATOM 2722 C CA . LEU A 1 338 ? 3.868 -17.986 27.656 1.00 33.03 338 LEU A CA 1
ATOM 2723 C C . LEU A 1 338 ? 2.866 -18.782 26.822 1.00 33.03 338 LEU A C 1
ATOM 2725 O O . LEU A 1 338 ? 3.249 -19.622 26.016 1.00 33.03 338 LEU A O 1
ATOM 2729 N N . SER A 1 339 ? 1.580 -18.615 27.107 1.00 35.91 339 SER A N 1
ATOM 2730 C CA . SER A 1 339 ? 0.503 -19.188 26.302 1.00 35.91 339 SER A CA 1
ATOM 2731 C C . SER A 1 339 ? 0.731 -18.869 24.823 1.00 35.91 339 SER A C 1
ATOM 2733 O O . SER A 1 339 ? 0.939 -17.702 24.515 1.00 35.91 339 SER A O 1
ATOM 2735 N N . ASN A 1 340 ? 0.664 -19.880 23.948 1.00 38.94 340 ASN A N 1
ATOM 2736 C CA . ASN A 1 340 ? 0.675 -19.775 22.480 1.00 38.94 340 ASN A CA 1
ATOM 2737 C C . ASN A 1 340 ? -0.161 -18.578 21.987 1.00 38.94 340 ASN A C 1
ATOM 2739 O O . ASN A 1 340 ? -1.382 -18.697 21.838 1.00 38.94 340 ASN A O 1
ATOM 2743 N N . GLN A 1 341 ? 0.476 -17.431 21.761 1.00 52.69 341 GLN A N 1
ATOM 2744 C CA . GLN A 1 341 ? -0.199 -16.182 21.437 1.00 52.69 341 GLN A CA 1
ATOM 2745 C C . GLN A 1 341 ? -0.041 -15.939 19.940 1.00 52.69 341 GLN A C 1
ATOM 2747 O O . GLN A 1 341 ? 0.758 -15.119 19.481 1.00 52.69 341 GLN A O 1
ATOM 2752 N N . THR A 1 342 ? -0.822 -16.700 19.164 1.00 55.25 342 THR A N 1
ATOM 2753 C CA . THR A 1 342 ? -0.892 -16.534 17.709 1.00 55.25 342 THR A CA 1
ATOM 2754 C C . THR A 1 342 ? -1.116 -15.057 17.406 1.00 55.25 342 THR A C 1
ATOM 2756 O O . THR A 1 342 ? -2.010 -14.473 18.019 1.00 55.25 342 THR A O 1
ATOM 2759 N N . CYS A 1 343 ? -0.372 -14.460 16.464 1.00 56.22 343 CYS A N 1
ATOM 2760 C CA . CYS A 1 343 ? -0.656 -13.112 15.944 1.00 56.22 343 CYS A CA 1
ATOM 2761 C C . CYS A 1 343 ? -1.971 -13.097 15.155 1.00 56.22 343 CYS A C 1
ATOM 2763 O O . CYS A 1 343 ? -2.005 -12.738 13.985 1.00 56.22 343 CYS A O 1
ATOM 2765 N N . LYS A 1 344 ? -3.066 -13.539 15.759 1.00 56.56 344 LYS A N 1
ATOM 2766 C CA . LYS A 1 344 ? -4.388 -13.208 15.279 1.00 56.56 344 LYS A CA 1
ATOM 2767 C C . LYS A 1 344 ? -4.599 -11.735 15.550 1.00 56.56 344 LYS A C 1
ATOM 2769 O O . LYS A 1 344 ? -3.999 -11.145 16.450 1.00 56.56 344 LYS A O 1
ATOM 2774 N N . TYR A 1 345 ? -5.477 -11.143 14.767 1.00 55.00 345 TYR A N 1
ATOM 2775 C CA . TYR A 1 345 ? -6.095 -9.895 15.154 1.00 55.00 345 TYR A CA 1
ATOM 2776 C C . TYR A 1 345 ? -6.728 -10.082 16.551 1.00 55.00 345 TYR A C 1
ATOM 2778 O O . TYR A 1 345 ? -7.743 -10.766 16.708 1.00 55.00 345 TYR A O 1
ATOM 2786 N N . GLU A 1 346 ? -6.082 -9.560 17.595 1.00 56.09 346 GLU A N 1
ATOM 2787 C CA . GLU A 1 346 ? -6.592 -9.647 18.963 1.00 56.09 346 GLU A CA 1
ATOM 2788 C C . GLU A 1 346 ? -7.575 -8.497 19.214 1.00 56.09 346 GLU A C 1
ATOM 2790 O O . GLU A 1 346 ? -7.318 -7.341 18.874 1.00 56.09 346 GLU A O 1
ATOM 2795 N N . LYS A 1 347 ? -8.721 -8.814 19.833 1.00 59.19 347 LYS A N 1
ATOM 2796 C CA . LYS A 1 347 ? -9.843 -7.886 20.095 1.00 59.19 347 LYS A CA 1
ATOM 2797 C C . LYS A 1 347 ? -9.532 -6.804 21.138 1.00 59.19 347 LYS A C 1
ATOM 2799 O O . LYS A 1 347 ? -10.434 -6.060 21.531 1.00 59.19 347 LYS A O 1
ATOM 2804 N N . ASP A 1 348 ? -8.286 -6.707 21.578 1.00 74.06 348 ASP A N 1
ATOM 2805 C CA . ASP A 1 348 ? -7.850 -5.792 22.620 1.00 74.06 348 ASP A CA 1
ATOM 2806 C C . ASP A 1 348 ? -7.659 -4.376 22.077 1.00 74.06 348 ASP A C 1
ATOM 2808 O O . ASP A 1 348 ? -6.545 -3.880 21.896 1.00 74.06 348 ASP A O 1
ATOM 2812 N N . TYR A 1 349 ? -8.782 -3.729 21.808 1.00 85.12 349 TYR A N 1
ATOM 2813 C CA . TYR A 1 349 ? -8.827 -2.365 21.326 1.00 85.12 349 TYR A CA 1
ATOM 2814 C C . TYR A 1 349 ? -8.782 -1.351 22.455 1.00 85.12 349 TYR A C 1
ATOM 2816 O O . TYR A 1 349 ? -9.707 -1.276 23.267 1.00 85.12 349 TYR A O 1
ATOM 2824 N N . ILE A 1 350 ? -7.771 -0.490 22.419 1.00 89.12 350 ILE A N 1
ATOM 2825 C CA . ILE A 1 350 ? -7.699 0.685 23.283 1.00 89.12 350 ILE A CA 1
ATOM 2826 C C . ILE A 1 350 ? -8.630 1.761 22.719 1.00 89.12 350 ILE A C 1
ATOM 2828 O O . ILE A 1 350 ? -8.584 2.086 21.529 1.00 89.12 350 ILE A O 1
ATOM 2832 N N . ILE A 1 351 ? -9.501 2.307 23.569 1.00 89.69 351 ILE A N 1
ATOM 2833 C CA . ILE A 1 351 ? -10.448 3.357 23.180 1.00 89.69 351 ILE A CA 1
ATOM 2834 C C . ILE A 1 351 ? -9.761 4.715 23.273 1.00 89.69 351 ILE A C 1
ATOM 2836 O O . ILE A 1 351 ? -9.358 5.135 24.353 1.00 89.69 351 ILE A O 1
ATOM 2840 N N . LEU A 1 352 ? -9.689 5.420 22.149 1.00 90.06 352 LEU A N 1
ATOM 2841 C CA . LEU A 1 352 ? -9.212 6.797 22.086 1.00 90.06 352 LEU A CA 1
ATOM 2842 C C . LEU A 1 352 ? -10.394 7.743 22.320 1.00 90.06 352 LEU A C 1
ATOM 2844 O O . LEU A 1 352 ? -11.376 7.717 21.574 1.00 90.06 352 LEU A O 1
ATOM 2848 N N . SER A 1 353 ? -10.323 8.528 23.396 1.00 84.12 353 SER A N 1
ATOM 2849 C CA . SER A 1 353 ? -11.441 9.350 23.885 1.00 84.12 353 SER A CA 1
ATOM 2850 C C . SER A 1 353 ? -11.008 10.704 24.465 1.00 84.12 353 SER A C 1
ATOM 2852 O O . SER A 1 353 ? -11.715 11.260 25.304 1.00 84.12 353 SER A O 1
ATOM 2854 N N . GLY A 1 354 ? -9.808 11.190 24.137 1.00 82.94 354 GLY A N 1
ATOM 2855 C CA . GLY A 1 354 ? -9.263 12.433 24.702 1.00 82.94 354 GLY A CA 1
ATOM 2856 C C . GLY A 1 354 ? -8.625 12.285 26.089 1.00 82.94 354 GLY A C 1
ATOM 2857 O O . GLY A 1 354 ? -8.184 13.275 26.675 1.00 82.94 354 GLY A O 1
ATOM 2858 N N . LYS A 1 355 ? -8.584 11.064 26.638 1.00 83.12 355 LYS A N 1
ATOM 2859 C CA . LYS A 1 355 ? -7.933 10.761 27.921 1.00 83.12 355 LYS A CA 1
ATOM 2860 C C . LYS A 1 355 ? -6.447 10.481 27.705 1.00 83.12 355 LYS A C 1
ATOM 2862 O O . LYS A 1 355 ? -6.048 9.955 26.669 1.00 83.12 355 LYS A O 1
ATOM 2867 N N . GLU A 1 356 ? -5.633 10.828 28.697 1.00 82.69 356 GLU A N 1
ATOM 2868 C CA . GLU A 1 356 ? -4.204 10.507 28.700 1.00 82.69 356 GLU A CA 1
ATOM 2869 C C . GLU A 1 356 ? -4.017 8.981 28.690 1.00 82.69 356 GLU A C 1
ATOM 2871 O O . GLU A 1 356 ? -4.519 8.295 29.581 1.00 82.69 356 GLU A O 1
ATOM 2876 N N . LEU A 1 357 ? -3.315 8.462 27.679 1.00 85.50 357 LEU A N 1
ATOM 2877 C CA . LEU A 1 357 ? -2.958 7.044 27.585 1.00 85.50 357 LEU A CA 1
ATOM 2878 C C . LEU A 1 357 ? -1.846 6.747 28.599 1.00 85.50 357 LEU A C 1
ATOM 2880 O O . LEU A 1 357 ? -0.876 7.503 28.672 1.00 85.50 357 LEU A O 1
ATOM 2884 N N . LYS A 1 358 ? -1.969 5.671 29.388 1.00 81.75 358 LYS A N 1
ATOM 2885 C CA . LYS A 1 358 ? -1.014 5.351 30.466 1.00 81.75 358 LYS A CA 1
ATOM 2886 C C . LYS A 1 358 ? -0.585 3.892 30.441 1.00 81.75 358 LYS A C 1
ATOM 2888 O O . LYS A 1 358 ? -1.353 3.017 30.061 1.00 81.75 358 LYS A O 1
ATOM 2893 N N . GLY A 1 359 ? 0.634 3.649 30.926 1.00 83.06 359 GLY A N 1
ATOM 2894 C CA . GLY A 1 359 ? 1.153 2.303 31.165 1.00 83.06 359 GLY A CA 1
ATOM 2895 C C . GLY A 1 359 ? 1.117 1.440 29.908 1.00 83.06 359 GLY A C 1
ATOM 2896 O O . GLY A 1 359 ? 1.748 1.773 28.909 1.00 83.06 359 GLY A O 1
ATOM 2897 N N . ASP A 1 360 ? 0.360 0.350 29.959 1.00 81.06 360 ASP A N 1
ATOM 2898 C CA . ASP A 1 360 ? 0.304 -0.649 28.892 1.00 81.06 360 ASP A CA 1
ATOM 2899 C C . ASP A 1 360 ? -0.384 -0.150 27.607 1.00 81.06 360 ASP A C 1
ATOM 2901 O O . ASP A 1 360 ? -0.117 -0.691 26.535 1.00 81.06 360 ASP A O 1
ATOM 2905 N N . ASP A 1 361 ? -1.190 0.921 27.662 1.00 82.81 361 ASP A N 1
ATOM 2906 C CA . ASP A 1 361 ? -1.926 1.450 26.497 1.00 82.81 361 ASP A CA 1
ATOM 2907 C C . ASP A 1 361 ? -1.009 2.032 25.400 1.00 82.81 361 ASP A C 1
ATOM 2909 O O . ASP A 1 361 ? -1.370 2.138 24.223 1.00 82.81 361 ASP A O 1
ATOM 2913 N N . ILE A 1 362 ? 0.199 2.448 25.780 1.00 85.00 362 ILE A N 1
ATOM 2914 C CA . ILE A 1 362 ? 1.187 3.008 24.849 1.00 85.00 362 ILE A CA 1
ATOM 2915 C C . ILE A 1 362 ? 2.193 1.960 24.365 1.00 85.00 362 ILE A C 1
ATOM 2917 O O . ILE A 1 362 ? 2.956 2.226 23.431 1.00 85.00 362 ILE A O 1
ATOM 2921 N N . LEU A 1 363 ? 2.205 0.772 24.974 1.00 90.62 363 LEU A N 1
ATOM 2922 C CA . LEU A 1 363 ? 3.176 -0.271 24.684 1.00 90.62 363 LEU A CA 1
ATOM 2923 C C . LEU A 1 363 ? 2.706 -1.166 23.537 1.00 90.62 363 LEU A C 1
ATOM 2925 O O . LEU A 1 363 ? 1.534 -1.487 23.375 1.00 90.62 363 LEU A O 1
ATOM 2929 N N . TRP A 1 364 ? 3.668 -1.602 22.736 1.00 91.38 364 TRP A N 1
ATOM 2930 C CA . TRP A 1 364 ? 3.490 -2.670 21.770 1.00 91.38 364 TRP A CA 1
ATOM 2931 C C . TRP A 1 364 ? 3.300 -4.002 22.482 1.00 91.38 364 TRP A C 1
ATOM 2933 O O . TRP A 1 364 ? 4.137 -4.387 23.316 1.00 91.38 364 TRP A O 1
ATOM 2943 N N . LYS A 1 365 ? 2.231 -4.704 22.103 1.00 90.31 365 LYS A N 1
ATOM 2944 C CA . LYS A 1 365 ? 1.906 -6.042 22.590 1.00 90.31 365 LYS A CA 1
ATOM 2945 C C . LYS A 1 365 ? 2.658 -7.089 21.767 1.00 90.31 365 LYS A C 1
ATOM 2947 O O . LYS A 1 365 ? 2.655 -6.977 20.539 1.00 90.31 365 LYS A O 1
ATOM 2952 N N . PRO A 1 366 ? 3.336 -8.060 22.399 1.00 87.75 366 PRO A N 1
ATOM 2953 C CA . PRO A 1 366 ? 4.020 -9.130 21.682 1.00 87.75 366 PRO A CA 1
ATOM 2954 C C . PRO A 1 366 ? 3.016 -10.132 21.099 1.00 87.75 366 PRO A C 1
ATOM 2956 O O . PRO A 1 366 ? 1.921 -10.306 21.627 1.00 87.75 366 PRO A O 1
ATOM 2959 N N . CYS A 1 367 ? 3.408 -10.810 20.025 1.00 83.94 367 CYS A N 1
ATOM 2960 C CA . CYS A 1 367 ? 2.748 -12.009 19.512 1.00 83.94 367 CYS A CA 1
ATOM 2961 C C . CYS A 1 367 ? 3.778 -12.897 18.786 1.00 83.94 367 CYS A C 1
ATOM 2963 O O . CYS A 1 367 ? 4.900 -12.452 18.530 1.00 83.94 367 CYS A O 1
ATOM 2965 N N . ASP A 1 368 ? 3.411 -14.130 18.419 1.00 79.94 368 ASP A N 1
ATOM 2966 C CA . ASP A 1 368 ? 4.327 -15.159 17.872 1.00 79.94 368 ASP A CA 1
ATOM 2967 C C . ASP A 1 368 ? 5.189 -14.716 16.667 1.00 79.94 368 ASP A C 1
ATOM 2969 O O . ASP A 1 368 ? 6.221 -15.306 16.359 1.00 79.94 368 ASP A O 1
ATOM 2973 N N . HIS A 1 369 ? 4.782 -13.654 15.980 1.00 80.69 369 HIS A N 1
ATOM 2974 C CA . HIS A 1 369 ? 5.387 -13.157 14.753 1.00 80.69 369 HIS A CA 1
ATOM 2975 C C . HIS A 1 369 ? 5.801 -11.688 14.799 1.00 80.69 369 HIS A C 1
ATOM 2977 O O . HIS A 1 369 ? 6.113 -11.104 13.758 1.00 80.69 369 HIS A O 1
ATOM 2983 N N . GLY A 1 370 ? 5.810 -11.063 15.974 1.00 88.25 370 GLY A N 1
ATOM 2984 C CA . GLY A 1 370 ? 6.140 -9.652 16.069 1.00 88.25 370 GLY A CA 1
ATOM 2985 C C . GLY A 1 370 ? 5.448 -8.945 17.209 1.00 88.25 370 GLY A C 1
ATOM 2986 O O . GLY A 1 370 ? 5.340 -9.451 18.322 1.00 88.25 370 GLY A O 1
ATOM 2987 N N . HIS A 1 371 ? 5.014 -7.734 16.900 1.00 91.19 371 HIS A N 1
ATOM 2988 C CA . HIS A 1 371 ? 4.390 -6.831 17.839 1.00 91.19 371 HIS A CA 1
ATOM 2989 C C . HIS A 1 371 ? 3.232 -6.105 17.177 1.00 91.19 371 HIS A C 1
ATOM 2991 O O . HIS A 1 371 ? 3.278 -5.821 15.980 1.00 91.19 371 HIS A O 1
ATOM 2997 N N . TYR A 1 372 ? 2.207 -5.762 17.947 1.00 92.50 372 TYR A N 1
ATOM 2998 C CA . TYR A 1 372 ? 1.053 -5.054 17.413 1.00 92.50 372 TYR A CA 1
ATOM 2999 C C . TYR A 1 372 ? 0.502 -3.998 18.377 1.00 92.50 372 TYR A C 1
ATOM 3001 O O . TYR A 1 372 ? 0.785 -4.012 19.580 1.00 92.50 372 TYR A O 1
ATOM 3009 N N . LYS A 1 373 ? -0.290 -3.073 17.824 1.00 92.31 373 LYS A N 1
ATOM 3010 C CA . LYS A 1 373 ? -1.130 -2.115 18.556 1.00 92.31 373 LYS A CA 1
ATOM 3011 C C . LYS A 1 373 ? -2.493 -2.003 17.869 1.00 92.31 373 LYS A C 1
ATOM 3013 O O . LYS A 1 373 ? -2.555 -1.899 16.645 1.00 92.31 373 LYS A O 1
ATOM 3018 N N . ASN A 1 374 ? -3.561 -1.989 18.666 1.00 92.25 374 ASN A N 1
ATOM 3019 C CA . ASN A 1 374 ? -4.946 -1.887 18.206 1.00 92.25 374 ASN A CA 1
ATOM 3020 C C . ASN A 1 374 ? -5.671 -0.754 18.946 1.00 92.25 374 ASN A C 1
ATOM 3022 O O . ASN A 1 374 ? -5.808 -0.775 20.169 1.00 92.25 374 ASN A O 1
ATOM 3026 N N . TYR A 1 375 ? -6.171 0.220 18.190 1.00 91.56 375 TYR A N 1
ATOM 3027 C CA . TYR A 1 375 ? -6.883 1.392 18.693 1.00 91.56 375 TYR A CA 1
ATOM 3028 C C . TYR A 1 375 ? -8.244 1.535 18.027 1.00 91.56 375 TYR A C 1
ATOM 3030 O O . TYR A 1 375 ? -8.410 1.188 16.859 1.00 91.56 375 TYR A O 1
ATOM 3038 N N . LYS A 1 376 ? -9.232 2.053 18.755 1.00 90.44 376 LYS A N 1
ATOM 3039 C CA . LYS A 1 376 ? -10.541 2.396 18.194 1.00 90.44 376 LYS A CA 1
ATOM 3040 C C . LYS A 1 376 ? -10.991 3.774 18.644 1.00 90.44 376 LYS A C 1
ATOM 3042 O O . LYS A 1 376 ? -10.785 4.160 19.793 1.00 90.44 376 LYS A O 1
ATOM 3047 N N . ARG A 1 377 ? -11.645 4.497 17.741 1.00 89.00 377 ARG A N 1
ATOM 3048 C CA . ARG A 1 377 ? -12.242 5.813 17.995 1.00 89.00 377 ARG A CA 1
ATOM 3049 C C . ARG A 1 377 ? -13.714 5.779 17.608 1.00 89.00 377 ARG A C 1
ATOM 3051 O O . ARG A 1 377 ? -14.068 5.200 16.584 1.00 89.00 377 ARG A O 1
ATOM 3058 N N . LYS A 1 378 ? -14.568 6.408 18.417 1.00 85.94 378 LYS A N 1
ATOM 3059 C CA . LYS A 1 378 ? -15.992 6.550 18.097 1.00 85.94 378 LYS A CA 1
ATOM 3060 C C . LYS A 1 378 ? -16.156 7.404 16.831 1.00 85.94 378 LYS A C 1
ATOM 3062 O O . LYS A 1 378 ? -15.514 8.442 16.700 1.00 85.94 378 LYS A O 1
ATOM 3067 N N . LYS A 1 379 ? -16.993 6.962 15.895 1.00 83.50 379 LYS A N 1
ATOM 3068 C CA . LYS A 1 379 ? -17.302 7.688 14.657 1.00 83.50 379 LYS A CA 1
ATOM 3069 C C . LYS A 1 379 ? -18.050 8.983 14.988 1.00 83.50 379 LYS A C 1
ATOM 3071 O O . LYS A 1 379 ? -18.936 8.985 15.845 1.00 83.50 379 LYS A O 1
ATOM 3076 N N . ASN A 1 380 ? -17.748 10.057 14.263 1.00 65.06 380 ASN A N 1
ATOM 3077 C CA . ASN A 1 380 ? -18.473 11.325 14.355 1.00 65.06 380 ASN A CA 1
ATOM 3078 C C . ASN A 1 380 ? -19.853 11.159 13.686 1.00 65.06 380 ASN A C 1
ATOM 3080 O O . ASN A 1 380 ? -20.011 11.421 12.498 1.00 65.06 380 ASN A O 1
ATOM 3084 N N . SER A 1 381 ? -20.851 10.647 14.410 1.00 55.78 381 SER A N 1
ATOM 3085 C CA . SER A 1 381 ? -22.223 10.476 13.910 1.00 55.78 381 SER A CA 1
ATOM 3086 C C . SER A 1 381 ? -23.218 11.271 14.751 1.00 55.78 381 SER A C 1
ATOM 3088 O O . SER A 1 381 ? -23.331 11.063 15.959 1.00 55.78 381 SER A O 1
ATOM 3090 N N . THR A 1 382 ? -24.008 12.113 14.078 1.00 45.53 382 THR A N 1
ATOM 3091 C CA . THR A 1 382 ? -25.173 12.838 14.621 1.00 45.53 382 THR A CA 1
ATOM 3092 C C . THR A 1 382 ? -26.361 11.926 14.962 1.00 45.53 382 THR A C 1
ATOM 3094 O O . THR A 1 382 ? -27.356 12.397 15.505 1.00 45.53 382 THR A O 1
ATOM 3097 N N . LYS A 1 383 ? -26.279 10.620 14.668 1.00 41.34 383 LYS A N 1
ATOM 3098 C CA . LYS A 1 383 ? -27.318 9.609 14.938 1.00 41.34 383 LYS A CA 1
ATOM 3099 C C . LYS A 1 383 ? -26.737 8.331 15.554 1.00 41.34 383 LYS A C 1
ATOM 3101 O O . LYS A 1 383 ? -27.118 7.232 15.165 1.00 41.34 383 LYS A O 1
ATOM 3106 N N . SER A 1 384 ? -25.780 8.442 16.475 1.00 41.78 384 SER A N 1
ATOM 3107 C CA . SER A 1 384 ? -25.452 7.290 17.325 1.00 41.78 384 SER A CA 1
ATOM 3108 C C . SER A 1 384 ? -26.421 7.267 18.503 1.00 41.78 384 SER A C 1
ATOM 3110 O O . SER A 1 384 ? -26.501 8.239 19.254 1.00 41.78 384 SER A O 1
ATOM 3112 N N . ASP A 1 385 ? -27.172 6.175 18.655 1.00 40.47 385 ASP A N 1
ATOM 3113 C CA . ASP A 1 385 ? -27.901 5.906 19.889 1.00 40.47 385 ASP A CA 1
ATOM 3114 C C . ASP A 1 385 ? -26.881 5.893 21.030 1.00 40.47 385 ASP A C 1
ATOM 3116 O O . ASP A 1 385 ? -26.076 4.973 21.183 1.00 40.47 385 ASP A O 1
ATOM 3120 N N . LEU A 1 386 ? -26.900 6.954 21.836 1.00 45.00 386 LEU A N 1
ATOM 3121 C CA . LEU A 1 386 ? -25.986 7.220 22.951 1.00 45.00 386 LEU A CA 1
ATOM 3122 C C . LEU A 1 386 ? -26.046 6.159 24.072 1.00 45.00 386 LEU A C 1
ATOM 3124 O O . LEU A 1 386 ? -25.443 6.350 25.123 1.00 45.00 386 LEU A O 1
ATOM 3128 N N . LYS A 1 387 ? -26.779 5.054 23.881 1.00 44.88 387 LYS A N 1
ATOM 3129 C CA . LYS A 1 387 ? -27.117 4.074 24.920 1.00 44.88 387 LYS A CA 1
ATOM 3130 C C . LYS A 1 387 ? -26.413 2.719 24.809 1.00 44.88 387 LYS A C 1
ATOM 3132 O O . LYS A 1 387 ? -26.572 1.926 25.728 1.00 44.88 387 LYS A O 1
ATOM 3137 N N . ASN A 1 388 ? -25.613 2.447 23.772 1.00 44.12 388 ASN A N 1
ATOM 3138 C CA . ASN A 1 388 ? -24.875 1.179 23.669 1.00 44.12 388 ASN A CA 1
ATOM 3139 C C . ASN A 1 388 ? -23.405 1.369 23.253 1.00 44.12 388 ASN 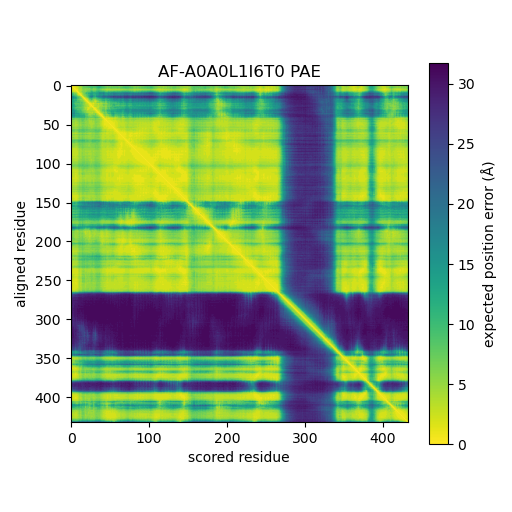A C 1
ATOM 3141 O O . ASN A 1 388 ? -23.068 1.420 22.074 1.00 44.12 388 ASN A O 1
ATOM 3145 N N . GLU A 1 389 ? -22.498 1.368 24.236 1.00 47.09 389 GLU A N 1
ATOM 3146 C CA . GLU A 1 389 ? -21.034 1.306 24.032 1.00 47.09 389 GLU A CA 1
ATOM 3147 C C . GLU A 1 389 ? -20.560 0.004 23.352 1.00 47.09 389 GLU A C 1
ATOM 3149 O O . GLU A 1 389 ? -19.405 -0.109 22.943 1.00 47.09 389 GLU A O 1
ATOM 3154 N N . LYS A 1 390 ? -21.443 -0.994 23.223 1.00 50.09 390 LYS A N 1
ATOM 3155 C CA . LYS A 1 390 ? -21.136 -2.315 22.654 1.00 50.09 390 LYS A CA 1
ATOM 3156 C C . LYS A 1 390 ? -21.394 -2.437 21.152 1.00 50.09 390 LYS A C 1
ATOM 3158 O O . LYS A 1 390 ? -21.123 -3.500 20.596 1.00 50.09 390 LYS A O 1
ATOM 3163 N N . ASP A 1 391 ? -21.903 -1.397 20.494 1.00 54.94 391 ASP A N 1
ATOM 3164 C CA . ASP A 1 391 ? -22.198 -1.480 19.063 1.00 54.94 391 ASP A CA 1
ATOM 3165 C C . ASP A 1 391 ? -20.912 -1.371 18.230 1.00 54.94 391 ASP A C 1
ATOM 3167 O O . ASP A 1 391 ? -20.276 -0.314 18.170 1.00 54.94 391 ASP A O 1
ATOM 3171 N N . LYS A 1 392 ? -20.522 -2.473 17.577 1.00 55.56 392 LYS A N 1
ATOM 3172 C CA . LYS A 1 392 ? -19.320 -2.551 16.723 1.00 55.56 392 LYS A CA 1
ATOM 3173 C C . LYS A 1 392 ? -19.326 -1.499 15.609 1.00 55.56 392 LYS A C 1
ATOM 3175 O O . LYS A 1 392 ? -18.279 -0.967 15.259 1.00 55.56 392 LYS A O 1
ATOM 3180 N N . ASN A 1 393 ? -20.511 -1.134 15.121 1.00 64.88 393 ASN A N 1
ATOM 3181 C CA . ASN A 1 393 ? -20.688 -0.196 14.012 1.00 64.88 393 ASN A CA 1
ATOM 3182 C C . ASN A 1 393 ? -20.361 1.264 14.367 1.00 64.88 393 ASN A C 1
ATOM 3184 O O . ASN A 1 393 ? -20.256 2.098 13.468 1.00 64.88 393 ASN A O 1
ATOM 3188 N N . ASN A 1 394 ? -20.180 1.581 15.654 1.00 77.31 394 ASN A N 1
ATOM 3189 C CA . ASN A 1 394 ? -19.955 2.946 16.131 1.00 77.31 394 ASN A CA 1
ATOM 3190 C C . ASN A 1 394 ? -18.483 3.365 16.150 1.00 77.31 394 ASN A C 1
ATOM 3192 O O . ASN A 1 394 ? -18.199 4.512 16.496 1.00 77.31 394 ASN A O 1
ATOM 3196 N N . TYR A 1 395 ? -17.551 2.475 15.805 1.00 86.00 395 TYR A N 1
ATOM 3197 C CA . TYR A 1 395 ? -16.118 2.735 15.906 1.00 86.00 395 TYR A CA 1
ATOM 3198 C C . TYR A 1 395 ? -15.411 2.551 14.570 1.00 86.00 395 TYR A C 1
ATOM 3200 O O . TYR A 1 395 ? -15.763 1.667 13.796 1.00 86.00 395 TYR A O 1
ATOM 3208 N N . LYS A 1 396 ? -14.398 3.382 14.336 1.00 89.31 396 LYS A N 1
ATOM 3209 C CA . LYS A 1 396 ? -13.345 3.116 13.357 1.00 89.31 396 LYS A CA 1
ATOM 3210 C C . LYS A 1 396 ? -12.102 2.604 14.078 1.00 89.31 396 LYS A C 1
ATOM 3212 O O . LYS A 1 396 ? -11.831 3.013 15.215 1.00 89.31 396 LYS A O 1
ATOM 3217 N N . HIS A 1 397 ? -11.358 1.730 13.422 1.00 92.00 397 HIS A N 1
ATOM 3218 C CA . HIS A 1 397 ? -10.249 0.976 13.985 1.00 92.00 397 HIS A CA 1
ATOM 3219 C C . HIS A 1 397 ? -8.929 1.372 13.321 1.00 92.00 397 HIS A C 1
ATOM 3221 O O . HIS A 1 397 ? -8.861 1.658 12.129 1.00 92.00 397 HIS A O 1
ATOM 3227 N N . LEU A 1 398 ? -7.862 1.366 14.110 1.00 94.00 398 LEU A N 1
ATOM 3228 C CA . LEU A 1 398 ? -6.488 1.551 13.672 1.00 94.00 398 LEU A CA 1
ATOM 3229 C C . LEU A 1 398 ? -5.662 0.400 14.237 1.00 94.00 398 LEU A C 1
ATOM 3231 O O . LEU A 1 398 ? -5.484 0.293 15.450 1.00 94.00 398 LEU A O 1
ATOM 3235 N N . SER A 1 399 ? -5.167 -0.447 13.347 1.00 94.12 399 SER A N 1
ATOM 3236 C CA . SER A 1 399 ? -4.335 -1.600 13.669 1.00 94.12 399 SER A CA 1
ATOM 3237 C C . SER A 1 399 ? -2.963 -1.447 13.039 1.00 94.12 399 SER A C 1
ATOM 3239 O O . SER A 1 399 ? -2.833 -1.033 11.888 1.00 94.12 399 SER A O 1
ATOM 3241 N N . VAL A 1 400 ? -1.920 -1.803 13.776 1.00 94.56 400 VAL A N 1
ATOM 3242 C CA . VAL A 1 400 ? -0.560 -1.872 13.239 1.00 94.56 400 VAL A CA 1
ATOM 3243 C C . VAL A 1 400 ? 0.144 -3.117 13.737 1.00 94.56 400 VAL A C 1
ATOM 3245 O O . VAL A 1 400 ? 0.071 -3.439 14.920 1.00 94.56 400 VAL A O 1
ATOM 3248 N N . HIS A 1 401 ? 0.854 -3.783 12.832 1.00 93.56 401 HIS A N 1
ATOM 3249 C CA . HIS A 1 401 ? 1.693 -4.935 13.116 1.00 93.56 401 HIS A CA 1
ATOM 3250 C C . HIS A 1 401 ? 3.116 -4.673 12.614 1.00 93.56 401 HIS A C 1
ATOM 3252 O O . HIS A 1 401 ? 3.332 -4.431 11.424 1.00 93.56 401 HIS A O 1
ATOM 3258 N N . ILE A 1 402 ? 4.081 -4.754 13.529 1.00 93.12 402 ILE A N 1
ATOM 3259 C CA . ILE A 1 402 ? 5.510 -4.820 13.231 1.00 93.12 402 ILE A CA 1
ATOM 3260 C C . ILE A 1 402 ? 5.920 -6.289 13.257 1.00 93.12 402 ILE A C 1
ATOM 3262 O O . ILE A 1 402 ? 5.929 -6.923 14.311 1.00 93.12 402 ILE A O 1
ATOM 3266 N N . LEU A 1 403 ? 6.239 -6.833 12.091 1.00 89.94 403 LEU A N 1
ATOM 3267 C CA . LEU A 1 403 ? 6.525 -8.246 11.890 1.00 89.94 403 LEU A CA 1
ATOM 3268 C C . LEU A 1 403 ? 8.019 -8.524 12.099 1.00 89.94 403 LEU A C 1
ATOM 3270 O O . LEU A 1 403 ? 8.880 -7.814 11.572 1.00 89.94 403 LEU A O 1
ATOM 3274 N N . ASN A 1 404 ? 8.316 -9.607 12.819 1.00 86.06 404 ASN A N 1
ATOM 3275 C CA . ASN A 1 404 ? 9.654 -10.186 12.995 1.00 86.06 404 ASN A CA 1
ATOM 3276 C C . ASN A 1 404 ? 10.024 -11.133 11.843 1.00 86.06 404 ASN A C 1
ATOM 3278 O O . ASN A 1 404 ? 10.883 -11.998 11.982 1.00 86.06 404 ASN A O 1
ATOM 3282 N N . TYR A 1 405 ? 9.357 -11.012 10.704 1.00 80.31 405 TYR A N 1
ATOM 3283 C CA . TYR A 1 405 ? 9.682 -11.722 9.479 1.00 80.31 405 TYR A CA 1
ATOM 3284 C C . TYR A 1 405 ? 9.450 -10.792 8.297 1.00 80.31 405 TYR A C 1
ATOM 3286 O O . TYR A 1 405 ? 9.118 -9.613 8.457 1.00 80.31 405 TYR A O 1
ATOM 3294 N N . GLY A 1 406 ? 9.656 -11.324 7.101 1.00 77.69 406 GLY A N 1
ATOM 3295 C CA . GLY A 1 406 ? 9.411 -10.572 5.892 1.00 77.69 406 GLY A CA 1
ATOM 3296 C C . GLY A 1 406 ? 10.531 -9.600 5.575 1.00 77.69 406 GLY A C 1
ATOM 3297 O O . GLY A 1 406 ? 11.540 -9.523 6.281 1.00 77.69 406 GLY A O 1
ATOM 3298 N N . SER A 1 407 ? 10.360 -8.887 4.473 1.00 73.62 407 SER A N 1
ATOM 3299 C CA . SER A 1 407 ? 11.261 -7.826 4.046 1.00 73.62 407 SER A CA 1
ATOM 3300 C C . SER A 1 407 ? 10.525 -6.609 3.522 1.00 73.62 407 SER A C 1
ATOM 3302 O O . SER A 1 407 ? 10.865 -5.521 3.941 1.00 73.62 407 SER A O 1
ATOM 3304 N N . HIS A 1 408 ? 9.543 -6.748 2.629 1.00 81.31 408 HIS A N 1
ATOM 3305 C CA . HIS A 1 408 ? 8.974 -5.569 1.957 1.00 81.31 408 HIS A CA 1
ATOM 3306 C C . HIS A 1 408 ? 7.594 -5.780 1.326 1.00 81.31 408 HIS A C 1
ATOM 3308 O O . HIS A 1 408 ? 6.833 -4.832 1.146 1.00 81.31 408 HIS A O 1
ATOM 3314 N N . LYS A 1 409 ? 7.257 -7.014 0.940 1.00 75.50 409 LYS A N 1
ATOM 3315 C CA . LYS A 1 409 ? 6.031 -7.332 0.198 1.00 75.50 409 LYS A CA 1
ATOM 3316 C C . LYS A 1 409 ? 5.397 -8.603 0.745 1.00 75.50 409 LYS A C 1
ATOM 3318 O O . LYS A 1 409 ? 6.104 -9.485 1.199 1.00 75.50 409 LYS A O 1
ATOM 3323 N N . LEU A 1 410 ? 4.072 -8.729 0.649 1.00 69.56 410 LEU A N 1
ATOM 3324 C CA . LEU A 1 410 ? 3.352 -9.905 1.168 1.00 69.56 410 LEU A CA 1
ATOM 3325 C C . LEU A 1 410 ? 3.648 -11.210 0.409 1.00 69.56 410 LEU A C 1
ATOM 3327 O O . LEU A 1 410 ? 3.495 -12.303 0.951 1.00 69.56 410 LEU A O 1
ATOM 3331 N N . SER A 1 411 ? 3.988 -11.128 -0.878 1.00 63.72 411 SER A N 1
ATOM 3332 C CA . SER A 1 411 ? 4.109 -12.300 -1.748 1.00 63.72 411 SER A CA 1
ATOM 3333 C C . SER A 1 411 ? 5.452 -13.014 -1.595 1.00 63.72 411 SER A C 1
ATOM 3335 O O . SER A 1 411 ? 6.499 -12.371 -1.559 1.00 63.72 411 SER A O 1
ATOM 3337 N N . CYS A 1 412 ? 5.411 -14.349 -1.640 1.00 62.22 412 CYS A N 1
ATOM 3338 C CA . CYS A 1 412 ? 6.581 -15.236 -1.682 1.00 62.22 412 CYS A CA 1
ATOM 3339 C C . CYS A 1 412 ? 7.460 -15.240 -0.421 1.00 62.22 412 CYS A C 1
ATOM 3341 O O . CYS A 1 412 ? 8.542 -15.824 -0.437 1.00 62.22 412 CYS A O 1
ATOM 3343 N N . GLU A 1 413 ? 7.010 -14.641 0.679 1.00 71.38 413 GLU A N 1
ATOM 3344 C CA . GLU A 1 413 ? 7.665 -14.775 1.980 1.00 71.38 413 GLU A CA 1
ATOM 3345 C C . GLU A 1 413 ? 7.242 -16.101 2.646 1.00 71.38 413 GLU A C 1
ATOM 3347 O O . GLU A 1 413 ? 6.098 -16.528 2.470 1.00 71.38 413 GLU A O 1
ATOM 3352 N N . PRO A 1 414 ? 8.123 -16.780 3.406 1.00 68.69 414 PRO A N 1
ATOM 3353 C CA . PRO A 1 414 ? 7.793 -18.043 4.076 1.00 68.69 414 PRO A CA 1
ATOM 3354 C C . PRO A 1 414 ? 6.536 -17.975 4.937 1.00 68.69 414 PRO A C 1
ATOM 3356 O O . PRO A 1 414 ? 5.734 -18.906 4.960 1.00 68.69 414 PRO A O 1
ATOM 3359 N N . ASP A 1 415 ? 6.374 -16.834 5.599 1.00 74.56 415 ASP A N 1
ATOM 3360 C CA . ASP A 1 415 ? 5.317 -16.554 6.560 1.00 74.56 415 ASP A CA 1
ATOM 3361 C C . ASP A 1 415 ? 4.115 -15.844 5.915 1.00 74.56 415 ASP A C 1
ATOM 3363 O O . ASP A 1 415 ? 3.234 -15.342 6.613 1.00 74.56 415 ASP A O 1
ATOM 3367 N N . ASN A 1 416 ? 4.025 -15.822 4.578 1.00 75.69 416 ASN A N 1
ATOM 3368 C CA . ASN A 1 416 ? 2.952 -15.136 3.853 1.00 75.69 416 ASN A CA 1
ATOM 3369 C C . ASN A 1 416 ? 1.544 -15.584 4.275 1.00 75.69 416 ASN A C 1
ATOM 3371 O O . ASN A 1 416 ? 0.622 -14.769 4.288 1.00 75.69 416 ASN A O 1
ATOM 3375 N N . LYS A 1 417 ? 1.367 -16.858 4.649 1.00 78.88 417 LYS A N 1
ATOM 3376 C CA . LYS A 1 417 ? 0.099 -17.404 5.149 1.00 78.88 417 LYS A CA 1
ATOM 3377 C C . LYS A 1 417 ? -0.320 -16.722 6.444 1.00 78.88 417 LYS A C 1
ATOM 3379 O O . LYS A 1 417 ? -1.492 -16.404 6.599 1.00 78.88 417 LYS A O 1
ATOM 3384 N N . VAL A 1 418 ? 0.639 -16.456 7.328 1.00 81.88 418 VAL A N 1
ATOM 3385 C CA . VAL A 1 418 ? 0.411 -15.767 8.601 1.00 81.88 418 VAL A CA 1
ATOM 3386 C C . VAL A 1 418 ? 0.037 -14.310 8.352 1.00 81.88 418 VAL A C 1
ATOM 3388 O O . VAL A 1 418 ? -0.931 -13.805 8.915 1.00 81.88 418 VAL A O 1
ATOM 3391 N N . THR A 1 419 ? 0.765 -13.616 7.476 1.00 84.19 419 THR A N 1
ATOM 3392 C CA . THR A 1 419 ? 0.432 -12.221 7.156 1.00 84.19 419 THR A CA 1
ATOM 3393 C C . THR A 1 419 ? -0.927 -12.112 6.474 1.00 84.19 419 THR A C 1
ATOM 3395 O O . THR A 1 419 ? -1.716 -11.225 6.792 1.00 84.19 419 THR A O 1
ATOM 3398 N N . SER A 1 420 ? -1.231 -13.057 5.582 1.00 86.38 420 SER A N 1
ATOM 3399 C CA . SER A 1 420 ? -2.534 -13.152 4.925 1.00 86.38 420 SER A CA 1
ATOM 3400 C C . SER A 1 420 ? -3.644 -13.432 5.935 1.00 86.38 420 SER A C 1
ATOM 3402 O O . SER A 1 420 ? -4.698 -12.819 5.827 1.00 86.38 420 SER A O 1
ATOM 3404 N N . SER A 1 421 ? -3.421 -14.287 6.943 1.00 87.25 421 SER A N 1
ATOM 3405 C CA . SER A 1 421 ? -4.421 -14.532 7.989 1.00 87.25 421 SER A CA 1
ATOM 3406 C C . SER A 1 421 ? -4.648 -13.311 8.875 1.00 87.25 421 SER A C 1
ATOM 3408 O O . SER A 1 421 ? -5.798 -13.000 9.149 1.00 87.25 421 SER A O 1
ATOM 3410 N N . ILE A 1 422 ? -3.595 -12.568 9.252 1.00 88.31 422 ILE A N 1
ATOM 3411 C CA . ILE A 1 422 ? -3.744 -11.287 9.972 1.00 88.31 422 ILE A CA 1
ATOM 3412 C C . ILE A 1 422 ? -4.647 -10.344 9.174 1.00 88.31 422 ILE A C 1
ATOM 3414 O O . ILE A 1 422 ? -5.572 -9.745 9.722 1.00 88.31 422 ILE A O 1
ATOM 3418 N N . PHE A 1 423 ? -4.380 -10.224 7.872 1.00 88.69 423 PHE A N 1
ATOM 3419 C CA . PHE A 1 423 ? -5.130 -9.321 7.016 1.00 88.69 423 PHE A CA 1
ATOM 3420 C C . PHE A 1 423 ? -6.580 -9.778 6.820 1.00 88.69 423 PHE A C 1
ATOM 3422 O O . PHE A 1 423 ? -7.491 -8.974 6.978 1.00 88.69 423 PHE A O 1
ATOM 3429 N N . VAL A 1 424 ? -6.813 -11.064 6.549 1.00 89.38 424 VAL A N 1
ATOM 3430 C CA . VAL A 1 424 ? -8.160 -11.643 6.427 1.00 89.38 424 VAL A CA 1
ATOM 3431 C C . VAL A 1 424 ? -8.949 -11.504 7.730 1.00 89.38 424 VAL A C 1
ATOM 3433 O O . VAL A 1 424 ? -10.114 -11.124 7.687 1.00 89.38 424 VAL A O 1
ATOM 3436 N N . ASP A 1 425 ? -8.336 -11.751 8.887 1.00 88.50 425 ASP A N 1
ATOM 3437 C CA . ASP A 1 425 ? -8.999 -11.595 10.185 1.00 88.50 425 ASP A CA 1
ATOM 3438 C C . ASP A 1 425 ? -9.404 -10.133 10.436 1.00 88.50 425 ASP A C 1
ATOM 3440 O O . ASP A 1 425 ? -10.516 -9.869 10.902 1.00 88.50 425 ASP A O 1
ATOM 3444 N N . TRP A 1 426 ? -8.531 -9.180 10.087 1.00 89.06 426 TRP A N 1
ATOM 3445 C CA . TRP A 1 426 ? -8.831 -7.746 10.146 1.00 89.06 426 TRP A CA 1
ATOM 3446 C C . TRP A 1 426 ? -9.993 -7.371 9.219 1.00 89.06 426 TRP A C 1
ATOM 3448 O O . TRP A 1 426 ? -10.947 -6.725 9.653 1.00 89.06 426 TRP A O 1
ATOM 3458 N N . LEU A 1 427 ? -9.947 -7.827 7.964 1.00 88.31 427 LEU A N 1
ATOM 3459 C CA . LEU A 1 427 ? -10.999 -7.598 6.975 1.00 88.31 427 LEU A CA 1
ATOM 3460 C C . LEU A 1 427 ? -12.343 -8.153 7.449 1.00 88.31 427 LEU A C 1
ATOM 3462 O O . LEU A 1 427 ? -13.356 -7.454 7.415 1.00 88.31 427 LEU A O 1
ATOM 3466 N N . ASN A 1 428 ? -12.346 -9.391 7.937 1.00 85.06 428 ASN A N 1
ATOM 3467 C CA . ASN A 1 428 ? -13.542 -10.018 8.469 1.00 85.06 428 ASN A CA 1
ATOM 3468 C C . ASN A 1 428 ? -14.079 -9.210 9.649 1.00 85.06 428 ASN A C 1
ATOM 3470 O O . ASN A 1 428 ? -15.278 -8.990 9.708 1.00 85.06 428 ASN A O 1
ATOM 3474 N N . ASN A 1 429 ? -13.239 -8.695 10.551 1.00 80.94 429 ASN A N 1
ATOM 3475 C CA . ASN A 1 429 ? -13.720 -7.916 11.693 1.00 80.94 429 ASN A CA 1
ATOM 3476 C C . ASN A 1 429 ? -14.516 -6.663 11.294 1.00 80.94 429 ASN A C 1
ATOM 3478 O O . ASN A 1 429 ? -15.539 -6.379 11.911 1.00 80.94 429 ASN A O 1
ATOM 3482 N N . ILE A 1 430 ? -14.063 -5.954 10.259 1.00 78.44 430 ILE A N 1
ATOM 3483 C CA . ILE A 1 430 ? -14.670 -4.695 9.803 1.00 78.44 430 ILE A CA 1
ATOM 3484 C C . ILE A 1 430 ? -16.011 -4.919 9.101 1.00 78.44 430 ILE A C 1
ATOM 3486 O O . ILE A 1 430 ? -16.894 -4.066 9.172 1.00 78.44 430 ILE A O 1
ATOM 3490 N N . PHE A 1 431 ? -16.169 -6.057 8.422 1.00 74.69 431 PHE A N 1
ATOM 3491 C CA . PHE A 1 431 ? -17.356 -6.357 7.616 1.00 74.69 431 PHE A CA 1
ATOM 3492 C C . PHE A 1 431 ? -18.278 -7.444 8.209 1.00 74.69 431 PHE A C 1
ATOM 3494 O O . PHE A 1 431 ? -19.269 -7.781 7.561 1.00 74.69 431 PHE A O 1
ATOM 3501 N N . SER A 1 432 ? -17.974 -7.981 9.405 1.00 59.62 432 SER A N 1
ATOM 3502 C CA . SER A 1 432 ? -18.766 -9.017 10.117 1.00 59.62 432 SER A CA 1
ATOM 3503 C C . SER A 1 432 ? -19.920 -8.487 10.957 1.00 59.62 432 SER A C 1
ATOM 3505 O O . SER A 1 432 ? -19.752 -7.448 11.636 1.00 59.62 432 SER A O 1
#

Sequence (432 aa):
MDDNNVLLFTESDKDNDVYKNLYYCSKCGLSKYCNCGKRTMSYENSWIQSLNVNGYTFCGIDNQSHGLSEASRNERCFVEDFENFVADAVQALEIFVNEWKAKNELKPIILMGTSMGGCIAVKMFERIYDEKKEWRKYIKGLALISPMISIEKQTSTLFNKMLIGLGYILKNFFPLYKFKVLGRTLKYPWVKLDDDTDPYHYHEELKAGMALECLFGTYSCMKSKILKYIDESDIDIIVLQSKYDNIVDPTGSVNFVNKMVNIYNKKEEDDSNNNESNNNNNNNNNSNNNKNNNDHINKAGNIKSHIHSNNIKNNENISETIKSEDDKNLISNKSNSLSNQTCKYEKDYIILSGKELKGDDILWKPCDHGHYKNYKRKKNSTKSDLKNEKDKNNYKHLSVHILNYGSHKLSCEPDNKVTSSIFVDWLNNIFS

Organism: NCBI:txid580059

Solvent-accessible surface area (backbone atoms only — not comparable to full-atom values): 26636 Å² total; per-residue (Å²): 79,46,84,86,51,68,61,57,86,52,80,82,62,67,66,65,64,66,50,76,69,44,40,73,38,72,87,76,38,77,31,82,72,76,86,91,60,82,91,69,95,59,65,63,82,28,54,66,45,60,40,43,80,70,75,46,86,90,86,86,76,58,51,69,10,30,61,88,35,67,37,53,94,80,31,71,65,31,57,96,51,51,61,53,54,28,51,52,53,50,49,54,50,50,53,52,50,54,56,30,49,75,69,73,64,64,65,80,36,65,48,69,11,52,27,67,42,17,30,38,50,52,44,32,49,43,55,44,55,76,69,62,45,78,68,55,80,40,43,41,33,39,40,31,31,35,35,33,40,41,55,65,81,72,53,66,45,73,66,42,47,51,49,50,58,53,42,55,55,41,32,76,80,42,33,76,44,65,44,85,76,82,74,81,72,69,79,46,63,57,54,52,51,50,49,80,65,38,88,53,53,85,85,72,67,52,22,45,24,33,56,49,30,55,54,57,52,22,70,52,52,76,34,69,70,37,52,47,48,58,63,79,41,79,39,29,36,39,38,43,31,24,54,62,25,73,88,40,52,51,63,28,58,55,52,50,50,51,52,49,52,51,62,53,30,48,58,97,77,72,92,79,68,84,79,72,78,87,76,80,90,83,85,82,91,80,82,85,88,84,91,87,90,85,90,89,88,87,85,91,84,91,84,88,84,88,89,82,90,81,88,86,84,88,86,84,88,88,80,89,85,94,77,79,95,82,80,90,78,81,83,83,85,86,76,94,84,70,75,90,45,68,59,56,70,68,90,70,57,47,75,40,76,39,64,86,78,58,78,72,75,70,35,39,42,80,34,78,51,32,33,35,48,42,36,31,30,72,56,98,56,101,79,62,74,91,82,55,97,77,51,74,87,48,46,34,41,42,36,38,38,42,28,76,48,67,33,61,61,73,69,84,38,95,59,26,70,57,57,38,46,30,49,51,48,47,53,48,62,77,75,105

Mean predicted aligned error: 13.22 Å

Radius of gyration: 26.81 Å; Cα contacts (8 Å, |Δi|>4): 556; chains: 1; bounding box: 66×97×58 Å

Secondary structure (DSSP, 8-state):
--TTTTTSPPGGGGGGGGGGG-EEETTTEEES---S-S----STTSHHHHHHHTT------PPTTSTTSPPGGG-SS--S-HHHHHHHHHHHHHHHHHHHHHTT-PPPEEEEEETHHHHHHHHHHHHHHHTT-GGGGGEEEEEEES-----HHHH-SHHHHHHHHHHHHHHHH-TT-EE--TT---SSHHHHHHHHH-TTS--SPEEHHHHHHHHHHHHHHTSHHHHHHHHHS--EEEEEEETT-SSS-THHHHHHHHHHHHHHTS----SSSTTSTTS------------------------------------------------SSSSSSS-TTS----------PEEESSSPP-GGGGSPEEETTEEEEEEEEE---TT--TT-TT-GGGEEEEEEEEESS-SS-STT-TTHHHHHHHHHHHHHHHH-

InterPro domains:
  IPR022742 Alpha/beta hydrolase domain-containing protein 17C-like [PF12146] (45-260)
  IPR029058 Alpha/Beta hydrolase fold [G3DSA:3.40.50.1820] (34-272)
  IPR029058 Alpha/Beta hydrolase fold [SSF53474] (45-260)
  IPR051044 Monoacylglycerol and Diacylglycerol Lipase [PTHR11614] (40-428)

Nearest PDB structures (foldseek):
  1tht-assembly1_B  TM=5.826E-01  e=9.656E-03  Vibrio harveyi
  4e14-assembly1_A  TM=5.533E-01  e=1.372E-02  Drosophila melanogaster
  8q0u-assembly1_A  TM=4.336E-01  e=6.047E-03  Mycobacterium tuberculosis
  5v3z-assembly1_A  TM=3.966E-01  e=4.514E-03  Mycobacterium tuberculosis

Foldseek 3Di:
DFLVPQLDDDPVLVVLCVQVQWDADLPPGIDNDDPVDDDDDDPRNWLQVLQVVLPDDDDDDAFELFFPHDHDVNHHLFDQALCSSLVVRLVVVVVVQVVCVVVVNQAQDAQEAFALRLLSSLCNLVVCVVVVPPCLLSHAEYEYELYQQDCCVQCVDPVSVVVLVVLVVCCVVPQQDFDDDPDPDFSHVVVVVNQVPDPRHDDGGHGSNSVSNSVVSNVCSLDPSSLVSVQLHNYAYEYEYESQAPPHDSSSVVVSLVSNLCVLQAAPPDPPPPPPPPPPPDDDDDDDDDDDDDDDDDDDDDDDDDDDDDDDDDDDDDDDDDDDDDDPPPPPPPDPDDPQFQPAPDPPEDERHNDDQDDCQNDWDDHPFGTKHKYKHFRPDPDDPPPDPPDLSRIHMYMYTHGSFGYGDLTPTSCSVSVSNNVSSVVVSSVD

pLDDT: mean 74.65, std 23.96, range [22.08, 98.31]